Protein AF-0000000074319499 (afdb_homodimer)

Solvent-accessible surface area (backbone atoms only — not comparable to full-atom values): 31327 Å² total; per-residue (Å²): 133,82,82,70,86,67,84,62,56,34,32,35,36,35,37,52,47,51,54,73,42,40,41,50,39,44,56,53,55,47,62,73,34,81,65,42,48,42,34,38,34,30,48,34,60,95,63,66,65,34,60,59,28,52,57,49,45,66,58,47,47,54,52,45,45,69,77,36,69,88,43,48,76,46,76,42,70,61,56,88,43,41,60,59,40,20,50,51,52,50,51,49,50,59,71,71,41,91,54,89,51,57,41,34,40,36,42,73,69,42,52,74,45,52,66,49,89,61,54,74,50,67,73,60,65,79,30,67,82,57,84,48,52,53,50,63,82,83,60,30,42,23,54,47,18,26,43,50,48,39,53,69,48,76,68,37,33,42,42,29,24,33,37,45,40,20,35,80,88,64,43,29,36,45,31,32,25,37,74,97,47,82,32,36,35,62,45,52,46,71,47,50,48,85,40,56,20,59,66,50,32,38,51,51,35,43,37,52,38,34,32,77,57,45,58,53,70,77,39,83,74,50,48,36,51,36,72,43,67,91,39,69,80,42,70,40,34,37,35,29,44,34,30,33,29,40,58,71,48,67,63,81,38,57,24,81,75,35,64,42,68,47,78,36,39,57,67,54,47,56,52,29,59,78,66,65,38,42,32,76,55,45,44,68,58,51,50,50,51,45,65,73,67,97,132,79,84,71,87,68,83,64,56,35,33,37,35,35,39,52,49,49,54,72,42,41,41,51,42,44,56,54,54,46,63,73,34,79,65,43,50,42,34,40,35,31,48,34,60,93,65,66,64,34,60,59,28,52,57,48,45,65,58,48,47,54,52,44,45,70,75,36,71,88,43,49,75,45,76,41,69,62,56,88,43,40,60,58,39,20,49,51,52,49,51,50,50,59,72,70,43,92,57,88,52,59,43,35,41,37,42,73,69,42,52,74,44,52,67,50,89,62,54,74,50,66,74,56,69,80,29,68,83,57,85,47,52,53,47,63,80,84,59,30,42,23,54,48,18,25,42,49,49,38,54,69,48,75,66,35,34,42,42,28,24,34,38,47,40,19,37,81,90,63,43,30,35,45,30,32,23,37,73,97,45,83,31,35,34,62,45,51,45,71,45,49,48,85,41,57,20,59,67,50,31,37,52,51,35,43,36,53,37,34,32,76,57,45,60,52,70,77,38,82,73,49,47,35,50,36,71,45,65,91,38,69,81,41,71,38,35,38,36,30,44,34,30,32,29,41,58,73,49,68,64,80,39,58,25,81,76,35,65,42,68,48,78,35,38,57,66,54,50,56,52,29,60,76,66,66,36,42,32,75,56,42,44,69,58,52,51,50,52,44,64,73,66,96

Organism: NCBI:txid2715131

Nearest PDB structures (foldseek):
  6o3p-assembly1_B  TM=7.867E-01  e=1.541E-09  Mus musculus
  6o3p-assembly1_A  TM=7.866E-01  e=3.811E-09  Mus musculus
  5ggc-assembly1_A  TM=8.225E-01  e=3.149E-08  Mycolicibacterium smegmatis MC2 155
  4hfq-assembly1_B  TM=7.431E-01  e=5.102E-08  Streptococcus pneumoniae TIGR4
  6nci-assembly1_A  TM=7.167E-01  e=4.258E-08  Bacillus cereus ATCC 14579

Foldseek 3Di:
DPPPPPPFQAEEEEEACLDLFPQPVVVVVVVVNVRHAYEYEYEAAPDECALSRNDGSVVSQVQCCVVPVRHHYYYDYDDLALAVSLVVVVVVCVVPDPGDAYEYEYEPVNVVSHPHDHHYDHPVVVSPPPPDRPGPPPCPVVVVVSNCVRNVDDAEEWEKEFEWEDEPQLFKTKWFDFPPGQATETFMDTDDPPAPDNQSRHVVSCCQFFNDFDKADKAWLDKDWFCDSSCVPGSYTYMYTYTYIYGDDDHTDGHDRTDDMDMDGLVRLVVCLVVVRHDPRCNVVNVSSNVVPD/DPPPPPPFQAEEEEEACLDLFPQPVVVVVVVVNVRHAYEYEYEAAPDECALSRNDGSVVSQVQCCVVPVRHHYYYDYDDLALAVSLVVVVVVCVVPDPGDAYEYEYEPVNVVSHPHDHHYDHVCVVSPPPPDRPGPPPCPVVVVVSNCVRNVDDAEEWEKEFEWEDEPQLFKTKWFDFPPGQATETFMDTDDPVAPDNQSRHVVSCCQFFNDFDKADKAWQDKDWFCDSSCVPGSYTYMYTYTYIYGDDDHTDGHDRTDDMDMDGLVRLVVCLVVVRHDPRCNVVNVSSNVVPD

Structure (mmCIF, N/CA/C/O backbone):
data_AF-0000000074319499-model_v1
#
loop_
_entity.id
_entity.type
_entity.pdbx_description
1 polymer 'Nudix hydrolase domain-containing protein'
#
loop_
_atom_site.group_PDB
_atom_site.id
_atom_site.type_symbol
_atom_site.label_atom_id
_atom_site.label_alt_id
_atom_site.label_comp_id
_atom_site.label_asym_id
_atom_site.label_entity_id
_atom_site.label_seq_id
_atom_site.pdbx_PDB_ins_code
_atom_site.Cartn_x
_atom_site.Cartn_y
_atom_site.Cartn_z
_atom_site.occupancy
_atom_site.B_iso_or_equiv
_atom_site.auth_seq_id
_atom_site.auth_comp_id
_atom_site.auth_asym_id
_atom_site.auth_atom_id
_atom_site.pdbx_PDB_model_num
ATOM 1 N N . MET A 1 1 ? 32.692 11.534 29.668 1 22.13 1 MET A N 1
ATOM 2 C CA . MET A 1 1 ? 33.916 11.813 28.922 1 22.13 1 MET A CA 1
ATOM 3 C C . MET A 1 1 ? 33.97 13.275 28.493 1 22.13 1 MET A C 1
ATOM 5 O O . MET A 1 1 ? 33.035 13.778 27.867 1 22.13 1 MET A O 1
ATOM 9 N N . THR A 1 2 ? 34.694 14.1 29.129 1 25.58 2 THR A N 1
ATOM 10 C CA . THR A 1 2 ? 35.056 15.497 28.918 1 25.58 2 THR A CA 1
ATOM 11 C C . THR A 1 2 ? 35.577 15.713 27.499 1 25.58 2 THR A C 1
ATOM 13 O O . THR A 1 2 ? 36.531 15.056 27.076 1 25.58 2 THR A O 1
ATOM 16 N N . ILE A 1 3 ? 34.681 16.1 26.589 1 31.45 3 ILE A N 1
ATOM 17 C CA . ILE A 1 3 ? 35.167 16.561 25.293 1 31.45 3 ILE A CA 1
ATOM 18 C C . ILE A 1 3 ? 36.307 17.556 25.494 1 31.45 3 ILE A C 1
ATOM 20 O O . ILE A 1 3 ? 36.104 18.638 26.051 1 31.45 3 ILE A O 1
ATOM 24 N N . ASN A 1 4 ? 37.519 17.209 25.682 1 30.97 4 ASN A N 1
ATOM 25 C CA . ASN A 1 4 ? 38.736 18.011 25.757 1 30.97 4 ASN A CA 1
ATOM 26 C C . ASN A 1 4 ? 38.765 19.088 24.677 1 30.97 4 ASN A C 1
ATOM 28 O O . ASN A 1 4 ? 38.154 18.93 23.619 1 30.97 4 ASN A O 1
ATOM 32 N N . THR A 1 5 ? 39.192 20.326 24.948 1 34.89 5 THR A N 1
ATOM 33 C CA . THR A 1 5 ? 39.52 21.606 24.33 1 34.89 5 THR A CA 1
ATOM 34 C C . THR A 1 5 ? 40.355 21.4 23.069 1 34.89 5 THR A C 1
ATOM 36 O O . THR A 1 5 ? 41.571 21.216 23.147 1 34.89 5 THR A O 1
ATOM 39 N N . TYR A 1 6 ? 39.944 20.532 22.11 1 34.69 6 TYR A N 1
ATOM 40 C CA . TYR A 1 6 ? 40.805 20.378 20.943 1 34.69 6 TYR A CA 1
ATOM 41 C C . TYR A 1 6 ? 41.011 21.713 20.237 1 34.69 6 TYR A C 1
ATOM 43 O O . TYR A 1 6 ? 40.044 22.407 19.916 1 34.69 6 TYR A O 1
ATOM 51 N N . ASP A 1 7 ? 42.026 22.38 20.413 1 38.78 7 ASP A N 1
ATOM 52 C CA . ASP A 1 7 ? 42.571 23.53 19.698 1 38.78 7 ASP A CA 1
ATOM 53 C C . ASP A 1 7 ? 42.371 23.384 18.191 1 38.78 7 ASP A C 1
ATOM 55 O O . ASP A 1 7 ? 42.733 24.278 17.422 1 38.78 7 ASP A O 1
ATOM 59 N N . ASN A 1 8 ? 42.545 22.138 17.575 1 41.01 8 ASN A N 1
ATOM 60 C CA . ASN A 1 8 ? 42.575 22.034 16.12 1 41.01 8 ASN A CA 1
ATOM 61 C C . ASN A 1 8 ? 41.173 22.113 15.524 1 41.01 8 ASN A C 1
ATOM 63 O O . ASN A 1 8 ? 40.222 21.571 16.09 1 41.01 8 ASN A O 1
ATOM 67 N N . PRO A 1 9 ? 40.914 22.989 14.472 1 45.54 9 PRO A N 1
ATOM 68 C CA . PRO A 1 9 ? 39.636 23.143 13.773 1 45.54 9 PRO A CA 1
ATOM 69 C C . PRO A 1 9 ? 39.067 21.813 13.282 1 45.54 9 PRO A C 1
ATOM 71 O O . PRO A 1 9 ? 39.728 21.097 12.526 1 45.54 9 PRO A O 1
ATOM 74 N N . LYS A 1 10 ? 38.585 21.047 14.13 1 50.11 10 LYS A N 1
ATOM 75 C CA . LYS A 1 10 ? 37.941 19.794 13.746 1 50.11 10 LYS A CA 1
ATOM 76 C C . LYS A 1 10 ? 36.732 20.05 12.85 1 50.11 10 LYS A C 1
ATOM 78 O O . LYS A 1 10 ? 35.947 20.966 13.103 1 50.11 10 LYS A O 1
ATOM 83 N N . THR A 1 11 ? 36.9 19.654 11.466 1 56.97 11 THR A N 1
ATOM 84 C CA . THR A 1 11 ? 35.715 19.632 10.616 1 56.97 11 THR A CA 1
ATOM 85 C C . THR A 1 11 ? 34.796 18.476 10.998 1 56.97 11 THR A C 1
ATOM 87 O O . THR A 1 11 ? 35.261 17.358 11.232 1 56.97 11 THR A O 1
ATOM 90 N N . TYR A 1 12 ? 33.582 18.809 11.453 1 60.5 12 TYR A N 1
ATOM 91 C CA . TYR A 1 12 ? 32.599 17.76 11.699 1 60.5 12 TYR A CA 1
ATOM 92 C C . TYR A 1 12 ? 31.703 17.556 10.484 1 60.5 12 TYR A C 1
ATOM 94 O O . TYR A 1 12 ? 31.336 18.519 9.806 1 60.5 12 TYR A O 1
ATOM 102 N N . VAL A 1 13 ? 31.745 16.298 9.927 1 60.24 13 VAL A N 1
ATOM 103 C CA . VAL A 1 13 ? 30.809 15.94 8.866 1 60.24 13 VAL A CA 1
ATOM 104 C C . VAL A 1 13 ? 29.59 15.242 9.465 1 60.24 13 VAL A C 1
ATOM 106 O O . VAL A 1 13 ? 29.729 14.326 10.279 1 60.24 13 VAL A O 1
ATOM 109 N N . VAL A 1 14 ? 28.461 15.916 9.379 1 58.15 14 VAL A N 1
ATOM 110 C CA . VAL A 1 14 ? 27.224 15.28 9.821 1 58.15 14 VAL A CA 1
ATOM 111 C C . VAL A 1 14 ? 26.581 14.535 8.654 1 58.15 14 VAL A C 1
ATOM 113 O O . VAL A 1 14 ? 26.453 15.08 7.555 1 58.15 14 VAL A O 1
ATOM 116 N N . GLY A 1 15 ? 26.538 13.31 8.652 1 52.63 15 GLY A N 1
ATOM 117 C CA . GLY A 1 15 ? 26.076 12.435 7.587 1 52.63 15 GLY A CA 1
ATOM 118 C C . GLY A 1 15 ? 24.573 12.483 7.385 1 52.63 15 GLY A C 1
ATOM 119 O O . GLY A 1 15 ? 23.943 13.516 7.622 1 52.63 15 GLY A O 1
ATOM 120 N N . GLN A 1 16 ? 23.936 11.106 7.185 1 50.9 16 GLN A N 1
ATOM 121 C CA . GLN A 1 16 ? 22.617 10.79 6.649 1 50.9 16 GLN A CA 1
ATOM 122 C C . GLN A 1 16 ? 21.517 11.477 7.453 1 50.9 16 GLN A C 1
ATOM 124 O O . GLN A 1 16 ? 21.193 11.049 8.563 1 50.9 16 GLN A O 1
ATOM 129 N N . PHE A 1 17 ? 21.51 12.806 7.494 1 49.85 17 PHE A N 1
ATOM 130 C CA . PHE A 1 17 ? 20.415 13.43 8.227 1 49.85 17 PHE A CA 1
ATOM 131 C C . PHE A 1 17 ? 19.073 13.09 7.59 1 49.85 17 PHE A C 1
ATOM 133 O O . PHE A 1 17 ? 18.743 13.601 6.517 1 49.85 17 PHE A O 1
ATOM 140 N N . GLN A 1 18 ? 18.792 11.903 7.513 1 48.55 18 GLN A N 1
ATOM 141 C CA . GLN A 1 18 ? 17.406 11.663 7.123 1 48.55 18 GLN A CA 1
ATOM 142 C C . GLN A 1 18 ? 16.452 12.57 7.895 1 48.55 18 GLN A C 1
ATOM 144 O O . GLN A 1 18 ? 15.416 12.981 7.369 1 48.55 18 GLN A O 1
ATOM 149 N N . TRP A 1 19 ? 16.774 12.658 9.21 1 47.07 19 TRP A N 1
ATOM 150 C CA . TRP A 1 19 ? 15.832 13.408 10.033 1 47.07 19 TRP A CA 1
ATOM 151 C C . TRP A 1 19 ? 16.213 14.884 10.09 1 47.07 19 TRP A C 1
ATOM 153 O O . TRP A 1 19 ? 17.396 15.228 10.044 1 47.07 19 TRP A O 1
ATOM 163 N N . LEU A 1 20 ? 15.341 15.707 9.38 1 46.58 20 LEU A N 1
ATOM 164 C CA . LEU A 1 20 ? 15.47 17.137 9.642 1 46.58 20 LEU A CA 1
ATOM 165 C C . LEU A 1 20 ? 15.949 17.387 11.068 1 46.58 20 LEU A C 1
ATOM 167 O O . LEU A 1 20 ? 16.371 18.497 11.4 1 46.58 20 LEU A O 1
ATOM 171 N N . GLU A 1 21 ? 15.438 16.517 11.885 1 47.47 21 GLU A N 1
ATOM 172 C CA . GLU A 1 21 ? 15.591 16.865 13.294 1 47.47 21 GLU A CA 1
ATOM 173 C C . GLU A 1 21 ? 17.038 16.698 13.75 1 47.47 21 GLU A C 1
ATOM 175 O O . GLU A 1 21 ? 17.559 15.581 13.781 1 47.47 21 GLU A O 1
ATOM 180 N N . LEU A 1 22 ? 17.684 17.715 13.459 1 51.75 22 LEU A N 1
ATOM 181 C CA . LEU A 1 22 ? 18.896 17.661 14.269 1 51.75 22 LEU A CA 1
ATOM 182 C C . LEU A 1 22 ? 18.555 17.601 15.754 1 51.75 22 LEU A C 1
ATOM 184 O O . LEU A 1 22 ? 17.759 18.405 16.245 1 51.75 22 LEU A O 1
ATOM 188 N N . PRO A 1 23 ? 18.694 16.45 16.225 1 49.8 23 PRO A N 1
ATOM 189 C CA . PRO A 1 23 ? 18.42 16.439 17.663 1 49.8 23 PRO A CA 1
ATOM 190 C C . PRO A 1 23 ? 18.922 17.696 18.37 1 49.8 23 PRO A C 1
ATOM 192 O O . PRO A 1 23 ? 19.864 18.339 17.898 1 49.8 23 PRO A O 1
ATOM 195 N N . TYR A 1 24 ? 17.991 18.213 19.202 1 48.88 24 TYR A N 1
ATOM 196 C CA . TYR A 1 24 ? 18.414 19.316 20.059 1 48.88 24 TYR A CA 1
ATOM 197 C C . TYR A 1 24 ? 19.855 19.13 20.517 1 48.88 24 TYR A C 1
ATOM 199 O O . TYR A 1 24 ? 20.597 20.104 20.665 1 48.88 24 TYR A O 1
ATOM 207 N N . SER A 1 25 ? 20.147 17.922 20.609 1 49.55 25 SER A N 1
ATOM 208 C CA . SER A 1 25 ? 21.501 17.602 21.048 1 49.55 25 SER A CA 1
ATOM 209 C C . SER A 1 25 ? 22.54 18.115 20.055 1 49.55 25 SER A C 1
ATOM 211 O O . SER A 1 25 ? 23.678 18.402 20.432 1 49.55 25 SER A O 1
ATOM 213 N N . PHE A 1 26 ? 22.013 18.244 18.902 1 53.27 26 PHE A N 1
ATOM 214 C CA . PHE A 1 26 ? 22.941 18.724 17.885 1 53.27 26 PHE A CA 1
ATOM 215 C C . PHE A 1 26 ? 23.271 20.196 18.104 1 53.27 26 PHE A C 1
ATOM 217 O O . PHE A 1 26 ? 24.398 20.629 17.852 1 53.27 26 PHE A O 1
ATOM 224 N N . LYS A 1 27 ? 22.216 20.811 18.51 1 54.27 27 LYS A N 1
ATOM 225 C CA . LYS A 1 27 ? 22.519 22.207 18.811 1 54.27 27 LYS A CA 1
ATOM 226 C C . LYS A 1 27 ? 23.632 22.316 19.849 1 54.27 27 LYS A C 1
ATOM 228 O O . LYS A 1 27 ? 24.517 23.167 19.731 1 54.27 27 LYS A O 1
ATOM 233 N N . HIS A 1 28 ? 23.496 21.425 20.836 1 53.87 28 HIS A N 1
ATOM 234 C CA . HIS A 1 28 ? 24.508 21.457 21.886 1 53.87 28 HIS A CA 1
ATOM 235 C C . HIS A 1 28 ? 25.862 20.995 21.36 1 53.87 28 HIS A C 1
ATOM 237 O O . HIS A 1 28 ? 26.904 21.493 21.793 1 53.87 28 HIS A O 1
ATOM 243 N N . LEU A 1 29 ? 25.771 20.056 20.521 1 55.46 29 LEU A N 1
ATOM 244 C CA . LEU A 1 29 ? 27.019 19.57 19.942 1 55.46 29 LEU A CA 1
ATOM 245 C C . LEU A 1 29 ? 27.741 20.684 19.192 1 55.46 29 LEU A C 1
ATOM 247 O O . LEU A 1 29 ? 28.964 20.81 19.286 1 55.46 29 LEU A O 1
ATOM 251 N N . PHE A 1 30 ? 26.936 21.525 18.614 1 57.19 30 PHE A N 1
ATOM 252 C CA . PHE A 1 30 ? 27.542 22.545 17.767 1 57.19 30 PHE A CA 1
ATOM 253 C C . PHE A 1 30 ? 27.958 23.757 18.592 1 57.19 30 PHE A C 1
ATOM 255 O O . PHE A 1 30 ? 28.856 24.504 18.198 1 57.19 30 PHE A O 1
ATOM 262 N N . SER A 1 31 ? 27.147 23.928 19.606 1 54.87 31 SER A N 1
ATOM 263 C CA . SER A 1 31 ? 27.541 25.047 20.457 1 54.87 31 SER A CA 1
ATOM 264 C C . SER A 1 31 ? 28.931 24.831 21.045 1 54.87 31 SER A C 1
ATOM 266 O O . SER A 1 31 ? 29.667 25.791 21.282 1 54.87 31 SER A O 1
ATOM 268 N N . ASP A 1 32 ? 29.124 23.576 21.325 1 51.78 32 ASP A N 1
ATOM 269 C CA . ASP A 1 32 ? 30.428 23.275 21.91 1 51.78 32 ASP A CA 1
ATOM 270 C C . ASP A 1 32 ? 31.525 23.3 20.848 1 51.78 32 ASP A C 1
ATOM 272 O O . ASP A 1 32 ? 32.712 23.249 21.174 1 51.78 32 ASP A O 1
ATOM 276 N N . LEU A 1 33 ? 30.974 23.35 19.669 1 50.78 33 LEU A N 1
ATOM 277 C CA . LEU A 1 33 ? 31.952 23.284 18.588 1 50.78 33 LEU A CA 1
ATOM 278 C C . LEU A 1 33 ? 32.317 24.682 18.1 1 50.78 33 LEU A C 1
ATOM 280 O O . LEU A 1 33 ? 31.995 25.053 16.968 1 50.78 33 LEU A O 1
ATOM 284 N N . ASP A 1 34 ? 32.401 25.715 18.877 1 52.67 34 ASP A N 1
ATOM 285 C CA . ASP A 1 34 ? 32.651 27.125 18.594 1 52.67 34 ASP A CA 1
ATOM 286 C C . ASP A 1 34 ? 33.578 27.287 17.391 1 52.67 34 ASP A C 1
ATOM 288 O O . ASP A 1 34 ? 33.445 28.242 16.623 1 52.67 34 ASP A O 1
ATOM 292 N N . ASN A 1 35 ? 34.542 26.2 17.119 1 57.4 35 ASN A N 1
ATOM 293 C CA . ASN A 1 35 ? 35.519 26.444 16.063 1 57.4 35 ASN A CA 1
ATOM 294 C C . ASN A 1 35 ? 35.539 25.309 15.044 1 57.4 35 ASN A C 1
ATOM 296 O O . ASN A 1 35 ? 36.518 25.141 14.316 1 57.4 35 ASN A O 1
ATOM 300 N N . ALA A 1 36 ? 34.43 24.598 14.998 1 59.74 36 ALA A N 1
ATOM 301 C CA . ALA A 1 36 ? 34.467 23.473 14.068 1 59.74 36 ALA A CA 1
ATOM 302 C C . ALA A 1 36 ? 33.793 23.831 12.746 1 59.74 36 ALA A C 1
ATOM 304 O O . ALA A 1 36 ? 32.843 24.617 12.72 1 59.74 36 ALA A O 1
ATOM 305 N N . ASN A 1 37 ? 34.563 23.511 11.642 1 68.31 37 ASN A N 1
ATOM 306 C CA . ASN A 1 37 ? 33.915 23.54 10.335 1 68.31 37 ASN A CA 1
ATOM 307 C C . ASN A 1 37 ? 32.939 22.38 10.167 1 68.31 37 ASN A C 1
ATOM 309 O O . ASN A 1 37 ? 33.312 21.218 10.342 1 68.31 37 ASN A O 1
ATOM 313 N N . ILE A 1 38 ? 31.756 22.675 10.072 1 72.55 38 ILE A N 1
ATOM 314 C CA . ILE A 1 38 ? 30.729 21.644 9.965 1 72.55 38 ILE A CA 1
ATOM 315 C C . ILE A 1 38 ? 30.322 21.472 8.504 1 72.55 38 ILE A C 1
ATOM 317 O O . ILE A 1 38 ? 30.051 22.454 7.808 1 72.55 38 ILE A O 1
ATOM 321 N N . ILE A 1 39 ? 30.445 20.237 8.078 1 78.58 39 ILE A N 1
ATOM 322 C CA . ILE A 1 39 ? 29.916 19.862 6.772 1 78.58 39 ILE A CA 1
ATOM 323 C C . ILE A 1 39 ? 28.707 18.946 6.948 1 78.58 39 ILE A C 1
ATOM 325 O O . ILE A 1 39 ? 28.801 17.901 7.596 1 78.58 39 ILE A O 1
ATOM 329 N N . PHE A 1 40 ? 27.6 19.415 6.448 1 79.57 40 PHE A N 1
ATOM 330 C CA . PHE A 1 40 ? 26.41 18.573 6.435 1 79.57 40 PHE A CA 1
ATOM 331 C C . PHE A 1 40 ? 26.302 17.809 5.12 1 79.57 40 PHE A C 1
ATOM 333 O O . PHE A 1 40 ? 26.369 18.404 4.043 1 79.57 40 PHE A O 1
ATOM 340 N N . VAL A 1 41 ? 26.208 16.538 5.312 1 83.03 41 VAL A N 1
ATOM 341 C CA . VAL A 1 41 ? 26.006 15.717 4.122 1 83.03 41 VAL A CA 1
ATOM 342 C C . VAL A 1 41 ? 24.614 15.09 4.157 1 83.03 41 VAL A C 1
ATOM 344 O O . VAL A 1 41 ? 24.271 14.377 5.104 1 83.03 41 VAL A O 1
ATOM 347 N N . ILE A 1 42 ? 23.805 15.362 3.15 1 82.03 42 ILE A N 1
ATOM 348 C CA . ILE A 1 42 ? 22.443 14.854 3.026 1 82.03 42 ILE A CA 1
ATOM 349 C C . ILE A 1 42 ? 22.397 13.752 1.971 1 82.03 42 ILE A C 1
ATOM 351 O O . ILE A 1 42 ? 22.939 13.91 0.874 1 82.03 42 ILE A O 1
ATOM 355 N N . THR A 1 43 ? 21.799 12.717 2.364 1 83.32 43 THR A N 1
ATOM 356 C CA . THR A 1 43 ? 21.584 11.655 1.388 1 83.32 43 THR A CA 1
ATOM 357 C C . THR A 1 43 ? 20.303 11.9 0.595 1 83.32 43 THR A C 1
ATOM 359 O O . THR A 1 43 ? 19.248 12.162 1.175 1 83.32 43 THR A O 1
ATOM 362 N N . ASP A 1 44 ? 20.41 11.864 -0.67 1 86.85 44 ASP A N 1
ATOM 363 C CA . ASP A 1 44 ? 19.254 12.006 -1.551 1 86.85 44 ASP A CA 1
ATOM 364 C C . ASP A 1 44 ? 18.601 10.653 -1.823 1 86.85 44 ASP A C 1
ATOM 366 O O . ASP A 1 44 ? 19.034 9.915 -2.71 1 86.85 44 ASP A O 1
ATOM 370 N N . SER A 1 45 ? 17.559 10.39 -1.098 1 82.83 45 SER A N 1
ATOM 371 C CA . SER A 1 45 ? 16.823 9.139 -1.249 1 82.83 45 SER A CA 1
ATOM 372 C C . SER A 1 45 ? 15.956 9.156 -2.504 1 82.83 45 SER A C 1
ATOM 374 O O . SER A 1 45 ? 15.48 10.214 -2.921 1 82.83 45 SER A O 1
ATOM 376 N N . LYS A 1 46 ? 15.785 7.952 -3.04 1 82.32 46 LYS A N 1
ATOM 377 C CA . LYS A 1 46 ? 14.9 7.816 -4.193 1 82.32 46 LYS A CA 1
ATOM 378 C C . LYS A 1 46 ? 13.434 7.847 -3.768 1 82.32 46 LYS A C 1
ATOM 380 O O . LYS A 1 46 ? 12.545 8.04 -4.6 1 82.32 46 LYS A O 1
ATOM 385 N N . LEU A 1 47 ? 13.268 7.632 -2.467 1 82.71 47 LEU A N 1
ATOM 386 C CA . LEU A 1 47 ? 11.914 7.68 -1.925 1 82.71 47 LEU A CA 1
ATOM 387 C C . LEU A 1 47 ? 11.625 9.045 -1.309 1 82.71 47 LEU A C 1
ATOM 389 O O . LEU A 1 47 ? 12.502 9.65 -0.689 1 82.71 47 LEU A O 1
ATOM 393 N N . THR A 1 48 ? 10.421 9.531 -1.544 1 74.35 48 THR A N 1
ATOM 394 C CA . THR A 1 48 ? 10.025 10.798 -0.937 1 74.35 48 THR A CA 1
ATOM 395 C C . THR A 1 48 ? 8.718 10.642 -0.164 1 74.35 48 THR A C 1
ATOM 397 O O . THR A 1 48 ? 7.902 9.774 -0.483 1 74.35 48 THR A O 1
ATOM 400 N N . ALA A 1 49 ? 8.649 11.406 0.955 1 80.42 49 ALA A N 1
ATOM 401 C CA . ALA A 1 49 ? 7.414 11.505 1.729 1 80.42 49 ALA A CA 1
ATOM 402 C C . ALA A 1 49 ? 7.089 10.181 2.415 1 80.42 49 ALA A C 1
ATOM 404 O O . ALA A 1 49 ? 5.97 9.676 2.304 1 80.42 49 ALA A O 1
ATOM 405 N N . THR A 1 50 ? 8.156 9.631 2.989 1 84.01 50 THR A N 1
ATOM 406 C CA . THR A 1 50 ? 7.991 8.429 3.798 1 84.01 50 THR A CA 1
ATOM 407 C C . THR A 1 50 ? 8.247 8.73 5.272 1 84.01 50 THR A C 1
ATOM 409 O O . THR A 1 50 ? 8.663 9.836 5.622 1 84.01 50 THR A O 1
ATOM 412 N N . ALA A 1 51 ? 7.932 7.786 6.07 1 81.44 51 ALA A N 1
ATOM 413 C CA . ALA A 1 51 ? 8.159 7.968 7.501 1 81.44 51 ALA A CA 1
ATOM 414 C C . ALA A 1 51 ? 9.64 8.188 7.797 1 81.44 51 ALA A C 1
ATOM 416 O O . ALA A 1 51 ? 9.993 8.986 8.669 1 81.44 51 ALA A O 1
ATOM 417 N N . TYR A 1 52 ? 10.466 7.574 7.018 1 80.52 52 TYR A N 1
ATOM 418 C CA . TYR A 1 52 ? 11.906 7.689 7.221 1 80.52 52 TYR A CA 1
ATOM 419 C C . TYR A 1 52 ? 12.462 8.912 6.502 1 80.52 52 TYR A C 1
ATOM 421 O O . TYR A 1 52 ? 13.382 9.566 6.998 1 80.52 52 TYR A O 1
ATOM 429 N N . HIS A 1 53 ? 11.916 9.238 5.368 1 79.58 53 HIS A N 1
ATOM 430 C CA . HIS A 1 53 ? 12.306 10.402 4.58 1 79.58 53 HIS A CA 1
ATOM 431 C C . HIS A 1 53 ? 11.113 11.317 4.321 1 79.58 53 HIS A C 1
ATOM 433 O O . HIS A 1 53 ? 10.637 11.417 3.188 1 79.58 53 HIS A O 1
ATOM 439 N N . PRO A 1 54 ? 10.828 12.056 5.281 1 80.69 54 PRO A N 1
ATOM 440 C CA . PRO A 1 54 ? 9.637 12.889 5.1 1 80.69 54 PRO A CA 1
ATOM 441 C C . PRO A 1 54 ? 9.871 14.055 4.142 1 80.69 54 PRO A C 1
ATOM 443 O O . PRO A 1 54 ? 8.921 14.572 3.549 1 80.69 54 PRO A O 1
ATOM 446 N N . PHE A 1 55 ? 11.2 14.456 4.036 1 81.23 55 PHE A N 1
ATOM 447 C CA . PHE A 1 55 ? 11.509 15.609 3.198 1 81.23 55 PHE A CA 1
ATOM 448 C C . PHE A 1 55 ? 12.551 15.249 2.145 1 81.23 55 PHE A C 1
ATOM 450 O O . PHE A 1 55 ? 13.42 14.41 2.386 1 81.23 55 PHE A O 1
ATOM 457 N N . SER A 1 56 ? 12.418 15.938 1.027 1 82.72 56 SER A N 1
ATOM 458 C CA . SER A 1 56 ? 13.417 15.747 -0.019 1 82.72 56 SER A CA 1
ATOM 459 C C . SER A 1 56 ? 14.784 16.258 0.423 1 82.72 56 SER A C 1
ATOM 461 O O . SER A 1 56 ? 14.883 17.049 1.363 1 82.72 56 SER A O 1
ATOM 463 N N . ALA A 1 57 ? 15.772 15.813 -0.285 1 85.1 57 ALA A N 1
ATOM 464 C CA . ALA A 1 57 ? 17.127 16.278 0.001 1 85.1 57 ALA A CA 1
ATOM 465 C C . ALA A 1 57 ? 17.235 17.791 -0.169 1 85.1 57 ALA A C 1
ATOM 467 O O . ALA A 1 57 ? 17.879 18.468 0.636 1 85.1 57 ALA A O 1
ATOM 468 N N . HIS A 1 58 ? 16.56 18.324 -1.129 1 85.78 58 HIS A N 1
ATOM 469 C CA . HIS A 1 58 ? 16.621 19.757 -1.396 1 85.78 58 HIS A CA 1
ATOM 470 C C . HIS A 1 58 ? 15.935 20.553 -0.291 1 85.78 58 HIS A C 1
ATOM 472 O O . HIS A 1 58 ? 16.432 21.603 0.123 1 85.78 58 HIS A O 1
ATOM 478 N N . LYS A 1 59 ? 14.825 20.108 0.117 1 83.05 59 LYS A N 1
ATOM 479 C CA . LYS A 1 59 ? 14.142 20.778 1.22 1 83.05 59 LYS A CA 1
ATOM 480 C C . LYS A 1 59 ? 14.983 20.74 2.492 1 83.05 59 LYS A C 1
ATOM 482 O O . LYS A 1 59 ? 15.076 21.737 3.211 1 83.05 59 LYS A O 1
ATOM 487 N N . ARG A 1 60 ? 15.601 19.658 2.76 1 81.64 60 ARG A N 1
ATOM 488 C CA . ARG A 1 60 ? 16.469 19.534 3.927 1 81.64 60 ARG A CA 1
ATOM 489 C C . ARG A 1 60 ? 17.665 20.474 3.822 1 81.64 60 ARG A C 1
ATOM 491 O O . ARG A 1 60 ? 18.054 21.105 4.807 1 81.64 60 ARG A O 1
ATOM 498 N N . LYS A 1 61 ? 18.169 20.532 2.641 1 84.33 61 LYS A N 1
ATOM 499 C CA . LYS A 1 61 ? 19.281 21.451 2.419 1 84.33 61 LYS A CA 1
ATOM 500 C C . LYS A 1 61 ? 18.874 22.89 2.723 1 84.33 61 LYS A C 1
ATOM 502 O O . LYS A 1 61 ? 19.584 23.606 3.432 1 84.33 61 LYS A O 1
ATOM 507 N N . THR A 1 62 ? 17.768 23.242 2.214 1 83.17 62 THR A N 1
ATOM 508 C CA . THR A 1 62 ? 17.274 24.599 2.422 1 83.17 62 THR A CA 1
ATOM 509 C C . THR A 1 62 ? 17.093 24.886 3.91 1 83.17 62 THR A C 1
ATOM 511 O O . THR A 1 62 ? 17.445 25.967 4.386 1 83.17 62 THR A O 1
ATOM 514 N N . LEU A 1 63 ? 16.617 23.964 4.647 1 78.31 63 LEU A N 1
ATOM 515 C CA . LEU A 1 63 ? 16.391 24.126 6.079 1 78.31 63 LEU A CA 1
ATOM 516 C C . LEU A 1 63 ? 17.714 24.239 6.829 1 78.31 63 LEU A C 1
ATOM 518 O O . LEU A 1 63 ? 17.85 25.063 7.736 1 78.31 63 LEU A O 1
ATOM 522 N N . LEU A 1 64 ? 18.662 23.44 6.471 1 79.21 64 LEU A N 1
ATOM 523 C CA . LEU A 1 64 ? 19.971 23.458 7.116 1 79.21 64 LEU A CA 1
ATOM 524 C C . LEU A 1 64 ? 20.713 24.753 6.802 1 79.21 64 LEU A C 1
ATOM 526 O O . LEU A 1 64 ? 21.414 25.296 7.659 1 79.21 64 LEU A O 1
ATOM 530 N N . GLU A 1 65 ? 20.544 25.187 5.57 1 81.03 65 GLU A N 1
ATOM 531 C CA . GLU A 1 65 ? 21.173 26.446 5.182 1 81.03 65 GLU A CA 1
ATOM 532 C C . GLU A 1 65 ? 20.654 27.606 6.027 1 81.03 65 GLU A C 1
ATOM 534 O O . GLU A 1 65 ? 21.409 28.519 6.368 1 81.03 65 GLU A O 1
ATOM 539 N N . LYS A 1 66 ? 19.418 27.499 6.343 1 77.69 66 LYS A N 1
ATOM 540 C CA . LYS A 1 66 ? 18.816 28.536 7.176 1 77.69 66 LYS A CA 1
ATOM 541 C C . LYS A 1 66 ? 19.296 28.429 8.62 1 77.69 66 LYS A C 1
ATOM 543 O O . LYS A 1 66 ? 19.544 29.444 9.274 1 77.69 66 LYS A O 1
ATOM 548 N N . ALA A 1 67 ? 19.455 27.219 9.074 1 73.66 67 ALA A N 1
ATOM 549 C CA . ALA A 1 67 ? 19.826 26.982 10.467 1 73.66 67 ALA A CA 1
ATOM 550 C C . ALA A 1 67 ? 21.326 27.169 10.674 1 73.66 67 ALA A C 1
ATOM 552 O O . ALA A 1 67 ? 21.761 27.61 11.741 1 73.66 67 ALA A O 1
ATOM 553 N N . PHE A 1 68 ? 22.089 26.783 9.567 1 76.36 68 PHE A N 1
ATOM 554 C CA . PHE A 1 68 ? 23.544 26.845 9.641 1 76.36 68 PHE A CA 1
ATOM 555 C C . PHE A 1 68 ? 24.12 27.543 8.415 1 76.36 68 PHE A C 1
ATOM 557 O O . PHE A 1 68 ? 24.762 26.907 7.576 1 76.36 68 PHE A O 1
ATOM 564 N N . PRO A 1 69 ? 24.04 28.819 8.437 1 77.66 69 PRO A N 1
ATOM 565 C CA . PRO A 1 69 ? 24.411 29.568 7.234 1 77.66 69 PRO A CA 1
ATOM 566 C C . PRO A 1 69 ? 25.903 29.481 6.922 1 77.66 69 PRO A C 1
ATOM 568 O O . PRO A 1 69 ? 26.307 29.65 5.768 1 77.66 69 PRO A O 1
ATOM 571 N N . GLU A 1 70 ? 26.761 29.206 7.878 1 76.9 70 GLU A N 1
ATOM 572 C CA . GLU A 1 70 ? 28.205 29.181 7.661 1 76.9 70 GLU A CA 1
ATOM 573 C C . GLU A 1 70 ? 28.688 27.773 7.326 1 76.9 70 GLU A C 1
ATOM 575 O O . GLU A 1 70 ? 29.872 27.566 7.052 1 76.9 70 GLU A O 1
ATOM 580 N N . SER A 1 71 ? 27.737 26.885 7.399 1 77.42 71 SER A N 1
ATOM 581 C CA . SER A 1 71 ? 28.125 25.497 7.17 1 77.42 71 SER A CA 1
ATOM 582 C C . SER A 1 71 ? 28.019 25.13 5.693 1 77.42 71 SER A C 1
ATOM 584 O O . SER A 1 71 ? 27.28 25.768 4.941 1 77.42 71 SER A O 1
ATOM 586 N N . LEU A 1 72 ? 28.875 24.216 5.335 1 81.79 72 LEU A N 1
ATOM 587 C CA . LEU A 1 72 ? 28.769 23.629 4.004 1 81.79 72 LEU A CA 1
ATOM 588 C C . LEU A 1 72 ? 27.756 22.489 3.991 1 81.79 72 LEU A C 1
ATOM 590 O O . LEU A 1 72 ? 27.777 21.626 4.872 1 81.79 72 LEU A O 1
ATOM 594 N N . ILE A 1 73 ? 26.867 22.548 3.054 1 83.82 73 ILE A N 1
ATOM 595 C CA . ILE A 1 73 ? 25.839 21.52 2.932 1 83.82 73 ILE A CA 1
ATOM 596 C C . ILE A 1 73 ? 25.941 20.849 1.564 1 83.82 73 ILE A C 1
ATOM 598 O O . ILE A 1 73 ? 25.892 21.52 0.531 1 83.82 73 ILE A O 1
ATOM 602 N N . GLU A 1 74 ? 26.101 19.557 1.555 1 85.73 74 GLU A N 1
ATOM 603 C CA . GLU A 1 74 ? 26.239 18.795 0.317 1 85.73 74 GLU A CA 1
ATOM 604 C C . GLU A 1 74 ? 25.237 17.646 0.262 1 85.73 74 GLU A C 1
ATOM 606 O O . GLU A 1 74 ? 24.813 17.135 1.3 1 85.73 74 GLU A O 1
ATOM 611 N N . ILE A 1 75 ? 24.833 17.273 -0.938 1 88.65 75 ILE A N 1
ATOM 612 C CA . ILE A 1 75 ? 23.913 16.165 -1.167 1 88.65 75 ILE A CA 1
ATOM 613 C C . ILE A 1 75 ? 24.64 15.032 -1.889 1 88.65 75 ILE A C 1
ATOM 615 O O . ILE A 1 75 ? 25.331 15.264 -2.884 1 88.65 75 ILE A O 1
ATOM 619 N N . ILE A 1 76 ? 24.559 13.882 -1.315 1 87.44 76 ILE A N 1
ATOM 620 C CA . ILE A 1 76 ? 25.065 12.703 -2.01 1 87.44 76 ILE A CA 1
ATOM 621 C C . ILE A 1 76 ? 23.91 11.753 -2.322 1 87.44 76 ILE A C 1
ATOM 623 O O . ILE A 1 76 ? 23.006 11.575 -1.502 1 87.44 76 ILE A O 1
ATOM 627 N N . PRO A 1 77 ? 23.887 11.158 -3.492 1 87.57 77 PRO A N 1
ATOM 628 C CA . PRO A 1 77 ? 22.819 10.211 -3.821 1 87.57 77 PRO A CA 1
ATOM 629 C C . PRO A 1 77 ? 22.885 8.935 -2.986 1 87.57 77 PRO A C 1
ATOM 631 O O . PRO A 1 77 ? 23.976 8.473 -2.642 1 87.57 77 PRO A O 1
ATOM 634 N N . ASP A 1 78 ? 21.759 8.455 -2.657 1 84.68 78 ASP A N 1
ATOM 635 C CA . ASP A 1 78 ? 21.693 7.132 -2.043 1 84.68 78 ASP A CA 1
ATOM 636 C C . ASP A 1 78 ? 22.213 6.058 -2.996 1 84.68 78 ASP A C 1
ATOM 638 O O . ASP A 1 78 ? 22.222 6.253 -4.214 1 84.68 78 ASP A O 1
ATOM 642 N N . ASN A 1 79 ? 22.772 5.016 -2.406 1 83.89 79 ASN A N 1
ATOM 643 C CA . ASN A 1 79 ? 23.404 3.942 -3.164 1 83.89 79 ASN A CA 1
ATOM 644 C C . ASN A 1 79 ? 23.025 2.569 -2.616 1 83.89 79 ASN A C 1
ATOM 646 O O . ASN A 1 79 ? 22.932 2.386 -1.401 1 83.89 79 ASN A O 1
ATOM 650 N N . PRO A 1 80 ? 22.795 1.603 -3.574 1 84.31 80 PRO A N 1
ATOM 651 C CA . PRO A 1 80 ? 22.531 0.246 -3.091 1 84.31 80 PRO A CA 1
ATOM 652 C C . PRO A 1 80 ? 23.703 -0.339 -2.306 1 84.31 80 PRO A C 1
ATOM 654 O O . PRO A 1 80 ? 23.501 -1.16 -1.407 1 84.31 80 PRO A O 1
ATOM 657 N N . SER A 1 81 ? 24.869 0.064 -2.606 1 84.41 81 SER A N 1
ATOM 658 C CA . SER A 1 81 ? 26.077 -0.43 -1.952 1 84.41 81 SER A CA 1
ATOM 659 C C . SER A 1 81 ? 26.535 0.517 -0.848 1 84.41 81 SER A C 1
ATOM 661 O O . SER A 1 81 ? 26.923 1.655 -1.12 1 84.41 81 SER A O 1
ATOM 663 N N . ASP A 1 82 ? 26.549 0.024 0.381 1 84.62 82 ASP A N 1
ATOM 664 C CA . ASP A 1 82 ? 27.048 0.814 1.502 1 84.62 82 ASP A CA 1
ATOM 665 C C . ASP A 1 82 ? 28.516 1.184 1.303 1 84.62 82 ASP A C 1
ATOM 667 O O . ASP A 1 82 ? 28.946 2.272 1.69 1 84.62 82 ASP A O 1
ATOM 671 N N . GLU A 1 83 ? 29.181 0.269 0.711 1 88.28 83 GLU A N 1
ATOM 672 C CA . GLU A 1 83 ? 30.598 0.512 0.456 1 88.28 83 GLU A CA 1
ATOM 673 C C . GLU A 1 83 ? 30.795 1.678 -0.508 1 88.28 83 GLU A C 1
ATOM 675 O O . GLU A 1 83 ? 31.606 2.57 -0.254 1 88.28 83 GLU A O 1
ATOM 680 N N . GLU A 1 84 ? 30.035 1.591 -1.571 1 88.61 84 GLU A N 1
ATOM 681 C CA . GLU A 1 84 ? 30.146 2.662 -2.556 1 88.61 84 GLU A CA 1
ATOM 682 C C . GLU A 1 84 ? 29.687 3.996 -1.975 1 88.61 84 GLU A C 1
ATOM 684 O O . GLU A 1 84 ? 30.302 5.034 -2.229 1 88.61 84 GLU A O 1
ATOM 689 N N . TRP A 1 85 ? 28.655 3.94 -1.268 1 87.29 85 TRP A N 1
ATOM 690 C CA . TRP A 1 85 ? 28.161 5.152 -0.623 1 87.29 85 TRP A CA 1
ATOM 691 C C . TRP A 1 85 ? 29.205 5.726 0.33 1 87.29 85 TRP A C 1
ATOM 693 O O . TRP A 1 85 ? 29.446 6.935 0.341 1 87.29 85 TRP A O 1
ATOM 703 N N . SER A 1 86 ? 29.863 4.916 1.144 1 87.89 86 SER A N 1
ATOM 704 C CA . SER A 1 86 ? 30.895 5.329 2.088 1 87.89 86 SER A CA 1
ATOM 705 C C . SER A 1 86 ? 32.081 5.962 1.369 1 87.89 86 SER A C 1
ATOM 707 O O . SER A 1 86 ? 32.634 6.962 1.832 1 87.89 86 SER A O 1
ATOM 709 N N . GLU A 1 87 ? 32.385 5.336 0.284 1 90.13 87 GLU A N 1
ATOM 710 C CA . GLU A 1 87 ? 33.49 5.874 -0.503 1 90.13 87 GLU A CA 1
ATOM 711 C C . GLU A 1 87 ? 33.169 7.272 -1.023 1 90.13 87 GLU A C 1
ATOM 713 O O . GLU A 1 87 ? 34.029 8.154 -1.019 1 90.13 87 GLU A O 1
ATOM 718 N N . GLU A 1 88 ? 32.021 7.4 -1.479 1 88.51 88 GLU A N 1
ATOM 719 C CA . GLU A 1 88 ? 31.6 8.71 -1.967 1 88.51 88 GLU A CA 1
ATOM 720 C C . GLU A 1 88 ? 31.626 9.749 -0.85 1 88.51 88 GLU A C 1
ATOM 722 O O . GLU A 1 88 ? 32.042 10.889 -1.066 1 88.51 88 GLU A O 1
ATOM 727 N N . LEU A 1 89 ? 31.145 9.383 0.267 1 86.26 89 LEU A N 1
ATOM 728 C CA . LEU A 1 89 ? 31.165 10.268 1.427 1 86.26 89 LEU A CA 1
ATOM 729 C C . LEU A 1 89 ? 32.596 10.642 1.8 1 86.26 89 LEU A C 1
ATOM 731 O O . LEU A 1 89 ? 32.896 11.817 2.024 1 86.26 89 LEU A O 1
ATOM 735 N N . ASP A 1 90 ? 33.431 9.657 1.829 1 85.86 90 ASP A N 1
ATOM 736 C CA . ASP A 1 90 ? 34.834 9.908 2.147 1 85.86 90 ASP A CA 1
ATOM 737 C C . ASP A 1 90 ? 35.46 10.874 1.143 1 85.86 90 ASP A C 1
ATOM 739 O O . ASP A 1 90 ? 36.207 11.777 1.526 1 85.86 90 ASP A O 1
ATOM 743 N N . ASN A 1 91 ? 35.174 10.613 -0.092 1 88.05 91 ASN A N 1
ATOM 744 C CA . ASN A 1 91 ? 35.707 11.477 -1.14 1 88.05 91 ASN A CA 1
ATOM 745 C C . ASN A 1 91 ? 35.227 12.917 -0.976 1 88.05 91 ASN A C 1
ATOM 747 O O . ASN A 1 91 ? 36.001 13.858 -1.158 1 88.05 91 ASN A O 1
ATOM 751 N N . LEU A 1 92 ? 33.999 13.077 -0.66 1 85.03 92 LEU A N 1
ATOM 752 C CA . LEU A 1 92 ? 33.431 14.404 -0.449 1 85.03 92 LEU A CA 1
ATOM 753 C C . LEU A 1 92 ? 34.109 15.105 0.723 1 85.03 92 LEU A C 1
ATOM 755 O O . LEU A 1 92 ? 34.444 16.289 0.635 1 85.03 92 LEU A O 1
ATOM 759 N N . ILE A 1 93 ? 34.291 14.415 1.809 1 79.58 93 ILE A N 1
ATOM 760 C CA . ILE A 1 93 ? 34.932 14.968 2.996 1 79.58 93 ILE A CA 1
ATOM 761 C C . ILE A 1 93 ? 36.365 15.378 2.665 1 79.58 93 ILE A C 1
ATOM 763 O O . ILE A 1 93 ? 36.825 16.445 3.081 1 79.58 93 ILE A O 1
ATOM 767 N N . ASN A 1 94 ? 36.967 14.568 1.919 1 80.61 94 ASN A N 1
ATOM 768 C CA . ASN A 1 94 ? 38.359 14.826 1.568 1 80.61 94 ASN A CA 1
ATOM 769 C C . ASN A 1 94 ? 38.493 16.049 0.665 1 80.61 94 ASN A C 1
ATOM 771 O O . ASN A 1 94 ? 39.465 16.799 0.767 1 80.61 94 ASN A O 1
ATOM 775 N N . THR A 1 95 ? 37.549 16.169 -0.153 1 81.83 95 THR A N 1
ATOM 776 C CA . THR A 1 95 ? 37.657 17.236 -1.142 1 81.83 95 THR A CA 1
ATOM 777 C C . THR A 1 95 ? 37.186 18.565 -0.557 1 81.83 95 THR A C 1
ATOM 779 O O . THR A 1 95 ? 37.585 19.632 -1.027 1 81.83 95 THR A O 1
ATOM 782 N N . THR A 1 96 ? 36.252 18.494 0.335 1 72.1 96 THR A N 1
ATOM 783 C CA . THR A 1 96 ? 35.666 19.722 0.86 1 72.1 96 THR A CA 1
ATOM 784 C C . THR A 1 96 ? 36.446 20.218 2.074 1 72.1 96 THR A C 1
ATOM 786 O O . THR A 1 96 ? 36.408 21.406 2.4 1 72.1 96 THR A O 1
ATOM 789 N N . GLY A 1 97 ? 36.971 19.263 2.785 1 60.41 97 GLY A N 1
ATOM 790 C CA . GLY A 1 97 ? 37.556 19.712 4.039 1 60.41 97 GLY A CA 1
ATOM 791 C C . GLY A 1 97 ? 39.073 19.693 4.03 1 60.41 97 GLY A C 1
ATOM 792 O O . GLY A 1 97 ? 39.685 18.895 3.317 1 60.41 97 GLY A O 1
ATOM 793 N N . ALA A 1 98 ? 39.639 20.759 4.163 1 50.66 98 ALA A N 1
ATOM 794 C CA . ALA A 1 98 ? 41.082 20.915 4.326 1 50.66 98 ALA A CA 1
ATOM 795 C C . ALA A 1 98 ? 41.578 20.169 5.561 1 50.66 98 ALA A C 1
ATOM 797 O O . ALA A 1 98 ? 42.784 20.104 5.812 1 50.66 98 ALA A O 1
ATOM 798 N N . LEU A 1 99 ? 40.664 19.663 6.462 1 52.87 99 LEU A N 1
ATOM 799 C CA . LEU A 1 99 ? 41.181 19.617 7.826 1 52.87 99 LEU A CA 1
ATOM 800 C C . LEU A 1 99 ? 41.601 18.199 8.199 1 52.87 99 LEU A C 1
ATOM 802 O O . LEU A 1 99 ? 41.135 17.23 7.597 1 52.87 99 LEU A O 1
ATOM 806 N N . ILE A 1 100 ? 42.487 18.063 9.251 1 53.49 100 ILE A N 1
ATOM 807 C CA . ILE A 1 100 ? 43.343 16.988 9.74 1 53.49 100 ILE A CA 1
ATOM 808 C C . ILE A 1 100 ? 42.493 15.933 10.445 1 53.49 100 ILE A C 1
ATOM 810 O O . ILE A 1 100 ? 42.609 14.739 10.157 1 53.49 100 ILE A O 1
ATOM 814 N N . ASP A 1 101 ? 41.551 16.423 11.483 1 57.71 101 ASP A N 1
ATOM 815 C CA . ASP A 1 101 ? 40.796 15.422 12.231 1 57.71 101 ASP A CA 1
ATOM 816 C C . ASP A 1 101 ? 39.323 15.433 11.831 1 57.71 101 ASP A C 1
ATOM 818 O O . ASP A 1 101 ? 38.67 16.478 11.872 1 57.71 101 ASP A O 1
ATOM 822 N N . ARG A 1 102 ? 38.947 14.474 11.136 1 65.74 102 ARG A N 1
ATOM 823 C CA . ARG A 1 102 ? 37.591 14.353 10.612 1 65.74 102 ARG A CA 1
ATOM 824 C C . ARG A 1 102 ? 36.775 13.357 11.429 1 65.74 102 ARG A C 1
ATOM 826 O O . ARG A 1 102 ? 37.232 12.243 11.696 1 65.74 102 ARG A O 1
ATOM 833 N N . ILE A 1 103 ? 35.692 13.982 12.122 1 66.52 103 ILE A N 1
ATOM 834 C CA . ILE A 1 103 ? 34.745 13.127 12.829 1 66.52 103 ILE A CA 1
ATOM 835 C C . ILE A 1 103 ? 33.395 13.151 12.116 1 66.52 103 ILE A C 1
ATOM 837 O O . ILE A 1 103 ? 32.935 14.209 11.681 1 66.52 103 ILE A O 1
ATOM 841 N N . ILE A 1 104 ? 32.833 11.927 11.922 1 71.67 104 ILE A N 1
ATOM 842 C CA . ILE A 1 104 ? 31.536 11.833 11.262 1 71.67 104 ILE A CA 1
ATOM 843 C C . ILE A 1 104 ? 30.455 11.512 12.293 1 71.67 104 ILE A C 1
ATOM 845 O O . ILE A 1 104 ? 30.62 10.606 13.113 1 71.67 104 ILE A O 1
ATOM 849 N N . PHE A 1 105 ? 29.451 12.386 12.257 1 68.62 105 PHE A N 1
ATOM 850 C CA . PHE A 1 105 ? 28.248 12.098 13.03 1 68.62 105 PHE A CA 1
ATOM 851 C C . PHE A 1 105 ? 27.162 11.506 12.14 1 68.62 105 PHE A C 1
ATOM 853 O O . PHE A 1 105 ? 26.867 12.042 11.07 1 68.62 105 PHE A O 1
ATOM 860 N N . MET A 1 106 ? 26.71 10.302 12.459 1 69.55 106 MET A N 1
ATOM 861 C CA . MET A 1 106 ? 25.692 9.635 11.653 1 69.55 106 MET A CA 1
ATOM 862 C C . MET A 1 106 ? 24.6 9.043 12.537 1 69.55 106 MET A C 1
ATOM 864 O O . MET A 1 106 ? 24.822 8.794 13.723 1 69.55 106 MET A O 1
ATOM 868 N N . SER A 1 107 ? 23.38 8.933 11.98 1 65.05 107 SER A N 1
ATOM 869 C CA . SER A 1 107 ? 22.333 8.151 12.63 1 65.05 107 SER A CA 1
ATOM 870 C C . SER A 1 107 ? 22.779 6.71 12.857 1 65.05 107 SER A C 1
ATOM 872 O O . SER A 1 107 ? 23.791 6.274 12.303 1 65.05 107 SER A O 1
ATOM 874 N N . GLU A 1 108 ? 22.032 6.045 13.697 1 64.16 108 GLU A N 1
ATOM 875 C CA . GLU A 1 108 ? 22.339 4.638 13.939 1 64.16 108 GLU A CA 1
ATOM 876 C C . GLU A 1 108 ? 22.35 3.844 12.636 1 64.16 108 GLU A C 1
ATOM 878 O O . GLU A 1 108 ? 23.239 3.018 12.415 1 64.16 108 GLU A O 1
ATOM 883 N N . GLU A 1 109 ? 21.461 4.123 11.84 1 66.2 109 GLU A N 1
ATOM 884 C CA . GLU A 1 109 ? 21.364 3.418 10.565 1 66.2 109 GLU A CA 1
ATOM 885 C C . GLU A 1 109 ? 22.53 3.774 9.647 1 66.2 109 GLU A C 1
ATOM 887 O O . GLU A 1 109 ? 23.055 2.913 8.939 1 66.2 109 GLU A O 1
ATOM 892 N N . GLY A 1 110 ? 22.895 4.959 9.711 1 70.61 110 GLY A N 1
ATOM 893 C CA . GLY A 1 110 ? 24.05 5.383 8.936 1 70.61 110 GLY A CA 1
ATOM 894 C C . GLY A 1 110 ? 25.348 4.756 9.408 1 70.61 110 GLY A C 1
ATOM 895 O O . GLY A 1 110 ? 26.197 4.385 8.595 1 70.61 110 GLY A O 1
ATOM 896 N N . GLN A 1 111 ? 25.364 4.574 10.686 1 71.11 111 GLN A N 1
ATOM 897 C CA . GLN A 1 111 ? 26.575 3.994 11.257 1 71.11 111 GLN A CA 1
ATOM 898 C C . GL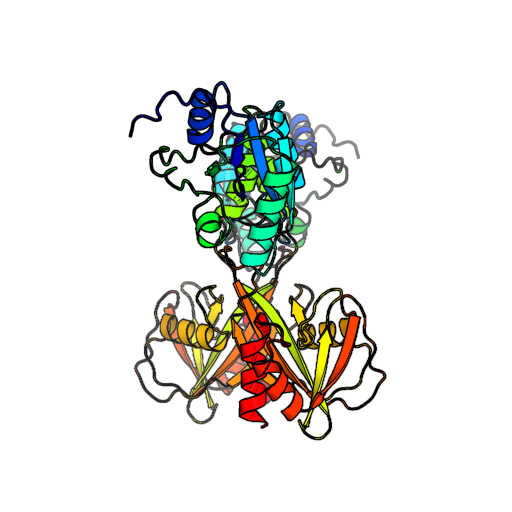N A 1 111 ? 26.733 2.534 10.845 1 71.11 111 GLN A C 1
ATOM 900 O O . GLN A 1 111 ? 27.842 2.082 10.553 1 71.11 111 GLN A O 1
ATOM 905 N N . GLU A 1 112 ? 25.606 1.951 10.844 1 74.41 112 GLU A N 1
ATOM 906 C CA . GLU A 1 112 ? 25.64 0.532 10.504 1 74.41 112 GLU A CA 1
ATOM 907 C C . GLU A 1 112 ? 26.088 0.321 9.06 1 74.41 112 GLU A C 1
ATOM 909 O O . GLU A 1 112 ? 26.764 -0.662 8.752 1 74.41 112 GLU A O 1
ATOM 914 N N . GLY A 1 113 ? 25.865 1.243 8.262 1 78.22 113 GLY A N 1
ATOM 915 C CA . GLY A 1 113 ? 26.159 1.07 6.848 1 78.22 113 GLY A CA 1
ATOM 916 C C . GLY A 1 113 ? 27.474 1.701 6.431 1 78.22 113 GLY A C 1
ATOM 917 O O . GLY A 1 113 ? 28.013 1.38 5.37 1 78.22 113 GLY A O 1
ATOM 918 N N . TYR A 1 114 ? 28.102 2.53 7.324 1 82.68 114 TYR A N 1
ATOM 919 C CA . TYR A 1 114 ? 29.308 3.257 6.946 1 82.68 114 TYR A CA 1
ATOM 920 C C . TYR A 1 114 ? 30.545 2.38 7.101 1 82.68 114 TYR A C 1
ATOM 922 O O . TYR A 1 114 ? 30.813 1.86 8.186 1 82.68 114 TYR A O 1
ATOM 930 N N . THR A 1 115 ? 31.259 2.234 6.034 1 86.1 115 THR A N 1
ATOM 931 C CA . THR A 1 115 ? 32.472 1.423 6.036 1 86.1 115 THR A CA 1
ATOM 932 C C . THR A 1 115 ? 33.688 2.27 5.673 1 86.1 115 THR A C 1
ATOM 934 O O . THR A 1 115 ? 34.725 1.737 5.271 1 86.1 115 THR A O 1
ATOM 937 N N . GLY A 1 116 ? 33.526 3.509 5.741 1 83.85 116 GLY A N 1
ATOM 938 C CA . GLY A 1 116 ? 34.582 4.426 5.344 1 83.85 116 GLY A CA 1
ATOM 939 C C . GLY A 1 116 ? 35.705 4.519 6.359 1 83.85 116 GLY A C 1
ATOM 940 O O . GLY A 1 116 ? 35.861 3.635 7.204 1 83.85 116 GLY A O 1
ATOM 941 N N . LYS A 1 117 ? 36.573 5.446 6.141 1 81.51 117 LYS A N 1
ATOM 942 C CA . LYS A 1 117 ? 37.853 5.476 6.843 1 81.51 117 LYS A CA 1
ATOM 943 C C . LYS A 1 117 ? 37.78 6.365 8.081 1 81.51 117 LYS A C 1
ATOM 945 O O . LYS A 1 117 ? 38.691 6.357 8.912 1 81.51 117 LYS A O 1
ATOM 950 N N . TYR A 1 118 ? 36.79 7.097 8.246 1 78.66 118 TYR A N 1
ATOM 951 C CA . TYR A 1 118 ? 36.763 8.082 9.321 1 78.66 118 TYR A CA 1
ATOM 952 C C . TYR A 1 118 ? 36.101 7.511 10.569 1 78.66 118 TYR A C 1
ATOM 954 O O . TYR A 1 118 ? 35.241 6.632 10.476 1 78.66 118 TYR A O 1
ATOM 962 N N . LYS A 1 119 ? 36.515 7.971 11.729 1 73.58 119 LYS A N 1
ATOM 963 C CA . LYS A 1 119 ? 35.919 7.57 13 1 73.58 119 LYS A CA 1
ATOM 964 C C . LYS A 1 119 ? 34.48 8.067 13.113 1 73.58 119 LYS A C 1
ATOM 966 O O . LYS A 1 119 ? 34.18 9.205 12.746 1 73.58 119 LYS A O 1
ATOM 971 N N . GLN A 1 120 ? 33.656 7.092 13.491 1 68.47 120 GLN A N 1
ATOM 972 C CA . GLN A 1 120 ? 32.245 7.412 13.675 1 68.47 120 GLN A CA 1
ATOM 973 C C . GLN A 1 120 ? 31.943 7.748 15.133 1 68.47 120 GLN A C 1
ATOM 975 O O . GLN A 1 120 ? 32.564 7.196 16.044 1 68.47 120 GLN A O 1
ATOM 980 N N . PHE A 1 121 ? 31.241 8.653 15.509 1 58.66 121 PHE A N 1
ATOM 981 C CA . PHE A 1 121 ? 30.729 8.933 16.846 1 58.66 121 PHE A CA 1
ATOM 982 C C . PHE A 1 121 ? 29.218 8.742 16.898 1 58.66 121 PHE A C 1
ATOM 984 O O . PHE A 1 121 ? 28.503 9.159 15.985 1 58.66 121 PHE A O 1
ATOM 991 N N . THR A 1 122 ? 28.743 7.62 17.529 1 51.87 122 THR A N 1
ATOM 992 C CA . THR A 1 122 ? 27.32 7.317 17.634 1 51.87 122 THR A CA 1
ATOM 993 C C . THR A 1 122 ? 26.642 8.244 18.639 1 51.87 122 THR A C 1
ATOM 995 O O . THR A 1 122 ? 25.413 8.309 18.701 1 51.87 122 THR A O 1
ATOM 998 N N . SER A 1 123 ? 27.317 8.426 19.945 1 45.66 123 SER A N 1
ATOM 999 C CA . SER A 1 123 ? 26.604 8.662 21.195 1 45.66 123 SER A CA 1
ATOM 1000 C C . SER A 1 123 ? 25.618 9.818 21.06 1 45.66 123 SER A C 1
ATOM 1002 O O . SER A 1 123 ? 25.869 10.916 21.561 1 45.66 123 SER A O 1
ATOM 1004 N N . VAL A 1 124 ? 25.117 10.029 20.051 1 42.9 124 VAL A N 1
ATOM 1005 C CA . VAL A 1 124 ? 24.007 10.886 20.452 1 42.9 124 VAL A CA 1
ATOM 1006 C C . VAL A 1 124 ? 23.138 10.162 21.478 1 42.9 124 VAL A C 1
ATOM 1008 O O . VAL A 1 124 ? 21.998 9.794 21.185 1 42.9 124 VAL A O 1
ATOM 1011 N N . GLN A 1 125 ? 23.336 9.038 21.847 1 39.82 125 GLN A N 1
ATOM 1012 C CA . GLN A 1 125 ? 22.616 8.448 22.971 1 39.82 125 GLN A CA 1
ATOM 1013 C C . GLN A 1 125 ? 22.34 9.487 24.053 1 39.82 125 GLN A C 1
ATOM 1015 O O . GLN A 1 125 ? 21.298 9.446 24.71 1 39.82 125 GLN A O 1
ATOM 1020 N N . ASP A 1 126 ? 23.448 10.084 24.642 1 35.56 126 ASP A N 1
ATOM 1021 C CA . ASP A 1 126 ? 23.349 11.097 25.688 1 35.56 126 ASP A CA 1
ATOM 1022 C C . ASP A 1 126 ? 22.568 12.315 25.2 1 35.56 126 ASP A C 1
ATOM 1024 O O . ASP A 1 126 ? 22.464 13.318 25.91 1 35.56 126 ASP A O 1
ATOM 1028 N N . LEU A 1 127 ? 22.562 12.573 24.029 1 36.51 127 LEU A N 1
ATOM 1029 C CA . LEU A 1 127 ? 21.617 13.615 23.642 1 36.51 127 LEU A CA 1
ATOM 1030 C C . LEU A 1 127 ? 20.188 13.206 23.983 1 36.51 127 LEU A C 1
ATOM 1032 O O . LEU A 1 127 ? 19.787 12.068 23.731 1 36.51 127 LEU A O 1
ATOM 1036 N N . ASP A 1 128 ? 19.711 13.647 25.001 1 34.41 128 ASP A N 1
ATOM 1037 C CA . ASP A 1 128 ? 18.381 13.435 25.562 1 34.41 128 ASP A CA 1
ATOM 1038 C C . ASP A 1 128 ? 17.357 13.164 24.461 1 34.41 128 ASP A C 1
ATOM 1040 O O . ASP A 1 128 ? 17.407 13.78 23.395 1 34.41 128 ASP A O 1
ATOM 1044 N N . ASN A 1 129 ? 16.837 11.972 24.311 1 36.16 129 ASN A N 1
ATOM 1045 C CA . ASN A 1 129 ? 15.649 11.505 23.604 1 36.16 129 ASN A CA 1
ATOM 1046 C C . ASN A 1 129 ? 14.69 12.652 23.3 1 36.16 129 ASN A C 1
ATOM 1048 O O . ASN A 1 129 ? 13.471 12.478 23.349 1 36.16 129 ASN A O 1
ATOM 1052 N N . SER A 1 130 ? 15.014 13.882 23.652 1 33.31 130 SER A N 1
ATOM 1053 C CA . SER A 1 130 ? 13.878 14.779 23.466 1 33.31 130 SER A CA 1
ATOM 1054 C C . SER A 1 130 ? 13.475 14.864 21.997 1 33.31 130 SER A C 1
ATOM 1056 O O . SER A 1 130 ? 14.329 15.022 21.122 1 33.31 130 SER A O 1
ATOM 1058 N N . ASP A 1 131 ? 12.614 14.19 21.528 1 38.43 131 ASP A N 1
ATOM 1059 C CA . ASP A 1 131 ? 11.797 14.282 20.321 1 38.43 131 ASP A CA 1
ATOM 1060 C C . ASP A 1 131 ? 11.848 15.689 19.729 1 38.43 131 ASP A C 1
ATOM 1062 O O . ASP A 1 131 ? 11.064 16.022 18.839 1 38.43 131 ASP A O 1
ATOM 1066 N N . ASP A 1 132 ? 12.663 16.609 20.349 1 38.71 132 ASP A N 1
ATOM 1067 C CA . ASP A 1 132 ? 12.523 17.994 19.909 1 38.71 132 ASP A CA 1
ATOM 1068 C C . ASP A 1 132 ? 13.313 18.245 18.626 1 38.71 132 ASP A C 1
ATOM 1070 O O . ASP A 1 132 ? 14.497 17.914 18.546 1 38.71 132 ASP A O 1
ATOM 1074 N N . ILE A 1 133 ? 12.797 18.264 17.503 1 43.52 133 ILE A N 1
ATOM 1075 C CA . ILE A 1 133 ? 13.221 18.631 16.156 1 43.52 133 ILE A CA 1
ATOM 1076 C C . ILE A 1 133 ? 13.767 20.057 16.157 1 43.52 133 ILE A C 1
ATOM 1078 O O . ILE A 1 133 ? 13.159 20.961 16.735 1 43.52 133 ILE A O 1
ATOM 1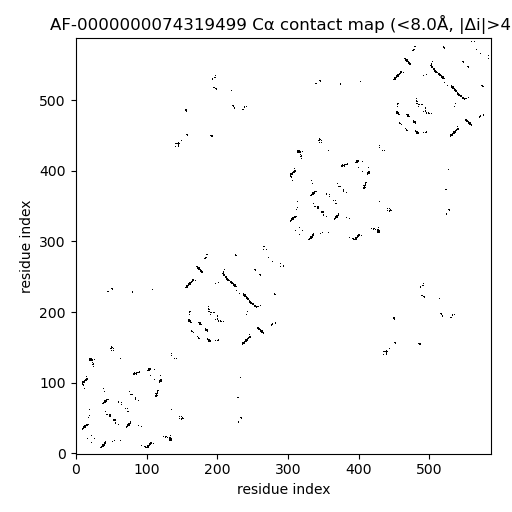082 N N . LEU A 1 134 ? 15.071 20.316 16.114 1 44.87 134 LEU A N 1
ATOM 1083 C CA . LEU A 1 134 ? 15.58 21.667 15.903 1 44.87 134 LEU A CA 1
ATOM 1084 C C . LEU A 1 134 ? 15.003 22.272 14.628 1 44.87 134 LEU A C 1
ATOM 1086 O O . LEU A 1 134 ? 15.485 21.992 13.528 1 44.87 134 LEU A O 1
ATOM 1090 N N . LEU A 1 135 ? 13.74 22.283 14.43 1 46.71 135 LEU A N 1
ATOM 1091 C CA . LEU A 1 135 ? 13.229 23.045 13.296 1 46.71 135 LEU A CA 1
ATOM 1092 C C . LEU A 1 135 ? 13.331 24.544 13.558 1 46.71 135 LEU A C 1
ATOM 1094 O O . LEU A 1 135 ? 13.244 24.985 14.706 1 46.71 135 LEU A O 1
ATOM 1098 N N . PRO A 1 136 ? 13.891 25.253 12.593 1 43.86 136 PRO A N 1
ATOM 1099 C CA . PRO A 1 136 ? 13.72 26.692 12.808 1 43.86 136 PRO A CA 1
ATOM 1100 C C . PRO A 1 136 ? 12.344 27.047 13.365 1 43.86 136 PRO A C 1
ATOM 1102 O O . PRO A 1 136 ? 11.365 26.344 13.097 1 43.86 136 PRO A O 1
ATOM 1105 N N . GLU A 1 137 ? 12.282 27.9 14.324 1 45.59 137 GLU A N 1
ATOM 1106 C CA . GLU A 1 137 ? 11.121 28.317 15.105 1 45.59 137 GLU A CA 1
ATOM 1107 C C . GLU A 1 137 ? 9.872 28.402 14.232 1 45.59 137 GLU A C 1
ATOM 1109 O O . GLU A 1 137 ? 8.789 27.985 14.647 1 45.59 137 GLU A O 1
ATOM 1114 N N . ASN A 1 138 ? 9.876 29.185 13.092 1 46.9 138 ASN A N 1
ATOM 1115 C CA . ASN A 1 138 ? 8.661 29.567 12.379 1 46.9 138 ASN A CA 1
ATOM 1116 C C . ASN A 1 138 ? 8.114 28.412 11.545 1 46.9 138 ASN A C 1
ATOM 1118 O O . ASN A 1 138 ? 6.92 28.369 11.244 1 46.9 138 ASN A O 1
ATOM 1122 N N . GLU A 1 139 ? 9.045 27.772 10.884 1 53.29 139 GLU A N 1
ATOM 1123 C CA . GLU A 1 139 ? 8.615 26.719 9.969 1 53.29 139 GLU A CA 1
ATOM 1124 C C . GLU A 1 139 ? 8.32 25.423 10.719 1 53.29 139 GLU A C 1
ATOM 1126 O O . GLU A 1 139 ? 7.865 24.444 10.123 1 53.29 139 GLU A O 1
ATOM 1131 N N . ASN A 1 140 ? 8.024 25.583 11.928 1 68.69 140 ASN A N 1
ATOM 1132 C CA . ASN A 1 140 ? 8.166 24.441 12.824 1 68.69 140 ASN A CA 1
ATOM 1133 C C . ASN A 1 140 ? 6.89 23.605 12.875 1 68.69 140 ASN A C 1
ATOM 1135 O O . ASN A 1 140 ? 6.939 22.381 12.741 1 68.69 140 ASN A O 1
ATOM 1139 N N . ASP A 1 141 ? 5.848 24.482 12.665 1 76.88 141 ASP A N 1
ATOM 1140 C CA . ASP A 1 141 ? 4.622 23.713 12.852 1 76.88 141 ASP A CA 1
ATOM 1141 C C . ASP A 1 141 ? 4.271 22.924 11.592 1 76.88 141 ASP A C 1
ATOM 1143 O O . ASP A 1 141 ? 3.799 21.788 11.675 1 76.88 141 ASP A O 1
ATOM 1147 N N . TYR A 1 142 ? 4.649 23.543 10.443 1 80.82 142 TYR A N 1
ATOM 1148 C CA . TYR A 1 142 ? 4.399 22.884 9.166 1 80.82 142 TYR A CA 1
ATOM 1149 C C . TYR A 1 142 ? 5.209 21.598 9.047 1 80.82 142 TYR A C 1
ATOM 1151 O O . TYR A 1 142 ? 4.668 20.546 8.698 1 80.82 142 TYR A O 1
ATOM 1159 N N . LEU A 1 143 ? 6.405 21.74 9.341 1 80.46 143 LEU A N 1
ATOM 1160 C CA . LEU A 1 143 ? 7.305 20.599 9.211 1 80.46 143 LEU A CA 1
ATOM 1161 C C . LEU A 1 143 ? 6.931 19.497 10.198 1 80.46 143 LEU A C 1
ATOM 1163 O O . LEU A 1 143 ? 7.027 18.311 9.876 1 80.46 143 LEU A O 1
ATOM 1167 N N . ILE A 1 144 ? 6.5 19.905 11.305 1 81.13 144 ILE A N 1
ATOM 1168 C CA . ILE A 1 144 ? 6.069 18.946 12.317 1 81.13 144 ILE A CA 1
ATOM 1169 C C . ILE A 1 144 ? 4.816 18.217 11.837 1 81.13 144 ILE A C 1
ATOM 1171 O O . ILE A 1 144 ? 4.685 17.005 12.026 1 81.13 144 ILE A O 1
ATOM 1175 N N . GLY A 1 145 ? 3.971 18.965 11.224 1 83.22 145 GLY A N 1
ATOM 1176 C CA . GLY A 1 145 ? 2.773 18.358 10.667 1 83.22 145 GLY A CA 1
ATOM 1177 C C . GLY A 1 145 ? 3.071 17.309 9.612 1 83.22 145 GLY A C 1
ATOM 1178 O O . GLY A 1 145 ? 2.486 16.224 9.626 1 83.22 145 GLY A O 1
ATOM 1179 N N . VAL A 1 146 ? 3.954 17.657 8.757 1 83.42 146 VAL A N 1
ATOM 1180 C CA . VAL A 1 146 ? 4.343 16.729 7.701 1 83.42 146 VAL A CA 1
ATOM 1181 C C . VAL A 1 146 ? 4.907 15.451 8.318 1 83.42 146 VAL A C 1
ATOM 1183 O O . VAL A 1 146 ? 4.475 14.347 7.978 1 83.42 146 VAL A O 1
ATOM 1186 N N . LYS A 1 147 ? 5.748 15.593 9.172 1 81.64 147 LYS A N 1
ATOM 1187 C CA . LYS A 1 147 ? 6.407 14.458 9.811 1 81.64 147 LYS A CA 1
ATOM 1188 C C . LYS A 1 147 ? 5.401 13.587 10.558 1 81.64 147 LYS A C 1
ATOM 1190 O O . LYS A 1 147 ? 5.414 12.361 10.425 1 81.64 147 LYS A O 1
ATOM 1195 N N . ASP A 1 148 ? 4.59 14.207 11.323 1 82.38 148 ASP A N 1
ATOM 1196 C CA . ASP A 1 148 ? 3.602 13.477 12.112 1 82.38 148 ASP A CA 1
ATOM 1197 C C . ASP A 1 148 ? 2.674 12.663 11.213 1 82.38 148 ASP A C 1
ATOM 1199 O O . ASP A 1 148 ? 2.34 11.52 11.53 1 82.38 148 ASP A O 1
ATOM 1203 N N . ALA A 1 149 ? 2.313 13.288 10.151 1 85.78 149 ALA A N 1
ATOM 1204 C CA . ALA A 1 149 ? 1.399 12.625 9.225 1 85.78 149 ALA A CA 1
ATOM 1205 C C . ALA A 1 149 ? 2.024 11.356 8.651 1 85.78 149 ALA A C 1
ATOM 1207 O O . ALA A 1 149 ? 1.343 10.34 8.489 1 85.78 149 ALA A O 1
ATOM 1208 N N . LEU A 1 150 ? 3.22 11.346 8.423 1 85.26 150 LEU A N 1
ATOM 1209 C CA . LEU A 1 150 ? 3.89 10.241 7.745 1 85.26 150 LEU A CA 1
ATOM 1210 C C . LEU A 1 150 ? 4.326 9.175 8.745 1 85.26 150 LEU A C 1
ATOM 1212 O O . LEU A 1 150 ? 4.241 7.979 8.459 1 85.26 150 LEU A O 1
ATOM 1216 N N . VAL A 1 151 ? 4.722 9.595 9.912 1 79.76 151 VAL A N 1
ATOM 1217 C CA . VAL A 1 151 ? 5.25 8.668 10.907 1 79.76 151 VAL A CA 1
ATOM 1218 C C . VAL A 1 151 ? 4.1 7.931 11.59 1 79.76 151 VAL A C 1
ATOM 1220 O O . VAL A 1 151 ? 4.244 6.771 11.985 1 79.76 151 VAL A O 1
ATOM 1223 N N . LYS A 1 152 ? 2.991 8.529 11.658 1 78.32 152 LYS A N 1
ATOM 1224 C CA . LYS A 1 152 ? 1.876 7.958 12.408 1 78.32 152 LYS A CA 1
ATOM 1225 C C . LYS A 1 152 ? 1.099 6.955 11.56 1 78.32 152 LYS A C 1
ATOM 1227 O O . LYS A 1 152 ? 0.277 6.199 12.082 1 78.32 152 LYS A O 1
ATOM 1232 N N . GLN A 1 153 ? 1.45 6.912 10.368 1 83.09 153 GLN A N 1
ATOM 1233 C CA . GLN A 1 153 ? 0.781 5.928 9.524 1 83.09 153 GLN A CA 1
ATOM 1234 C C . GLN A 1 153 ? 1.218 4.51 9.88 1 83.09 153 GLN A C 1
ATOM 1236 O O . GLN A 1 153 ? 2.376 4.282 10.234 1 83.09 153 GLN A O 1
ATOM 1241 N N . TYR A 1 154 ? 0.325 3.61 9.738 1 84.94 154 TYR A N 1
ATOM 1242 C CA . TYR A 1 154 ? 0.676 2.204 9.902 1 84.94 154 TYR A CA 1
ATOM 1243 C C . TYR A 1 154 ? 1.569 1.728 8.762 1 84.94 154 TYR A C 1
ATOM 1245 O O . TYR A 1 154 ? 1.368 2.11 7.607 1 84.94 154 TYR A O 1
ATOM 1253 N N . PRO A 1 155 ? 2.533 0.896 9.163 1 91.28 155 PRO A N 1
ATOM 1254 C CA . PRO A 1 155 ? 3.338 0.324 8.08 1 91.28 155 PRO A CA 1
ATOM 1255 C C . PRO A 1 155 ? 2.496 -0.439 7.06 1 91.28 155 PRO A C 1
ATOM 1257 O O . PRO A 1 155 ? 1.52 -1.097 7.428 1 91.28 155 PRO A O 1
ATOM 1260 N N . LYS A 1 156 ? 2.974 -0.35 5.881 1 92.71 156 LYS A N 1
ATOM 1261 C CA . LYS A 1 156 ? 2.177 -0.93 4.803 1 92.71 156 LYS A CA 1
ATOM 1262 C C . LYS A 1 156 ? 3.041 -1.783 3.878 1 92.71 156 LYS A C 1
ATOM 1264 O O . LYS A 1 156 ? 4.271 -1.714 3.93 1 92.71 156 LYS A O 1
ATOM 1269 N N . VAL A 1 157 ? 2.348 -2.583 3.063 1 96.89 157 VAL A N 1
ATOM 1270 C CA . VAL A 1 157 ? 2.966 -3.356 1.99 1 96.89 157 VAL A CA 1
ATOM 1271 C C . VAL A 1 157 ? 2.622 -2.733 0.64 1 96.89 157 VAL A C 1
ATOM 1273 O O . VAL A 1 157 ? 1.463 -2.401 0.379 1 96.89 157 VAL A O 1
ATOM 1276 N N . PHE A 1 158 ? 3.628 -2.526 -0.09 1 96.18 158 PHE A N 1
ATOM 1277 C CA . PHE A 1 158 ? 3.419 -2.158 -1.486 1 96.18 158 PHE A CA 1
ATOM 1278 C C . PHE A 1 158 ? 3.44 -3.391 -2.38 1 96.18 158 PHE A C 1
ATOM 1280 O O . PHE A 1 158 ? 4.433 -4.121 -2.417 1 96.18 158 PHE A O 1
ATOM 1287 N N . PRO A 1 159 ? 2.353 -3.613 -3.096 1 98.54 159 PRO A N 1
ATOM 1288 C CA . PRO A 1 159 ? 2.33 -4.773 -3.991 1 98.54 159 PRO A CA 1
ATOM 1289 C C . PRO A 1 159 ? 2.969 -4.485 -5.347 1 98.54 159 PRO A C 1
ATOM 1291 O O . PRO A 1 159 ? 2.659 -3.47 -5.977 1 98.54 159 PRO A O 1
ATOM 1294 N N . THR A 1 160 ? 3.845 -5.297 -5.773 1 98.35 160 THR A N 1
ATOM 1295 C CA . THR A 1 160 ? 4.406 -5.281 -7.12 1 98.35 160 THR A CA 1
ATOM 1296 C C . THR A 1 160 ? 4.117 -6.594 -7.842 1 98.35 160 THR A C 1
ATOM 1298 O O . THR A 1 160 ? 3.609 -7.541 -7.239 1 98.35 160 THR A O 1
ATOM 1301 N N . VAL A 1 161 ? 4.321 -6.555 -9.127 1 98.76 161 VAL A N 1
ATOM 1302 C CA . VAL A 1 161 ? 4.202 -7.745 -9.963 1 98.76 161 VAL A CA 1
ATOM 1303 C C . VAL A 1 161 ? 5.456 -7.901 -10.82 1 98.76 161 VAL A C 1
ATOM 1305 O O . VAL A 1 161 ? 6.05 -6.909 -11.249 1 98.76 161 VAL A O 1
ATOM 1308 N N . ASP A 1 162 ? 5.859 -9.089 -10.985 1 98.66 162 ASP A N 1
ATOM 1309 C CA . ASP A 1 162 ? 6.954 -9.441 -11.885 1 98.66 162 ASP A CA 1
ATOM 1310 C C . ASP A 1 162 ? 6.552 -10.581 -12.819 1 98.66 162 ASP A C 1
ATOM 1312 O O . ASP A 1 162 ? 5.75 -11.441 -12.448 1 98.66 162 ASP A O 1
ATOM 1316 N N . VAL A 1 163 ? 7.111 -10.589 -14.016 1 98.63 163 VAL A N 1
ATOM 1317 C CA . VAL A 1 163 ? 6.694 -11.569 -15.014 1 98.63 163 VAL A CA 1
ATOM 1318 C C . VAL A 1 163 ? 7.922 -12.242 -15.621 1 98.63 163 VAL A C 1
ATOM 1320 O O . VAL A 1 163 ? 8.837 -11.566 -16.098 1 98.63 163 VAL A O 1
ATOM 1323 N N . ALA A 1 164 ? 7.943 -13.502 -15.615 1 98.54 164 ALA A N 1
ATOM 1324 C CA . ALA A 1 164 ? 8.914 -14.301 -16.358 1 98.54 164 ALA A CA 1
ATOM 1325 C C . ALA A 1 164 ? 8.368 -14.695 -17.727 1 98.54 164 ALA A C 1
ATOM 1327 O O . ALA A 1 164 ? 7.621 -15.668 -17.848 1 98.54 164 ALA A O 1
ATOM 1328 N N . LEU A 1 165 ? 8.718 -13.965 -18.713 1 98.47 165 LEU A N 1
ATOM 1329 C CA . LEU A 1 165 ? 8.371 -14.311 -20.087 1 98.47 165 LEU A CA 1
ATOM 1330 C C . LEU A 1 165 ? 9.32 -15.37 -20.637 1 98.47 165 LEU A C 1
ATOM 1332 O O . LEU A 1 165 ? 10.537 -15.169 -20.656 1 98.47 165 LEU A O 1
ATOM 1336 N N . TRP A 1 166 ? 8.748 -16.481 -21.064 1 98.31 166 TRP A N 1
ATOM 1337 C CA . TRP A 1 166 ? 9.63 -17.569 -21.475 1 98.31 166 TRP A CA 1
ATOM 1338 C C . TRP A 1 166 ? 9.286 -18.047 -22.882 1 98.31 166 TRP A C 1
ATOM 1340 O O . TRP A 1 166 ? 8.209 -17.745 -23.4 1 98.31 166 TRP A O 1
ATOM 1350 N N . LYS A 1 167 ? 10.184 -18.656 -23.512 1 97.47 167 LYS A N 1
ATOM 1351 C CA . LYS A 1 167 ? 9.975 -19.343 -24.783 1 97.47 167 LYS A CA 1
ATOM 1352 C C . LYS A 1 167 ? 10.7 -20.685 -24.809 1 97.47 167 LYS A C 1
ATOM 1354 O O . LYS A 1 167 ? 11.419 -21.027 -23.867 1 97.47 167 LYS A O 1
ATOM 1359 N N . ASN A 1 168 ? 10.394 -21.566 -25.794 1 96 168 ASN A N 1
ATOM 1360 C CA . ASN A 1 168 ? 10.978 -22.892 -25.961 1 96 168 ASN A CA 1
ATOM 1361 C C . ASN A 1 168 ? 10.761 -23.761 -24.726 1 96 168 ASN A C 1
ATOM 1363 O O . ASN A 1 168 ? 11.709 -24.345 -24.198 1 96 168 ASN A O 1
ATOM 1367 N N . GLN A 1 169 ? 9.493 -23.762 -24.184 1 94.88 169 GLN A N 1
ATOM 1368 C CA . GLN A 1 169 ? 9.091 -24.593 -23.055 1 94.88 169 GLN A CA 1
ATOM 1369 C C . GLN A 1 169 ? 9.974 -24.333 -21.838 1 94.88 169 GLN A C 1
ATOM 1371 O O . GLN A 1 169 ? 10.557 -25.264 -21.278 1 94.88 169 GLN A O 1
ATOM 1376 N N . TYR A 1 170 ? 10.194 -23.152 -21.423 1 95.45 170 TYR A N 1
ATOM 1377 C CA . TYR A 1 170 ? 10.872 -22.689 -20.217 1 95.45 170 TYR A CA 1
ATOM 1378 C C . TYR A 1 170 ? 12.385 -22.794 -20.369 1 95.45 170 TYR A C 1
ATOM 1380 O O . TYR A 1 170 ? 13.118 -22.768 -19.377 1 95.45 170 TYR A O 1
ATOM 1388 N N . GLU A 1 171 ? 12.921 -22.853 -21.57 1 95.87 171 GLU A N 1
ATOM 1389 C CA . GLU A 1 171 ? 14.363 -22.957 -21.766 1 95.87 171 GLU A CA 1
ATOM 1390 C C . GLU A 1 171 ? 15.02 -21.579 -21.769 1 95.87 171 GLU A C 1
ATOM 1392 O O . GLU A 1 171 ? 16.2 -21.447 -21.436 1 95.87 171 GLU A O 1
ATOM 1397 N N . GLU A 1 172 ? 14.257 -20.615 -22.238 1 98.01 172 GLU A N 1
ATOM 1398 C CA . GLU A 1 172 ? 14.781 -19.254 -22.31 1 98.01 172 GLU A CA 1
ATOM 1399 C C . GLU A 1 172 ? 13.825 -18.259 -21.658 1 98.01 172 GLU A C 1
ATOM 1401 O O . GLU A 1 172 ? 12.606 -18.379 -21.797 1 98.01 172 GLU A O 1
ATOM 1406 N N . PHE A 1 173 ? 14.419 -17.292 -20.978 1 98.47 173 PHE A N 1
ATOM 1407 C CA . PHE A 1 173 ? 13.655 -16.247 -20.308 1 98.47 173 PHE A CA 1
ATOM 1408 C C . PHE A 1 173 ? 14.128 -14.865 -20.746 1 98.47 173 PHE A C 1
ATOM 1410 O O . PHE A 1 173 ? 15.324 -14.651 -20.956 1 98.47 173 PHE A O 1
ATOM 1417 N N . LEU A 1 174 ? 13.179 -13.965 -20.878 1 98.53 174 LEU A N 1
ATOM 1418 C CA . LEU A 1 174 ? 13.503 -12.582 -21.211 1 98.53 174 LEU A CA 1
ATOM 1419 C C . LEU A 1 174 ? 13.828 -11.782 -19.954 1 98.53 174 LEU A C 1
ATOM 1421 O O . LEU A 1 174 ? 13.038 -11.756 -19.008 1 98.53 174 LEU A O 1
ATOM 1425 N N . LEU A 1 175 ? 14.974 -11.201 -19.912 1 98.34 175 LEU A N 1
ATOM 1426 C CA . LEU A 1 175 ? 15.359 -10.343 -18.797 1 98.34 175 LEU A CA 1
ATOM 1427 C C . LEU A 1 175 ? 15.623 -8.918 -19.273 1 98.34 175 LEU A C 1
ATOM 1429 O O . LEU A 1 175 ? 15.886 -8.693 -20.456 1 98.34 175 LEU A O 1
ATOM 1433 N N . ALA A 1 176 ? 15.433 -8.059 -18.361 1 98.01 176 ALA A N 1
ATOM 1434 C CA . ALA A 1 176 ? 15.579 -6.636 -18.654 1 98.01 176 ALA A CA 1
ATOM 1435 C C . ALA A 1 176 ? 16.708 -6.02 -17.832 1 98.01 176 ALA A C 1
ATOM 1437 O O . ALA A 1 176 ? 17.028 -6.505 -16.744 1 98.01 176 ALA A O 1
ATOM 1438 N N . ARG A 1 177 ? 17.27 -5 -18.334 1 95.92 177 ARG A N 1
ATOM 1439 C CA . ARG A 1 177 ? 18.283 -4.205 -17.648 1 95.92 177 ARG A CA 1
ATOM 1440 C C . ARG A 1 177 ? 17.976 -2.715 -17.755 1 95.92 177 ARG A C 1
ATOM 1442 O O . ARG A 1 177 ? 17.616 -2.226 -18.828 1 95.92 177 ARG A O 1
ATOM 1449 N N . LYS A 1 178 ? 18.055 -2.003 -16.629 1 91.12 178 LYS A N 1
ATOM 1450 C CA . LYS A 1 178 ? 17.813 -0.563 -16.605 1 91.12 178 LYS A CA 1
ATOM 1451 C C . LYS A 1 178 ? 19.078 0.213 -16.962 1 91.12 178 LYS A C 1
ATOM 1453 O O . LYS A 1 178 ? 20.185 -0.323 -16.881 1 91.12 178 LYS A O 1
ATOM 1458 N N . PRO A 1 179 ? 18.825 1.488 -17.265 1 87.65 179 PRO A N 1
ATOM 1459 C CA . PRO A 1 179 ? 20.006 2.294 -17.586 1 87.65 179 PRO A CA 1
ATOM 1460 C C . PRO A 1 179 ? 20.981 2.404 -16.417 1 87.65 179 PRO A C 1
ATOM 1462 O O . PRO A 1 179 ? 20.56 2.582 -15.271 1 87.65 179 PRO A O 1
ATOM 1465 N N . GLN A 1 180 ? 22.22 2.193 -16.671 1 79.07 180 GLN A N 1
ATOM 1466 C CA . GLN A 1 180 ? 23.314 2.358 -15.72 1 79.07 180 GLN A CA 1
ATOM 1467 C C . GLN A 1 180 ? 23.269 1.283 -14.638 1 79.07 180 GLN A C 1
ATOM 1469 O O . GLN A 1 180 ? 23.793 1.478 -13.539 1 79.07 180 GLN A O 1
ATOM 1474 N N . GLU A 1 181 ? 22.483 0.341 -14.949 1 83.13 181 GLU A N 1
ATOM 1475 C CA . GLU A 1 181 ? 22.494 -0.795 -14.033 1 83.13 181 GLU A CA 1
ATOM 1476 C C . GLU A 1 181 ? 23.164 -2.01 -14.669 1 83.13 181 GLU A C 1
ATOM 1478 O O . GLU A 1 181 ? 23.047 -2.229 -15.876 1 83.13 181 GLU A O 1
ATOM 1483 N N . MET A 1 182 ? 23.82 -2.741 -13.836 1 85.4 182 MET A N 1
ATOM 1484 C CA . MET A 1 182 ? 24.551 -3.891 -14.361 1 85.4 182 MET A CA 1
ATOM 1485 C C . MET A 1 182 ? 23.753 -5.177 -14.167 1 85.4 182 MET A C 1
ATOM 1487 O O . MET A 1 182 ? 24.043 -6.194 -14.8 1 85.4 182 MET A O 1
ATOM 1491 N N . TRP A 1 183 ? 22.726 -5.123 -13.444 1 93.34 183 TRP A N 1
ATOM 1492 C CA . TRP A 1 183 ? 22.005 -6.339 -13.083 1 93.34 183 TRP A CA 1
ATOM 1493 C C . TRP A 1 183 ? 20.825 -6.571 -14.022 1 93.34 183 TRP A C 1
ATOM 1495 O O . TRP A 1 183 ? 20.175 -5.619 -14.459 1 93.34 183 TRP A O 1
ATOM 1505 N N . TRP A 1 184 ? 20.603 -7.771 -14.295 1 96.86 184 TRP A N 1
ATOM 1506 C CA . TRP A 1 184 ? 19.431 -8.202 -15.049 1 96.86 184 TRP A CA 1
ATOM 1507 C C . TRP A 1 184 ? 18.279 -8.552 -14.112 1 96.86 184 TRP A C 1
ATOM 1509 O O . TRP A 1 184 ? 18.499 -9.062 -13.011 1 96.86 184 TRP A O 1
ATOM 1519 N N . ARG A 1 185 ? 17.087 -8.275 -14.555 1 97.12 185 ARG A N 1
ATOM 1520 C CA . ARG A 1 185 ? 15.904 -8.513 -13.733 1 97.12 185 ARG A CA 1
ATOM 1521 C C . ARG A 1 185 ? 14.723 -8.956 -14.59 1 97.12 185 ARG A C 1
ATOM 1523 O O . ARG A 1 185 ? 14.765 -8.85 -15.817 1 97.12 185 ARG A O 1
ATOM 1530 N N . PHE A 1 186 ? 13.764 -9.516 -13.961 1 98.03 186 PHE A N 1
ATOM 1531 C CA . PHE A 1 186 ? 12.494 -9.754 -14.637 1 98.03 186 PHE A CA 1
ATOM 1532 C C . PHE A 1 186 ? 11.745 -8.445 -14.857 1 98.03 186 PHE A C 1
ATOM 1534 O O . PHE A 1 186 ? 11.937 -7.481 -14.113 1 98.03 186 PHE A O 1
ATOM 1541 N N . VAL A 1 187 ? 10.93 -8.396 -15.898 1 97.38 187 VAL A N 1
ATOM 1542 C CA . VAL A 1 187 ? 10.081 -7.231 -16.124 1 97.38 187 VAL A CA 1
ATOM 1543 C C . VAL A 1 187 ? 8.994 -7.167 -15.053 1 97.38 187 VAL A C 1
ATOM 1545 O O . VAL A 1 187 ? 8.505 -8.203 -14.594 1 97.38 187 VAL A O 1
ATOM 1548 N N . GLY A 1 188 ? 8.644 -6.005 -14.582 1 97.1 188 GLY A N 1
ATOM 1549 C CA . GLY A 1 188 ? 7.645 -5.833 -13.539 1 97.1 188 GLY A CA 1
ATOM 1550 C C . GLY A 1 188 ? 7.621 -4.43 -12.962 1 97.1 188 GLY A C 1
ATOM 1551 O O . GLY A 1 188 ? 8.37 -3.557 -13.405 1 97.1 188 GLY A O 1
ATOM 1552 N N . GLY A 1 189 ? 6.772 -4.217 -11.995 1 96.54 189 GLY A N 1
ATOM 1553 C CA . GLY A 1 189 ? 6.618 -2.911 -11.374 1 96.54 189 GLY A CA 1
ATOM 1554 C C . GLY A 1 189 ? 5.509 -2.869 -10.341 1 96.54 189 GLY A C 1
ATOM 1555 O O . GLY A 1 189 ? 4.977 -3.91 -9.95 1 96.54 189 GLY A O 1
ATOM 1556 N N . PHE A 1 190 ? 5.183 -1.718 -9.901 1 96.3 190 PHE A N 1
ATOM 1557 C CA . PHE A 1 190 ? 4.175 -1.508 -8.869 1 96.3 190 PHE A CA 1
ATOM 1558 C C . PHE A 1 190 ? 2.772 -1.686 -9.438 1 96.3 190 PHE A C 1
ATOM 1560 O O . PHE A 1 190 ? 2.528 -1.383 -10.608 1 96.3 190 PHE A O 1
ATOM 1567 N N . SER A 1 191 ? 1.912 -2.173 -8.607 1 98.01 191 SER A N 1
ATOM 1568 C CA . SER A 1 191 ? 0.495 -2.139 -8.953 1 98.01 191 SER A CA 1
ATOM 1569 C C . SER A 1 191 ? -0.076 -0.733 -8.806 1 98.01 191 SER A C 1
ATOM 1571 O O . SER A 1 191 ? 0.344 0.025 -7.93 1 98.01 191 SER A O 1
ATOM 1573 N N . ASP A 1 192 ? -1.035 -0.433 -9.638 1 96.46 192 ASP A N 1
ATOM 1574 C CA . ASP A 1 192 ? -1.688 0.872 -9.671 1 96.46 192 ASP A CA 1
ATOM 1575 C C . ASP A 1 192 ? -3.139 0.771 -9.205 1 96.46 192 ASP A C 1
ATOM 1577 O O . ASP A 1 192 ? -3.822 -0.214 -9.492 1 96.46 192 ASP A O 1
ATOM 1581 N N . PRO A 1 193 ? -3.643 1.792 -8.517 1 96.17 193 PRO A N 1
ATOM 1582 C CA . PRO A 1 193 ? -5.044 1.777 -8.088 1 96.17 193 PRO A CA 1
ATOM 1583 C C . PRO A 1 193 ? -6.014 1.581 -9.25 1 96.17 193 PRO A C 1
ATOM 1585 O O . PRO A 1 193 ? -7.164 1.187 -9.039 1 96.17 193 PRO A O 1
ATOM 1588 N N . SER A 1 194 ? -5.587 1.884 -10.469 1 95.75 194 SER A N 1
ATOM 1589 C CA . SER A 1 194 ? -6.442 1.691 -11.636 1 95.75 194 SER A CA 1
ATOM 1590 C C . SER A 1 194 ? -6.451 0.232 -12.08 1 95.75 194 SER A C 1
ATOM 1592 O O . SER A 1 194 ? -7.29 -0.171 -12.888 1 95.75 194 SER A O 1
ATOM 1594 N N . ASP A 1 195 ? -5.558 -0.578 -11.587 1 97.72 195 ASP A N 1
ATOM 1595 C CA . ASP A 1 195 ? -5.513 -1.99 -11.954 1 97.72 195 ASP A CA 1
ATOM 1596 C C . ASP A 1 195 ? -6.698 -2.749 -11.362 1 97.72 195 ASP A C 1
ATOM 1598 O O . ASP A 1 195 ? -7.086 -2.51 -10.217 1 97.72 195 ASP A O 1
ATOM 1602 N N . GLU A 1 196 ? -7.178 -3.713 -12.091 1 97.46 196 GLU A N 1
ATOM 1603 C CA . GLU A 1 196 ? -8.334 -4.487 -11.648 1 97.46 196 GLU A CA 1
ATOM 1604 C C . GLU A 1 196 ? -7.902 -5.741 -10.893 1 97.46 196 GLU A C 1
ATOM 1606 O O . GLU A 1 196 ? -8.712 -6.37 -10.209 1 97.46 196 GLU A O 1
ATOM 1611 N N . SER A 1 197 ? -6.692 -6.115 -11.126 1 98.47 197 SER A N 1
ATOM 1612 C CA . SER A 1 197 ? -6.1 -7.298 -10.51 1 98.47 197 SER A CA 1
ATOM 1613 C C . SER A 1 197 ? -4.58 -7.282 -10.629 1 98.47 197 SER A C 1
ATOM 1615 O O . SER A 1 197 ? -4.014 -6.421 -11.307 1 98.47 197 SER A O 1
ATOM 1617 N N . PHE A 1 198 ? -3.954 -8.161 -9.922 1 98.72 198 PHE A N 1
ATOM 1618 C CA . PHE A 1 198 ? -2.507 -8.265 -10.062 1 98.72 198 PHE A CA 1
ATOM 1619 C C . PHE A 1 198 ? -2.134 -8.82 -11.432 1 98.72 198 PHE A C 1
ATOM 1621 O O . PHE A 1 198 ? -1.102 -8.451 -11.997 1 98.72 198 PHE A O 1
ATOM 1628 N N . GLU A 1 199 ? -3.006 -9.679 -12.019 1 98.61 199 GLU A N 1
ATOM 1629 C CA . GLU A 1 199 ? -2.802 -10.162 -13.381 1 98.61 199 GLU A CA 1
ATOM 1630 C C . GLU A 1 199 ? -2.843 -9.014 -14.386 1 98.61 199 GLU A C 1
ATOM 1632 O O . GLU A 1 199 ? -2.016 -8.951 -15.298 1 98.61 199 GLU A O 1
ATOM 1637 N N . PHE A 1 200 ? -3.779 -8.154 -14.164 1 98.1 200 PHE A N 1
ATOM 1638 C CA . PHE A 1 200 ? -3.883 -6.976 -15.016 1 98.1 200 PHE A CA 1
ATOM 1639 C C . PHE A 1 200 ? -2.639 -6.105 -14.891 1 98.1 200 PHE A C 1
ATOM 1641 O O . PHE A 1 200 ? -2.119 -5.607 -15.892 1 98.1 200 PHE A O 1
ATOM 1648 N N . ALA A 1 201 ? -2.207 -5.884 -13.661 1 98.6 201 ALA A N 1
ATOM 1649 C CA . ALA A 1 201 ? -0.993 -5.107 -13.425 1 98.6 201 ALA A CA 1
ATOM 1650 C C . ALA A 1 201 ? 0.203 -5.728 -14.143 1 98.6 201 ALA A C 1
ATOM 1652 O O . ALA A 1 201 ? 1.007 -5.017 -14.75 1 98.6 201 ALA A O 1
ATOM 1653 N N . ALA A 1 202 ? 0.301 -7.042 -14.076 1 98.52 202 ALA A N 1
ATOM 1654 C CA . ALA A 1 202 ? 1.393 -7.757 -14.732 1 98.52 202 ALA A CA 1
ATOM 1655 C C . ALA A 1 202 ? 1.361 -7.542 -16.242 1 98.52 202 ALA A C 1
ATOM 1657 O O . ALA A 1 202 ? 2.395 -7.281 -16.86 1 98.52 202 ALA A O 1
ATOM 1658 N N . GLN A 1 203 ? 0.206 -7.653 -16.789 1 97.71 203 GLN A N 1
ATOM 1659 C CA . GLN A 1 203 ? 0.054 -7.444 -18.225 1 97.71 203 GLN A CA 1
ATOM 1660 C C . GLN A 1 203 ? 0.404 -6.01 -18.612 1 97.71 203 GLN A C 1
ATOM 1662 O O . GLN A 1 203 ? 1.061 -5.779 -19.629 1 97.71 203 GLN A O 1
ATOM 1667 N N . ARG A 1 204 ? -0.086 -5.082 -17.859 1 97.25 204 ARG A N 1
ATOM 1668 C CA . ARG A 1 204 ? 0.202 -3.677 -18.124 1 97.25 204 ARG A CA 1
ATOM 1669 C C . ARG A 1 204 ? 1.704 -3.413 -18.111 1 97.25 204 ARG A C 1
ATOM 1671 O O . ARG A 1 204 ? 2.239 -2.795 -19.034 1 97.25 204 ARG A O 1
ATOM 1678 N N . GLU A 1 205 ? 2.395 -3.907 -17.061 1 97.16 205 GLU A N 1
ATOM 1679 C CA . GLU A 1 205 ? 3.837 -3.708 -16.942 1 97.16 205 GLU A CA 1
ATOM 1680 C C . GLU A 1 205 ? 4.583 -4.376 -18.093 1 97.16 205 GLU A C 1
ATOM 1682 O O . GLU A 1 205 ? 5.593 -3.854 -18.571 1 97.16 205 GLU A O 1
ATOM 1687 N N . LEU A 1 206 ? 4.128 -5.571 -18.487 1 96.86 206 LEU A N 1
ATOM 1688 C CA . LEU A 1 206 ? 4.727 -6.265 -19.622 1 96.86 206 LEU A CA 1
ATOM 1689 C C . LEU A 1 206 ? 4.648 -5.412 -20.884 1 96.86 206 LEU A C 1
ATOM 1691 O O . LEU A 1 206 ? 5.648 -5.238 -21.585 1 96.86 206 LEU A O 1
ATOM 1695 N N . ILE A 1 207 ? 3.506 -4.862 -21.133 1 95.85 207 ILE A N 1
ATOM 1696 C CA . ILE A 1 207 ? 3.285 -4.044 -22.321 1 95.85 207 ILE A CA 1
ATOM 1697 C C . ILE A 1 207 ? 4.116 -2.766 -22.23 1 95.85 207 ILE A C 1
ATOM 1699 O O . ILE A 1 207 ? 4.714 -2.335 -23.219 1 95.85 207 ILE A O 1
ATOM 1703 N N . GLU A 1 208 ? 4.184 -2.137 -21.069 1 96.74 208 GLU A N 1
ATOM 1704 C CA . GLU A 1 208 ? 4.907 -0.885 -20.867 1 96.74 208 GLU A CA 1
ATOM 1705 C C . GLU A 1 208 ? 6.405 -1.07 -21.094 1 96.74 208 GLU A C 1
ATOM 1707 O O . GLU A 1 208 ? 7.074 -0.177 -21.618 1 96.74 208 GLU A O 1
ATOM 1712 N N . GLU A 1 209 ? 6.918 -2.255 -20.678 1 97.01 209 GLU A N 1
ATOM 1713 C CA . GLU A 1 209 ? 8.369 -2.411 -20.647 1 97.01 209 GLU A CA 1
ATOM 1714 C C . GLU A 1 209 ? 8.863 -3.219 -21.844 1 97.01 209 GLU A C 1
ATOM 1716 O O . GLU A 1 209 ? 10.03 -3.12 -22.227 1 97.01 209 GLU A O 1
ATOM 1721 N N . VAL A 1 210 ? 8.01 -4.108 -22.446 1 96.3 210 VAL A N 1
ATOM 1722 C CA . VAL A 1 210 ? 8.432 -5.027 -23.498 1 96.3 210 VAL A CA 1
ATOM 1723 C C . VAL A 1 210 ? 7.736 -4.668 -24.808 1 96.3 210 VAL A C 1
ATOM 1725 O O . VAL A 1 210 ? 8.232 -4.991 -25.89 1 96.3 210 VAL A O 1
ATOM 1728 N N . GLY A 1 211 ? 6.57 -4.049 -24.773 1 95.19 211 GLY A N 1
ATOM 1729 C CA . GLY A 1 211 ? 5.78 -3.725 -25.95 1 95.19 211 GLY A CA 1
ATOM 1730 C C . GLY A 1 211 ? 4.595 -4.651 -26.148 1 95.19 211 GLY A C 1
ATOM 1731 O O . GLY A 1 211 ? 4.363 -5.551 -25.338 1 95.19 211 GLY A O 1
ATOM 1732 N N . GLU A 1 212 ? 3.855 -4.35 -27.216 1 93.79 212 GLU A N 1
ATOM 1733 C CA . GLU A 1 212 ? 2.68 -5.161 -27.523 1 93.79 212 GLU A CA 1
ATOM 1734 C C . GLU A 1 212 ? 3.081 -6.532 -28.061 1 93.79 212 GLU A C 1
ATOM 1736 O O . GLU A 1 212 ? 3.563 -6.645 -29.19 1 93.79 212 GLU A O 1
ATOM 1741 N N . ILE A 1 213 ? 2.939 -7.512 -27.264 1 95.41 213 ILE A N 1
ATOM 1742 C CA . ILE A 1 213 ? 3.265 -8.882 -27.645 1 95.41 213 ILE A CA 1
ATOM 1743 C C . ILE A 1 213 ? 2.081 -9.797 -27.341 1 95.41 213 ILE A C 1
ATOM 1745 O O . ILE A 1 213 ? 1.213 -9.453 -26.537 1 95.41 213 ILE A O 1
ATOM 1749 N N . LYS A 1 214 ? 2.072 -10.857 -28.059 1 96.92 214 LYS A N 1
ATOM 1750 C CA . LYS A 1 214 ? 1.145 -11.933 -27.718 1 96.92 214 LYS A CA 1
ATOM 1751 C C . LYS A 1 214 ? 1.792 -12.935 -26.766 1 96.92 214 LYS A C 1
ATOM 1753 O O . LYS A 1 214 ? 2.911 -13.393 -27.005 1 96.92 214 LYS A O 1
ATOM 1758 N N . HIS A 1 215 ? 1.15 -13.162 -25.696 1 96.95 215 HIS A N 1
ATOM 1759 C CA . HIS A 1 215 ? 1.665 -14.097 -24.703 1 96.95 215 HIS A CA 1
ATOM 1760 C C . HIS A 1 215 ? 0.572 -15.046 -24.221 1 96.95 215 HIS A C 1
ATOM 1762 O O . HIS A 1 215 ? -0.616 -14.78 -24.414 1 96.95 215 HIS A O 1
ATOM 1768 N N . GLY A 1 216 ? 0.962 -16.186 -23.668 1 97.2 216 GLY A N 1
ATOM 1769 C CA . GLY A 1 216 ? 0.005 -17.117 -23.092 1 97.2 216 GLY A CA 1
ATOM 1770 C C . GLY A 1 216 ? -0.591 -16.627 -21.786 1 97.2 216 GLY A C 1
ATOM 1771 O O . GLY A 1 216 ? -0.401 -15.47 -21.406 1 97.2 216 GLY A O 1
ATOM 1772 N N . GLU A 1 217 ? -1.327 -17.458 -21.175 1 96.75 217 GLU A N 1
ATOM 1773 C CA . GLU A 1 217 ? -1.96 -17.13 -19.902 1 96.75 217 GLU A CA 1
ATOM 1774 C C . GLU A 1 217 ? -0.919 -16.911 -18.808 1 96.75 217 GLU A C 1
ATOM 1776 O O . GLU A 1 217 ? 0.085 -17.623 -18.748 1 96.75 217 GLU A O 1
ATOM 1781 N N . LEU A 1 218 ? -1.184 -15.928 -18.014 1 97.98 218 LEU A N 1
ATOM 1782 C CA . LEU A 1 218 ? -0.322 -15.701 -16.86 1 97.98 218 LEU A CA 1
ATOM 1783 C C . LEU A 1 218 ? -0.505 -16.802 -15.82 1 97.98 218 LEU A C 1
ATOM 1785 O O . LEU A 1 218 ? -1.624 -17.055 -15.368 1 97.98 218 LEU A O 1
ATOM 1789 N N . LYS A 1 219 ? 0.551 -17.408 -15.528 1 97.99 219 LYS A N 1
ATOM 1790 C CA . LYS A 1 219 ? 0.553 -18.424 -14.48 1 97.99 219 LYS A CA 1
ATOM 1791 C C . LYS A 1 219 ? 1.168 -17.884 -13.192 1 97.99 219 LYS A C 1
ATOM 1793 O O . LYS A 1 219 ? 2.302 -17.401 -13.194 1 97.99 219 LYS A O 1
ATOM 1798 N N . TYR A 1 220 ? 0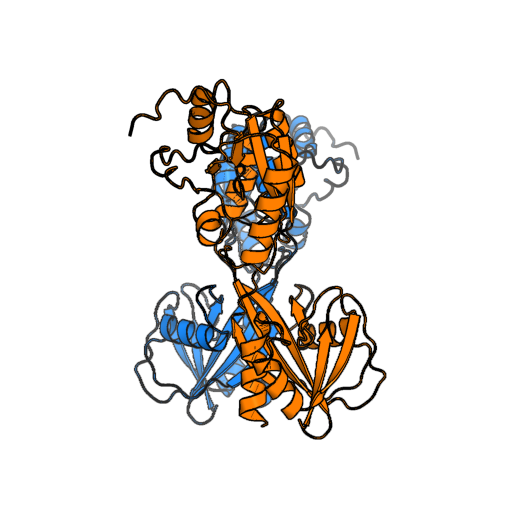.413 -17.939 -12.135 1 98.52 220 TYR A N 1
ATOM 1799 C CA . TYR A 1 220 ? 0.925 -17.522 -10.834 1 98.52 220 TYR A CA 1
ATOM 1800 C C . TYR A 1 220 ? 1.984 -18.494 -10.328 1 98.52 220 TYR A C 1
ATOM 1802 O O . TYR A 1 220 ? 1.724 -19.693 -10.198 1 98.52 220 TYR A O 1
ATOM 1810 N N . GLU A 1 221 ? 3.191 -17.962 -9.991 1 98.24 221 GLU A N 1
ATOM 1811 C CA . GLU A 1 221 ? 4.297 -18.807 -9.552 1 98.24 221 GLU A CA 1
ATOM 1812 C C . GLU A 1 221 ? 4.501 -18.708 -8.043 1 98.24 221 GLU A C 1
ATOM 1814 O O . GLU A 1 221 ? 5.095 -19.599 -7.432 1 98.24 221 GLU A O 1
ATOM 1819 N N . GLY A 1 222 ? 4.065 -17.672 -7.482 1 97.88 222 GLY A N 1
ATOM 1820 C CA . GLY A 1 222 ? 4.231 -17.403 -6.063 1 97.88 222 GLY A CA 1
ATOM 1821 C C . GLY A 1 222 ? 4.427 -15.931 -5.753 1 97.88 222 GLY A C 1
ATOM 1822 O O . GLY A 1 222 ? 4.374 -15.09 -6.653 1 97.88 222 GLY A O 1
ATOM 1823 N N . SER A 1 223 ? 4.506 -15.594 -4.497 1 98.53 223 SER A N 1
ATOM 1824 C CA . SER A 1 223 ? 4.809 -14.235 -4.062 1 98.53 223 SER A CA 1
ATOM 1825 C C . SER A 1 223 ? 5.973 -14.217 -3.076 1 98.53 223 SER A C 1
ATOM 1827 O O . SER A 1 223 ? 6.252 -15.222 -2.419 1 98.53 223 SER A O 1
ATOM 1829 N N . PHE A 1 224 ? 6.648 -13.052 -3.082 1 97.81 224 PHE A N 1
ATOM 1830 C CA . PHE A 1 224 ? 7.869 -12.952 -2.29 1 97.81 224 PHE A CA 1
ATOM 1831 C C . PHE A 1 224 ? 8.049 -11.539 -1.749 1 97.81 224 PHE A C 1
ATOM 1833 O O . PHE A 1 224 ? 7.768 -10.561 -2.445 1 97.81 224 PHE A O 1
ATOM 1840 N N . LYS A 1 225 ? 8.526 -11.545 -0.547 1 96.75 225 LYS A N 1
ATOM 1841 C CA . LYS A 1 225 ? 9.017 -10.262 -0.051 1 96.75 225 LYS A CA 1
ATOM 1842 C C . LYS A 1 225 ? 10.283 -9.835 -0.789 1 96.75 225 LYS A C 1
ATOM 1844 O O . LYS A 1 225 ? 11.206 -10.633 -0.961 1 96.75 225 LYS A O 1
ATOM 1849 N N . VAL A 1 226 ? 10.243 -8.622 -1.274 1 93.98 226 VAL A N 1
ATOM 1850 C CA . VAL A 1 226 ? 11.368 -8.076 -2.026 1 93.98 226 VAL A CA 1
ATOM 1851 C C . VAL A 1 226 ? 12.21 -7.181 -1.12 1 93.98 226 VAL A C 1
ATOM 1853 O O . VAL A 1 226 ? 11.694 -6.239 -0.514 1 93.98 226 VAL A O 1
ATOM 1856 N N . ASP A 1 227 ? 13.444 -7.458 -0.99 1 88.97 227 ASP A N 1
ATOM 1857 C CA . ASP A 1 227 ? 14.348 -6.645 -0.183 1 88.97 227 ASP A CA 1
ATOM 1858 C C . ASP A 1 227 ? 14.972 -5.527 -1.014 1 88.97 227 ASP A C 1
ATOM 1860 O O . ASP A 1 227 ? 16.192 -5.478 -1.182 1 88.97 227 ASP A O 1
ATOM 1864 N N . ASP A 1 228 ? 14.186 -4.682 -1.429 1 89.29 228 ASP A N 1
ATOM 1865 C CA . ASP A 1 228 ? 14.642 -3.515 -2.177 1 89.29 228 ASP A CA 1
ATOM 1866 C C . ASP A 1 228 ? 15.454 -2.576 -1.288 1 89.29 228 ASP A C 1
ATOM 1868 O O . ASP A 1 228 ? 14.963 -2.107 -0.259 1 89.29 228 ASP A O 1
ATOM 1872 N N . TRP A 1 229 ? 16.641 -2.273 -1.727 1 86.37 229 TRP A N 1
ATOM 1873 C CA . TRP A 1 229 ? 17.565 -1.486 -0.917 1 86.37 229 TRP A CA 1
ATOM 1874 C C . TRP A 1 229 ? 16.991 -0.104 -0.624 1 86.37 229 TRP A C 1
ATOM 1876 O O . TRP A 1 229 ? 17.311 0.504 0.401 1 86.37 229 TRP A O 1
ATOM 1886 N N . ARG A 1 230 ? 16.152 0.341 -1.491 1 87.04 230 ARG A N 1
ATOM 1887 C CA . ARG A 1 230 ? 15.549 1.656 -1.298 1 87.04 230 ARG A CA 1
ATOM 1888 C C . ARG A 1 230 ? 14.654 1.672 -0.064 1 87.04 230 ARG A C 1
ATOM 1890 O O . ARG A 1 230 ? 14.408 2.73 0.518 1 87.04 230 ARG A O 1
ATOM 1897 N N . TYR A 1 231 ? 14.15 0.438 0.342 1 88.9 231 TYR A N 1
ATOM 1898 C CA . TYR A 1 231 ? 13.208 0.343 1.451 1 88.9 231 TYR A CA 1
ATOM 1899 C C . TYR A 1 231 ? 13.873 -0.265 2.68 1 88.9 231 TYR A C 1
ATOM 1901 O O . TYR A 1 231 ? 13.196 -0.628 3.645 1 88.9 231 TYR A O 1
ATOM 1909 N N . ARG A 1 232 ? 15.127 -0.416 2.685 1 83.39 232 ARG A N 1
ATOM 1910 C CA . ARG A 1 232 ? 15.858 -1.131 3.726 1 83.39 232 ARG A CA 1
ATOM 1911 C C . ARG A 1 232 ? 15.594 -0.52 5.098 1 83.39 232 ARG A C 1
ATOM 1913 O O . ARG A 1 232 ? 15.485 -1.239 6.094 1 83.39 232 ARG A O 1
ATOM 1920 N N . TYR A 1 233 ? 15.339 0.742 5.168 1 79.42 233 TYR A N 1
ATOM 1921 C CA . TYR A 1 233 ? 15.146 1.379 6.466 1 79.42 233 TYR A CA 1
ATOM 1922 C C . TYR A 1 233 ? 13.696 1.809 6.652 1 79.42 233 TYR A C 1
ATOM 1924 O O . TYR A 1 233 ? 13.343 2.394 7.679 1 79.42 233 TYR A O 1
ATOM 1932 N N . GLU A 1 234 ? 12.959 1.548 5.662 1 86.4 234 GLU A N 1
ATOM 1933 C CA . GLU A 1 234 ? 11.548 1.915 5.74 1 86.4 234 GLU A CA 1
ATOM 1934 C C . GLU A 1 234 ? 10.744 0.859 6.493 1 86.4 234 GLU A C 1
ATOM 1936 O O . GLU A 1 234 ? 11.078 -0.327 6.456 1 86.4 234 GLU A O 1
ATOM 1941 N N . ARG A 1 235 ? 9.716 1.365 7.121 1 89.86 235 ARG A N 1
ATOM 1942 C CA . ARG A 1 235 ? 8.779 0.439 7.749 1 89.86 235 ARG A CA 1
ATOM 1943 C C . ARG A 1 235 ? 7.941 -0.286 6.702 1 89.86 235 ARG A C 1
ATOM 1945 O O . ARG A 1 235 ? 7.565 -1.444 6.893 1 89.86 235 ARG A O 1
ATOM 1952 N N . ASP A 1 236 ? 7.654 0.405 5.666 1 92.8 236 ASP A N 1
ATOM 1953 C CA . ASP A 1 236 ? 6.926 -0.183 4.545 1 92.8 236 ASP A CA 1
ATOM 1954 C C . ASP A 1 236 ? 7.81 -1.155 3.766 1 92.8 236 ASP A C 1
ATOM 1956 O O . ASP A 1 236 ? 9.019 -0.946 3.649 1 92.8 236 ASP A O 1
ATOM 1960 N N . LYS A 1 237 ? 7.204 -2.212 3.277 1 95.87 237 LYS A N 1
ATOM 1961 C CA . LYS A 1 237 ? 7.936 -3.219 2.515 1 95.87 237 LYS A CA 1
ATOM 1962 C C . LYS A 1 237 ? 7.216 -3.554 1.212 1 95.87 237 LYS A C 1
ATOM 1964 O O . LYS A 1 237 ? 6.091 -3.104 0.985 1 95.87 237 LYS A O 1
ATOM 1969 N N . ILE A 1 238 ? 7.951 -4.298 0.365 1 97.18 238 ILE A N 1
ATOM 1970 C CA . ILE A 1 238 ? 7.406 -4.713 -0.923 1 97.18 238 ILE A CA 1
ATOM 1971 C C . ILE A 1 238 ? 7.2 -6.226 -0.933 1 97.18 238 ILE A C 1
ATOM 1973 O O . ILE A 1 238 ? 8.076 -6.981 -0.505 1 97.18 238 ILE A O 1
ATOM 1977 N N . ILE A 1 239 ? 6.04 -6.653 -1.321 1 98.47 239 ILE A N 1
ATOM 1978 C CA . ILE A 1 239 ? 5.804 -8.043 -1.694 1 98.47 239 ILE A CA 1
ATOM 1979 C C . ILE A 1 239 ? 5.367 -8.118 -3.155 1 98.47 239 ILE A C 1
ATOM 1981 O O . ILE A 1 239 ? 4.524 -7.334 -3.598 1 98.47 239 ILE A O 1
ATOM 1985 N N . THR A 1 240 ? 6.01 -9.008 -3.892 1 98.68 240 THR A N 1
ATOM 1986 C CA . THR A 1 240 ? 5.714 -9.092 -5.318 1 98.68 240 THR A CA 1
ATOM 1987 C C . THR A 1 240 ? 4.97 -10.385 -5.64 1 98.68 240 THR A C 1
ATOM 1989 O O . THR A 1 240 ? 5.253 -11.433 -5.056 1 98.68 240 THR A O 1
ATOM 1992 N N . SER A 1 241 ? 3.945 -10.301 -6.476 1 98.85 241 SER A N 1
ATOM 1993 C CA . SER A 1 241 ? 3.364 -11.466 -7.136 1 98.85 241 SER A CA 1
ATOM 1994 C C . SER A 1 241 ? 4.12 -11.81 -8.415 1 98.85 241 SER A C 1
ATOM 1996 O O . SER A 1 241 ? 4.284 -10.961 -9.294 1 98.85 241 SER A O 1
ATOM 1998 N N . PHE A 1 242 ? 4.585 -13.044 -8.472 1 98.85 242 PHE A N 1
ATOM 1999 C CA . PHE A 1 242 ? 5.417 -13.485 -9.585 1 98.85 242 PHE A CA 1
ATOM 2000 C C . PHE A 1 242 ? 4.622 -14.371 -10.537 1 98.85 242 PHE A C 1
ATOM 2002 O O . PHE A 1 242 ? 4.03 -15.368 -10.118 1 98.85 242 PHE A O 1
ATOM 2009 N N . TYR A 1 243 ? 4.588 -13.951 -11.796 1 98.8 243 TYR A N 1
ATOM 2010 C CA . TYR A 1 243 ? 3.859 -14.679 -12.828 1 98.8 243 TYR A CA 1
ATOM 2011 C C . TYR A 1 243 ? 4.802 -15.167 -13.921 1 98.8 243 TYR A C 1
ATOM 2013 O O . TYR A 1 243 ? 5.908 -14.644 -14.074 1 98.8 243 TYR A O 1
ATOM 2021 N N . SER A 1 244 ? 4.421 -16.151 -14.636 1 98.55 244 SER A N 1
ATOM 2022 C CA . SER A 1 244 ? 5.119 -16.575 -15.846 1 98.55 244 SER A CA 1
ATOM 2023 C C . SER A 1 244 ? 4.149 -16.75 -17.01 1 98.55 244 SER A C 1
ATOM 2025 O O . SER A 1 244 ? 2.977 -17.075 -16.805 1 98.55 244 SER A O 1
ATOM 2027 N N . CYS A 1 245 ? 4.615 -16.51 -18.177 1 98.35 245 CYS A N 1
ATOM 2028 C CA . CYS A 1 245 ? 3.807 -16.766 -19.364 1 98.35 245 CYS A CA 1
ATOM 2029 C C . CYS A 1 245 ? 4.69 -17.021 -20.579 1 98.35 245 CYS A C 1
ATOM 2031 O O . CYS A 1 245 ? 5.861 -16.638 -20.593 1 98.35 245 CYS A O 1
ATOM 2033 N N . GLU A 1 246 ? 4.129 -17.675 -21.541 1 98.46 246 GLU A N 1
ATOM 2034 C CA . GLU A 1 246 ? 4.838 -18.023 -22.769 1 98.46 246 GLU A CA 1
ATOM 2035 C C . GLU A 1 246 ? 4.818 -16.867 -23.765 1 98.46 246 GLU A C 1
ATOM 2037 O O . GLU A 1 246 ? 3.777 -16.242 -23.978 1 98.46 246 GLU A O 1
ATOM 2042 N N . TYR A 1 247 ? 5.961 -16.598 -24.331 1 98.2 247 TYR A N 1
ATOM 2043 C CA . TYR A 1 247 ? 6.012 -15.702 -25.48 1 98.2 247 TYR A CA 1
ATOM 2044 C C . TYR A 1 247 ? 5.503 -16.398 -26.737 1 98.2 247 TYR A C 1
ATOM 2046 O O . TYR A 1 247 ? 6.025 -17.445 -27.129 1 98.2 247 TYR A O 1
ATOM 2054 N N . ILE A 1 248 ? 4.557 -15.851 -27.357 1 97.34 248 ILE A N 1
ATOM 2055 C CA . ILE A 1 248 ? 3.977 -16.485 -28.536 1 97.34 248 ILE A CA 1
ATOM 2056 C C . ILE A 1 248 ? 4.464 -15.774 -29.797 1 97.34 248 ILE A C 1
ATOM 2058 O O . ILE A 1 248 ? 5.094 -16.389 -30.66 1 97.34 248 ILE A O 1
ATOM 2062 N N . GLU A 1 249 ? 4.209 -14.389 -29.879 1 95.9 249 GLU A N 1
ATOM 2063 C CA . GLU A 1 249 ? 4.665 -13.616 -31.031 1 95.9 249 GLU A CA 1
ATOM 2064 C C . GLU A 1 249 ? 4.681 -12.121 -30.721 1 95.9 249 GLU A C 1
ATOM 2066 O O . GLU A 1 249 ? 4.166 -11.691 -29.687 1 95.9 249 GLU A O 1
ATOM 2071 N N . GLY A 1 250 ? 5.327 -11.411 -31.592 1 93.55 250 GLY A N 1
ATOM 2072 C CA . GLY A 1 250 ? 5.412 -9.967 -31.449 1 93.55 250 GLY A CA 1
ATOM 2073 C C . GLY A 1 250 ? 6.838 -9.461 -31.335 1 93.55 250 GLY A C 1
ATOM 2074 O O . GLY A 1 250 ? 7.77 -10.25 -31.165 1 93.55 250 GLY A O 1
ATOM 2075 N N . ASN A 1 251 ? 6.994 -8.176 -31.509 1 93.34 251 ASN A N 1
ATOM 2076 C CA . ASN A 1 251 ? 8.311 -7.553 -31.421 1 93.34 251 ASN A CA 1
ATOM 2077 C C . ASN A 1 251 ? 8.623 -7.099 -29.998 1 93.34 251 ASN A C 1
ATOM 2079 O O . ASN A 1 251 ? 7.908 -6.267 -29.437 1 93.34 251 ASN A O 1
ATOM 2083 N N . ILE A 1 252 ? 9.642 -7.645 -29.507 1 94.02 252 ILE A N 1
ATOM 2084 C CA . ILE A 1 252 ? 10.102 -7.253 -28.18 1 94.02 252 ILE A CA 1
ATOM 2085 C C . ILE A 1 252 ? 10.96 -5.994 -28.282 1 94.02 252 ILE A C 1
ATOM 2087 O O . ILE A 1 252 ? 11.982 -5.986 -28.972 1 94.02 252 ILE A O 1
ATOM 2091 N N . ASN A 1 253 ? 10.525 -4.964 -27.648 1 94.35 253 ASN A N 1
ATOM 2092 C CA . ASN A 1 253 ? 11.243 -3.694 -27.64 1 94.35 253 ASN A CA 1
ATOM 2093 C C . ASN A 1 253 ? 11.35 -3.119 -26.23 1 94.35 253 ASN A C 1
ATOM 2095 O O . ASN A 1 253 ? 10.348 -3.017 -25.519 1 94.35 253 ASN A O 1
ATOM 2099 N N . ALA A 1 254 ? 12.572 -2.783 -25.935 1 93 254 ALA A N 1
ATOM 2100 C CA . ALA A 1 254 ? 12.773 -2.128 -24.645 1 93 254 ALA A CA 1
ATOM 2101 C C . ALA A 1 254 ? 12.106 -0.756 -24.617 1 93 254 ALA A C 1
ATOM 2103 O O . ALA A 1 254 ? 12.314 0.061 -25.517 1 93 254 ALA A O 1
ATOM 2104 N N . ARG A 1 255 ? 11.335 -0.536 -23.666 1 90.58 255 ARG A N 1
ATOM 2105 C CA . ARG A 1 255 ? 10.591 0.711 -23.524 1 90.58 255 ARG A CA 1
ATOM 2106 C C . ARG A 1 255 ? 10.599 1.192 -22.077 1 90.58 255 ARG A C 1
ATOM 2108 O O . ARG A 1 255 ? 11.062 0.48 -21.184 1 90.58 255 ARG A O 1
ATOM 2115 N N . ASP A 1 256 ? 10.115 2.372 -21.904 1 89.13 256 ASP A N 1
ATOM 2116 C CA . ASP A 1 256 ? 9.975 2.947 -20.569 1 89.13 256 ASP A CA 1
ATOM 2117 C C . ASP A 1 256 ? 11.332 3.081 -19.884 1 89.13 256 ASP A C 1
ATOM 2119 O O . ASP A 1 256 ? 12.25 3.7 -20.428 1 89.13 256 ASP A O 1
ATOM 2123 N N . ASP A 1 257 ? 11.501 2.418 -18.777 1 87.9 257 ASP A N 1
ATOM 2124 C CA . ASP A 1 257 ? 12.726 2.595 -18.002 1 87.9 257 ASP A CA 1
ATOM 2125 C C . ASP A 1 257 ? 13.705 1.451 -18.255 1 87.9 257 ASP A C 1
ATOM 2127 O O . ASP A 1 257 ? 14.654 1.259 -17.491 1 87.9 257 ASP A O 1
ATOM 2131 N N . ILE A 1 258 ? 13.463 0.745 -19.339 1 93.12 258 ILE A N 1
ATOM 2132 C CA . ILE A 1 258 ? 14.31 -0.393 -19.677 1 93.12 258 ILE A CA 1
ATOM 2133 C C . ILE A 1 258 ? 15.266 -0.008 -20.804 1 93.12 258 ILE A C 1
ATOM 2135 O O . ILE A 1 258 ? 14.848 0.57 -21.81 1 93.12 258 ILE A O 1
ATOM 2139 N N . GLU A 1 259 ? 16.505 -0.373 -20.641 1 94.57 259 GLU A N 1
ATOM 2140 C CA . GLU A 1 259 ? 17.537 -0.077 -21.629 1 94.57 259 GLU A CA 1
ATOM 2141 C C . GLU A 1 259 ? 17.751 -1.256 -22.574 1 94.57 259 GLU A C 1
ATOM 2143 O O . GLU A 1 259 ? 17.989 -1.066 -23.769 1 94.57 259 GLU A O 1
ATOM 2148 N N . GLU A 1 260 ? 17.701 -2.419 -22.026 1 96.11 260 GLU A N 1
ATOM 2149 C CA . GLU A 1 260 ? 18.028 -3.604 -22.813 1 96.11 260 GLU A CA 1
ATOM 2150 C C . GLU A 1 260 ? 17.148 -4.787 -22.421 1 96.11 260 GLU A C 1
ATOM 2152 O O . GLU A 1 260 ? 16.854 -4.984 -21.24 1 96.11 260 GLU A O 1
ATOM 2157 N N . LEU A 1 261 ? 16.767 -5.506 -23.414 1 97.68 261 LEU A N 1
ATOM 2158 C CA . LEU A 1 261 ? 16.077 -6.782 -23.261 1 97.68 261 LEU A CA 1
ATOM 2159 C C . LEU A 1 261 ? 16.856 -7.906 -23.934 1 97.68 261 LEU A C 1
ATOM 2161 O O . LEU A 1 261 ? 17.322 -7.754 -25.065 1 97.68 261 LEU A O 1
ATOM 2165 N N . LYS A 1 262 ? 16.981 -9.018 -23.247 1 97.41 262 LYS A N 1
ATOM 2166 C CA . LYS A 1 262 ? 17.744 -10.126 -23.815 1 97.41 262 LYS A CA 1
ATOM 2167 C C . LYS A 1 262 ? 17.224 -11.468 -23.31 1 97.41 262 LYS A C 1
ATOM 2169 O O . LYS A 1 262 ? 16.819 -11.587 -22.152 1 97.41 262 LYS A O 1
ATOM 2174 N N . TRP A 1 263 ? 17.269 -12.386 -24.195 1 98.18 263 TRP A N 1
ATOM 2175 C CA . TRP A 1 263 ? 16.904 -13.752 -23.834 1 98.18 263 TRP A CA 1
ATOM 2176 C C . TRP A 1 263 ? 18.092 -14.491 -23.226 1 98.18 263 TRP A C 1
ATOM 2178 O O . TRP A 1 263 ? 19.201 -14.445 -23.764 1 98.18 263 TRP A O 1
ATOM 2188 N N . PHE A 1 264 ? 17.812 -15.107 -22.13 1 98.26 264 PHE A N 1
ATOM 2189 C CA . PHE A 1 264 ? 18.824 -15.929 -21.476 1 98.26 264 PHE A CA 1
ATOM 2190 C C . PHE A 1 264 ? 18.32 -17.353 -21.277 1 98.26 264 PHE A C 1
ATOM 2192 O O . PHE A 1 264 ? 17.158 -17.561 -20.92 1 98.26 264 PHE A O 1
ATOM 2199 N N . SER A 1 265 ? 19.181 -18.276 -21.491 1 97.91 265 SER A N 1
ATOM 2200 C CA . SER A 1 265 ? 18.844 -19.656 -21.155 1 97.91 265 SER A CA 1
ATOM 2201 C C . SER A 1 265 ? 18.886 -19.885 -19.648 1 97.91 265 SER A C 1
ATOM 2203 O O . SER A 1 265 ? 19.489 -19.1 -18.913 1 97.91 265 SER A O 1
ATOM 2205 N N . LEU A 1 266 ? 18.238 -20.953 -19.235 1 96.18 266 LEU A N 1
ATOM 2206 C CA . LEU A 1 266 ? 18.246 -21.3 -17.818 1 96.18 266 LEU A CA 1
ATOM 2207 C C . LEU A 1 266 ? 19.671 -21.517 -17.319 1 96.18 266 LEU A C 1
ATOM 2209 O O . LEU A 1 266 ? 20.004 -21.135 -16.195 1 96.18 266 LEU A O 1
ATOM 2213 N N . THR A 1 267 ? 20.467 -22.076 -18.14 1 95.7 267 THR A N 1
ATOM 2214 C CA . THR A 1 267 ? 21.853 -22.339 -17.771 1 95.7 267 THR A CA 1
ATOM 2215 C C . THR A 1 267 ? 22.629 -21.034 -17.617 1 95.7 267 THR A C 1
ATOM 2217 O O . THR A 1 267 ? 23.457 -20.9 -16.714 1 95.7 267 THR A O 1
ATOM 2220 N N . GLU A 1 268 ? 22.42 -20.128 -18.498 1 97 268 GLU A N 1
ATOM 2221 C CA . GLU A 1 268 ? 23.061 -18.82 -18.397 1 97 268 GLU A CA 1
ATOM 2222 C C . GLU A 1 268 ? 22.634 -18.095 -17.124 1 97 268 GLU A C 1
ATOM 2224 O O . GLU A 1 268 ? 23.462 -17.482 -16.445 1 97 268 GLU A O 1
ATOM 2229 N N . ILE A 1 269 ? 21.363 -18.205 -16.836 1 96.8 269 ILE A N 1
ATOM 2230 C CA . ILE A 1 269 ? 20.837 -17.546 -15.645 1 96.8 269 ILE A CA 1
ATOM 2231 C C . ILE A 1 269 ? 21.487 -18.141 -14.398 1 96.8 269 ILE A C 1
ATOM 2233 O O . ILE A 1 269 ? 21.848 -17.412 -13.471 1 96.8 269 ILE A O 1
ATOM 2237 N N . LYS A 1 270 ? 21.63 -19.419 -14.401 1 94.8 270 LYS A N 1
ATOM 2238 C CA . LYS A 1 270 ? 22.284 -20.078 -13.274 1 94.8 270 LYS A CA 1
ATOM 2239 C C . LYS A 1 270 ? 23.716 -19.58 -13.101 1 94.8 270 LYS A C 1
ATOM 2241 O O . LYS A 1 270 ? 24.16 -19.327 -11.979 1 94.8 270 LYS A O 1
ATOM 2246 N N . LYS A 1 271 ? 24.393 -19.39 -14.179 1 94.83 271 LYS A N 1
ATOM 2247 C CA . LYS A 1 271 ? 25.762 -18.885 -14.147 1 94.83 271 LYS A CA 1
ATOM 2248 C C . LYS A 1 271 ? 25.804 -17.44 -13.657 1 94.83 271 LYS A C 1
ATOM 2250 O O . LYS A 1 271 ? 26.73 -17.048 -12.944 1 94.83 271 LYS A O 1
ATOM 2255 N N . MET A 1 272 ? 24.835 -16.715 -14.09 1 94.65 272 MET A N 1
ATOM 2256 C CA . MET A 1 272 ? 24.76 -15.305 -13.719 1 94.65 272 MET A CA 1
ATOM 2257 C C . MET A 1 272 ? 24.516 -15.148 -12.222 1 94.65 272 MET A C 1
ATOM 2259 O O . MET A 1 272 ? 24.939 -14.16 -11.62 1 94.65 272 MET A O 1
ATOM 2263 N N . GLU A 1 273 ? 23.709 -16.009 -11.672 1 88.07 273 GLU A N 1
ATOM 2264 C CA . GLU A 1 273 ? 23.475 -15.997 -10.231 1 88.07 273 GLU A CA 1
ATOM 2265 C C . GLU A 1 273 ? 24.789 -16.06 -9.458 1 88.07 273 GLU A C 1
ATOM 2267 O O . GLU A 1 273 ? 24.976 -15.333 -8.48 1 88.07 273 GLU A O 1
ATOM 2272 N N . ALA A 1 274 ? 25.694 -16.876 -9.948 1 84.77 274 ALA A N 1
ATOM 2273 C CA . ALA A 1 274 ? 27.001 -17.056 -9.321 1 84.77 274 ALA A CA 1
ATOM 2274 C C . ALA A 1 274 ? 27.871 -15.815 -9.501 1 84.77 274 ALA A C 1
ATOM 2276 O O . ALA A 1 274 ? 28.715 -15.513 -8.655 1 84.77 274 ALA A O 1
ATOM 2277 N N . GLY A 1 275 ? 27.646 -15.064 -10.582 1 84.93 275 GLY A N 1
ATOM 2278 C CA . GLY A 1 275 ? 28.47 -13.916 -10.924 1 84.93 275 GLY A CA 1
ATOM 2279 C C . GLY A 1 275 ? 27.913 -12.605 -10.402 1 84.93 275 GLY A C 1
ATOM 2280 O O . GLY A 1 275 ? 28.457 -11.536 -10.687 1 84.93 275 GLY A O 1
ATOM 2281 N N . ASN A 1 276 ? 26.811 -12.601 -9.758 1 85.1 276 ASN A N 1
ATOM 2282 C CA . ASN A 1 276 ? 26.161 -11.415 -9.211 1 85.1 276 ASN A CA 1
ATOM 2283 C C . ASN A 1 276 ? 25.67 -10.484 -10.316 1 85.1 276 ASN A C 1
ATOM 2285 O O . ASN A 1 276 ? 25.794 -9.263 -10.206 1 85.1 276 ASN A O 1
ATOM 2289 N N . ASP A 1 277 ? 25.237 -11.044 -11.443 1 93.41 277 ASP A N 1
ATOM 2290 C CA . ASP A 1 277 ? 24.754 -10.285 -12.592 1 93.41 277 ASP A CA 1
ATOM 2291 C C . ASP A 1 277 ? 23.24 -10.092 -12.526 1 93.41 277 ASP A C 1
ATOM 2293 O O . ASP A 1 277 ? 22.661 -9.393 -13.361 1 93.41 277 ASP A O 1
ATOM 2297 N N . LEU A 1 278 ? 22.695 -10.733 -11.539 1 95.99 278 LEU A N 1
ATOM 2298 C CA . LEU A 1 278 ? 21.246 -10.66 -11.385 1 95.99 278 LEU A CA 1
ATOM 2299 C C . LEU A 1 278 ? 20.863 -9.657 -10.302 1 95.99 278 LEU A C 1
ATOM 2301 O O . LEU A 1 278 ? 21.577 -9.509 -9.307 1 95.99 278 LEU A O 1
ATOM 2305 N N . ALA A 1 279 ? 19.778 -8.953 -10.522 1 93.48 279 ALA A N 1
ATOM 2306 C CA . ALA A 1 279 ? 19.303 -8.02 -9.504 1 93.48 279 ALA A CA 1
ATOM 2307 C C . ALA A 1 279 ? 19.083 -8.729 -8.171 1 93.48 279 ALA A C 1
ATOM 2309 O O . ALA A 1 279 ? 18.335 -9.707 -8.096 1 93.48 279 ALA A O 1
ATOM 2310 N N . PRO A 1 280 ? 19.661 -8.186 -7.146 1 91.24 280 PRO A N 1
ATOM 2311 C CA . PRO A 1 280 ? 19.557 -8.855 -5.847 1 91.24 280 PRO A CA 1
ATOM 2312 C C . PRO A 1 280 ? 18.113 -9.009 -5.376 1 91.24 280 PRO A C 1
ATOM 2314 O O . PRO A 1 280 ? 17.767 -10.017 -4.755 1 91.24 280 PRO A O 1
ATOM 2317 N N . GLU A 1 281 ? 17.247 -8.101 -5.677 1 92.22 281 GLU A N 1
ATOM 2318 C CA . GLU A 1 281 ? 15.854 -8.112 -5.24 1 92.22 281 GLU A CA 1
ATOM 2319 C C . GLU A 1 281 ? 15.071 -9.229 -5.922 1 92.22 281 GLU A C 1
ATOM 2321 O O . GLU A 1 281 ? 13.99 -9.606 -5.463 1 92.22 281 GLU A O 1
ATOM 2326 N N . HIS A 1 282 ? 15.636 -9.756 -7.031 1 95.79 282 HIS A N 1
ATOM 2327 C CA . HIS A 1 282 ? 14.909 -10.768 -7.789 1 95.79 282 HIS A CA 1
ATOM 2328 C C . HIS A 1 282 ? 15.521 -12.15 -7.59 1 95.79 282 HIS A C 1
ATOM 2330 O O . HIS A 1 282 ? 15.096 -13.119 -8.223 1 95.79 282 HIS A O 1
ATOM 2336 N N . ILE A 1 283 ? 16.487 -12.275 -6.704 1 95.03 283 ILE A N 1
ATOM 2337 C CA . ILE A 1 283 ? 17.172 -13.547 -6.496 1 95.03 283 ILE A CA 1
ATOM 2338 C C . ILE A 1 283 ? 16.161 -14.616 -6.088 1 95.03 283 ILE A C 1
ATOM 2340 O O . ILE A 1 283 ? 16.183 -15.733 -6.611 1 95.03 283 ILE A O 1
ATOM 2344 N N . PRO A 1 284 ? 15.248 -14.289 -5.216 1 95.62 284 PRO A N 1
ATOM 2345 C CA . PRO A 1 284 ? 14.254 -15.311 -4.877 1 95.62 284 PRO A CA 1
ATOM 2346 C C . PRO A 1 284 ? 13.431 -15.756 -6.084 1 95.62 284 PRO A C 1
ATOM 2348 O O . PRO A 1 284 ? 13.045 -16.924 -6.176 1 95.62 284 PRO A O 1
ATOM 2351 N N . LEU A 1 285 ? 13.134 -14.896 -6.95 1 97.42 285 LEU A N 1
ATOM 2352 C CA . LEU A 1 285 ? 12.371 -15.224 -8.15 1 97.42 285 LEU A CA 1
ATOM 2353 C C . LEU A 1 285 ? 13.175 -16.131 -9.074 1 97.42 285 LEU A C 1
ATOM 2355 O O . LEU A 1 285 ? 12.652 -17.125 -9.584 1 97.42 285 LEU A O 1
ATOM 2359 N N . PHE A 1 286 ? 14.465 -15.784 -9.256 1 97.2 286 PHE A N 1
ATOM 2360 C CA . PHE A 1 286 ? 15.342 -16.602 -10.087 1 97.2 286 PHE A CA 1
ATOM 2361 C C . PHE A 1 286 ? 15.495 -18 -9.499 1 97.2 286 PHE A C 1
ATOM 2363 O O . PHE A 1 286 ? 15.446 -18.994 -10.227 1 97.2 286 PHE A O 1
ATOM 2370 N N . ASN A 1 287 ? 15.651 -18.036 -8.206 1 96.16 287 ASN A N 1
ATOM 2371 C CA . ASN A 1 287 ? 15.794 -19.327 -7.54 1 96.16 287 ASN A CA 1
ATOM 2372 C C . ASN A 1 287 ? 14.574 -20.214 -7.768 1 96.16 287 ASN A C 1
ATOM 2374 O O . ASN A 1 287 ? 14.708 -21.421 -7.976 1 96.16 287 ASN A O 1
ATOM 2378 N N . LEU A 1 288 ? 13.448 -19.614 -7.726 1 96.81 288 LEU A N 1
ATOM 2379 C CA . LEU A 1 288 ? 12.22 -20.37 -7.944 1 96.81 288 LEU A CA 1
ATOM 2380 C C . LEU A 1 288 ? 12.189 -20.965 -9.348 1 96.81 288 LEU A C 1
ATOM 2382 O O . LEU A 1 288 ? 11.883 -22.147 -9.52 1 96.81 288 LEU A O 1
ATOM 2386 N N . ILE A 1 289 ? 12.473 -20.174 -10.347 1 96.25 289 ILE A N 1
ATOM 2387 C CA . ILE A 1 289 ? 12.398 -20.628 -11.731 1 96.25 289 ILE A CA 1
ATOM 2388 C C . ILE A 1 289 ? 13.455 -21.702 -11.98 1 96.25 289 ILE A C 1
ATOM 2390 O O . ILE A 1 289 ? 13.201 -22.68 -12.687 1 96.25 289 ILE A O 1
ATOM 2394 N N . LEU A 1 290 ? 14.659 -21.527 -11.407 1 95.8 290 LEU A N 1
ATOM 2395 C CA . LEU A 1 290 ? 15.738 -22.493 -11.58 1 95.8 290 LEU A CA 1
ATOM 2396 C C . LEU A 1 290 ? 15.385 -23.825 -10.925 1 95.8 290 LEU A C 1
ATOM 2398 O O . LEU A 1 290 ? 15.629 -24.888 -11.5 1 95.8 290 LEU A O 1
ATOM 2402 N N . LYS A 1 291 ? 14.817 -23.749 -9.796 1 95.64 291 LYS A N 1
ATOM 2403 C CA . LYS A 1 291 ? 14.423 -24.962 -9.084 1 95.64 291 LYS A CA 1
ATOM 2404 C C . LYS A 1 291 ? 13.309 -25.696 -9.824 1 95.64 291 LYS A C 1
ATOM 2406 O O . LYS A 1 291 ? 13.294 -26.928 -9.87 1 95.64 291 LYS A O 1
ATOM 2411 N N . LYS A 1 292 ? 12.427 -24.962 -10.391 1 95.84 292 LYS A N 1
ATOM 2412 C CA . LYS A 1 292 ? 11.233 -25.541 -10.999 1 95.84 292 LYS A CA 1
ATOM 2413 C C . LYS A 1 292 ? 11.533 -26.078 -12.396 1 95.84 292 LYS A C 1
ATOM 2415 O O . LYS A 1 292 ? 10.957 -27.083 -12.817 1 95.84 292 LYS A O 1
ATOM 2420 N N . TYR A 1 293 ? 12.376 -25.391 -13.078 1 94 293 TYR A N 1
ATOM 2421 C CA . TYR A 1 293 ? 12.428 -25.686 -14.506 1 94 293 TYR A CA 1
ATOM 2422 C C . TYR A 1 293 ? 13.81 -26.186 -14.909 1 94 293 TYR A C 1
ATOM 2424 O O . TYR A 1 293 ? 14.021 -26.591 -16.055 1 94 293 TYR A O 1
ATOM 2432 N N . LEU A 1 294 ? 14.781 -25.993 -14.028 1 88.33 294 LEU A N 1
ATOM 2433 C CA . LEU A 1 294 ? 16.087 -26.579 -14.31 1 88.33 294 LEU A CA 1
ATOM 2434 C C . LEU A 1 294 ? 16.219 -27.951 -13.656 1 88.33 294 LEU A C 1
ATOM 2436 O O . LEU A 1 294 ? 16.002 -28.092 -12.451 1 88.33 294 LEU A O 1
ATOM 2440 N N . MET B 1 1 ? -27.373 34.752 -8.713 1 21.97 1 MET B N 1
ATOM 2441 C CA . MET B 1 1 ? -28.568 34.588 -7.889 1 21.97 1 MET B CA 1
ATOM 2442 C C . MET B 1 1 ? -28.362 35.198 -6.506 1 21.97 1 MET B C 1
ATOM 2444 O O . MET B 1 1 ? -27.404 34.86 -5.81 1 21.97 1 MET B O 1
ATOM 2448 N N . THR B 1 2 ? -28.832 36.333 -6.223 1 25.48 2 THR B N 1
ATOM 2449 C CA . THR B 1 2 ? -28.895 37.135 -5.006 1 25.48 2 THR B CA 1
ATOM 2450 C C . THR B 1 2 ? -29.497 36.33 -3.858 1 25.48 2 THR B C 1
ATOM 2452 O O . THR B 1 2 ? -30.603 35.798 -3.978 1 25.48 2 THR B O 1
ATOM 2455 N N . ILE B 1 3 ? -28.633 35.707 -3.036 1 31.6 3 ILE B N 1
ATOM 2456 C CA . ILE B 1 3 ? -29.155 35.132 -1.801 1 31.6 3 ILE B CA 1
ATOM 2457 C C . ILE B 1 3 ? -30.054 36.147 -1.099 1 31.6 3 ILE B C 1
ATOM 2459 O O . ILE B 1 3 ? -29.588 37.203 -0.665 1 31.6 3 ILE B O 1
ATOM 2463 N N . ASN B 1 4 ? -31.271 36.335 -1.4 1 30.74 4 ASN B N 1
ATOM 2464 C CA . ASN B 1 4 ? -32.302 37.137 -0.749 1 30.74 4 ASN B CA 1
ATOM 2465 C C . ASN B 1 4 ? -32.25 36.992 0.769 1 30.74 4 ASN B C 1
ATOM 2467 O O . ASN B 1 4 ? -31.795 35.969 1.284 1 30.74 4 ASN B O 1
ATOM 2471 N N . THR B 1 5 ? -32.42 38.069 1.571 1 34.35 5 THR B N 1
ATOM 2472 C CA . THR B 1 5 ? -32.574 38.474 2.964 1 34.35 5 THR B CA 1
ATOM 2473 C C . THR B 1 5 ? -33.552 37.554 3.69 1 34.35 5 THR B C 1
ATOM 2475 O O . THR B 1 5 ? -34.768 37.705 3.559 1 34.35 5 THR B O 1
ATOM 2478 N N . TYR B 1 6 ? -33.351 36.223 3.69 1 34.51 6 TYR B N 1
ATOM 2479 C CA . TYR B 1 6 ? -34.296 35.376 4.408 1 34.51 6 TYR B CA 1
ATOM 2480 C C . TYR B 1 6 ? -34.376 35.772 5.878 1 34.51 6 TYR B C 1
ATOM 2482 O O . TYR B 1 6 ? -33.352 35.864 6.559 1 34.51 6 TYR B O 1
ATOM 2490 N N . ASP B 1 7 ? -35.265 36.483 6.292 1 38.19 7 ASP B N 1
ATOM 2491 C CA . ASP B 1 7 ? -35.696 36.782 7.654 1 38.19 7 ASP B CA 1
ATOM 2492 C C . ASP B 1 7 ? -35.633 35.537 8.536 1 38.19 7 ASP B C 1
ATOM 2494 O O . ASP B 1 7 ? -35.899 35.607 9.737 1 38.19 7 ASP B O 1
ATOM 2498 N N . ASN B 1 8 ? -36.045 34.292 8.041 1 40.33 8 ASN B N 1
ATOM 2499 C CA . ASN B 1 8 ? -36.206 33.149 8.934 1 40.33 8 ASN B CA 1
ATOM 2500 C C . ASN B 1 8 ? -34.862 32.516 9.282 1 40.33 8 ASN B C 1
ATOM 2502 O O . ASN B 1 8 ? -33.972 32.434 8.434 1 40.33 8 ASN B O 1
ATOM 2506 N N . PRO B 1 9 ? -34.535 32.252 10.609 1 44.83 9 PRO B N 1
ATOM 2507 C CA . PRO B 1 9 ? -33.31 31.611 11.093 1 44.83 9 PRO B CA 1
ATOM 2508 C C . PRO B 1 9 ? -33.014 30.292 10.383 1 44.83 9 PRO B C 1
ATOM 2510 O O . PRO B 1 9 ? -33.838 29.374 10.409 1 44.83 9 PRO B O 1
ATOM 2513 N N . LYS B 1 10 ? -32.591 30.347 9.219 1 49.68 10 LYS B N 1
ATOM 2514 C CA . LYS B 1 10 ? -32.199 29.146 8.487 1 49.68 10 LYS B CA 1
ATOM 2515 C C . LYS B 1 10 ? -31.042 28.433 9.18 1 49.68 10 LYS B C 1
ATOM 2517 O O . LYS B 1 10 ? -30.093 29.075 9.635 1 49.68 10 LYS B O 1
ATOM 2522 N N . THR B 1 11 ? -31.379 27.186 9.818 1 57.17 11 THR B N 1
ATOM 2523 C CA . THR B 1 11 ? -30.303 26.322 10.288 1 57.17 11 THR B CA 1
ATOM 2524 C C . THR B 1 11 ? -29.545 25.713 9.111 1 57.17 11 THR B C 1
ATOM 2526 O O . THR B 1 11 ? -30.157 25.245 8.148 1 57.17 11 THR B O 1
ATOM 2529 N N . TYR B 1 12 ? -28.246 26.067 9.007 1 61.03 12 TYR B N 1
ATOM 2530 C CA . TYR B 1 12 ? -27.427 25.423 7.986 1 61.03 12 TYR B CA 1
ATOM 2531 C C . TYR B 1 12 ? -26.691 24.217 8.558 1 61.03 12 TYR B C 1
ATOM 2533 O O . TYR B 1 12 ? -26.232 24.248 9.702 1 61.03 12 TYR B O 1
ATOM 2541 N N . VAL B 1 13 ? -26.988 23.028 7.966 1 60.88 13 VAL B N 1
ATOM 2542 C CA . VAL B 1 13 ? -26.232 21.83 8.315 1 60.88 13 VAL B CA 1
ATOM 2543 C C . VAL B 1 13 ? -25.092 21.63 7.32 1 60.88 13 VAL B C 1
ATOM 2545 O O . VAL B 1 13 ? -25.298 21.709 6.106 1 60.88 13 VAL B O 1
ATOM 2548 N N . VAL B 1 14 ? -23.886 21.769 7.829 1 58.15 14 VAL B N 1
ATOM 2549 C CA . VAL B 1 14 ? -22.739 21.471 6.977 1 58.15 14 VAL B CA 1
ATOM 2550 C C . VAL B 1 14 ? -22.348 20.003 7.132 1 58.15 14 VAL B C 1
ATOM 2552 O O . VAL B 1 14 ? -22.259 19.493 8.251 1 58.15 14 VAL B O 1
ATOM 2555 N N . GLY B 1 15 ? -22.488 19.222 6.222 1 52.61 15 GLY B N 1
ATOM 2556 C CA . GLY B 1 15 ? -22.263 17.786 6.218 1 52.61 15 GLY B CA 1
ATOM 2557 C C . GLY B 1 15 ? -20.793 17.412 6.255 1 52.61 15 GLY B C 1
ATOM 2558 O O . GLY B 1 15 ? -19.97 18.159 6.788 1 52.61 15 GLY B O 1
ATOM 2559 N N . GLN B 1 16 ? -20.441 16.238 5.35 1 50.47 16 GLN B N 1
ATOM 2560 C CA . GLN B 1 16 ? -19.229 15.425 5.355 1 50.47 16 GLN B CA 1
ATOM 2561 C C . GLN B 1 16 ? -17.984 16.294 5.204 1 50.47 16 GLN B C 1
ATOM 2563 O O . GLN B 1 16 ? -17.685 16.775 4.108 1 50.47 16 GLN B O 1
ATOM 2568 N N . PHE B 1 17 ? -17.74 17.205 6.142 1 49.62 17 PHE B N 1
ATOM 2569 C CA . PHE B 1 17 ? -16.526 17.999 5.995 1 49.62 17 PHE B CA 1
ATOM 2570 C C . PHE B 1 17 ? -15.287 17.117 6.096 1 49.62 17 PHE B C 1
ATOM 2572 O O . PHE B 1 17 ? -14.948 16.636 7.179 1 49.62 17 PHE B O 1
ATOM 2579 N N . GLN B 1 18 ? -15.204 16.235 5.253 1 48.14 18 GLN B N 1
ATOM 2580 C CA . GLN B 1 18 ? -13.901 15.578 5.242 1 48.14 18 GLN B CA 1
ATOM 2581 C C . GLN B 1 18 ? -12.77 16.597 5.357 1 48.14 18 GLN B C 1
ATOM 2583 O O . GLN B 1 18 ? -11.726 16.31 5.946 1 48.14 18 GLN B O 1
ATOM 2588 N N . TRP B 1 19 ? -12.982 17.689 4.588 1 46.63 19 TRP B N 1
ATOM 2589 C CA . TRP B 1 19 ? -11.879 18.643 4.542 1 46.63 19 TRP B CA 1
ATOM 2590 C C . TRP B 1 19 ? -12.021 19.695 5.637 1 46.63 19 TRP B C 1
ATOM 2592 O O . TRP B 1 19 ? -13.137 20.058 6.016 1 46.63 19 TRP B O 1
ATOM 2602 N N . LEU B 1 20 ? -11.087 19.569 6.653 1 47.1 20 LEU B N 1
ATOM 2603 C CA . LEU B 1 20 ? -10.975 20.705 7.561 1 47.1 20 LEU B CA 1
ATOM 2604 C C . LEU B 1 20 ? -11.312 22.008 6.845 1 47.1 20 LEU B C 1
ATOM 2606 O O . LEU B 1 20 ? -11.546 23.033 7.489 1 47.1 20 LEU B O 1
ATOM 2610 N N . GLU B 1 21 ? -10.885 21.989 5.62 1 47.37 21 GLU B N 1
ATOM 2611 C CA . GLU B 1 21 ? -10.885 23.295 4.967 1 47.37 21 GLU B CA 1
ATOM 2612 C C . GLU B 1 21 ? -12.306 23.763 4.669 1 47.37 21 GLU B C 1
ATOM 2614 O O . GLU B 1 21 ? -13.006 23.16 3.852 1 47.37 21 GLU B O 1
ATOM 2619 N N . LEU B 1 22 ? -12.79 24.26 5.695 1 51.24 22 LEU B N 1
ATOM 2620 C CA . LEU B 1 22 ? -13.931 25.038 5.224 1 51.24 22 LEU B CA 1
ATOM 2621 C C . LEU B 1 22 ? -13.498 26.055 4.173 1 51.24 22 LEU B C 1
ATOM 2623 O O . LEU B 1 22 ? -12.552 26.815 4.392 1 51.24 22 LEU B O 1
ATOM 2627 N N . PRO B 1 23 ? -13.777 25.691 3.007 1 49.21 23 PRO B N 1
ATOM 2628 C CA . PRO B 1 23 ? -13.4 26.715 2.029 1 49.21 23 PRO B CA 1
ATOM 2629 C C . PRO B 1 23 ? -13.635 28.134 2.541 1 49.21 23 PRO B C 1
ATOM 2631 O O . PRO B 1 23 ? -14.498 28.352 3.395 1 49.21 23 PRO B O 1
ATOM 2634 N N . TYR B 1 24 ? -12.565 28.94 2.337 1 48.46 24 TYR B N 1
ATOM 2635 C CA . TYR B 1 24 ? -12.745 30.361 2.617 1 48.46 24 TYR B CA 1
ATOM 2636 C C . TYR B 1 24 ? -14.16 30.809 2.272 1 48.46 24 TYR B C 1
ATOM 2638 O O . TYR B 1 24 ? -14.727 31.671 2.948 1 48.46 24 TYR B O 1
ATOM 2646 N N . SER B 1 25 ? -14.628 30.132 1.341 1 49.25 25 SER B N 1
ATOM 2647 C CA . SER B 1 25 ? -15.979 30.468 0.902 1 49.25 25 SER B CA 1
ATOM 2648 C C . SER B 1 25 ? -16.997 30.226 2.011 1 49.25 25 SER B C 1
ATOM 2650 O O . SER B 1 25 ? -18.041 30.881 2.056 1 49.25 25 SER B O 1
ATOM 2652 N N . PHE B 1 26 ? -16.541 29.356 2.835 1 53.06 26 PHE B N 1
ATOM 2653 C CA . PHE B 1 26 ? -17.459 29.063 3.93 1 53.06 26 PHE B CA 1
ATOM 2654 C C . PHE B 1 26 ? -17.526 30.229 4.908 1 53.06 26 PHE B C 1
ATOM 2656 O O . PHE B 1 26 ? -18.585 30.513 5.472 1 53.06 26 PHE B O 1
ATOM 2663 N N . LYS B 1 27 ? -16.361 30.748 5.031 1 54.25 27 LYS B N 1
ATOM 2664 C CA . LYS B 1 27 ? -16.405 31.923 5.896 1 54.25 27 LYS B CA 1
ATOM 2665 C C . LYS B 1 27 ? -17.393 32.959 5.367 1 54.25 27 LYS B C 1
ATOM 2667 O O . LYS B 1 27 ? -18.13 33.573 6.141 1 54.25 27 LYS B O 1
ATOM 2672 N N . HIS B 1 28 ? -17.32 33.098 4.047 1 53.86 28 HIS B N 1
ATOM 2673 C CA . HIS B 1 28 ? -18.218 34.079 3.448 1 53.86 28 HIS B CA 1
ATOM 2674 C C . HIS B 1 28 ? -19.671 33.626 3.542 1 53.86 28 HIS B C 1
ATOM 2676 O O . HIS B 1 28 ? -20.574 34.45 3.698 1 53.86 28 HIS B O 1
ATOM 2682 N N . LEU B 1 29 ? -19.801 32.384 3.38 1 55.45 29 LEU B N 1
ATOM 2683 C CA . LEU B 1 29 ? -21.157 31.857 3.482 1 55.45 29 LEU B CA 1
ATOM 2684 C C . LEU B 1 29 ? -21.745 32.13 4.862 1 55.45 29 LEU B C 1
ATOM 2686 O O . LEU B 1 29 ? -22.916 32.496 4.982 1 55.45 29 LEU B O 1
ATOM 2690 N N . PHE B 1 30 ? -20.869 32.082 5.82 1 57.35 30 PHE B N 1
ATOM 2691 C CA . PHE B 1 30 ? -21.367 32.2 7.185 1 57.35 30 PHE B CA 1
ATOM 2692 C C . PHE B 1 30 ? -21.498 33.664 7.589 1 57.35 30 PHE B C 1
ATOM 2694 O O . PHE B 1 30 ? -22.286 34.001 8.475 1 57.35 30 PHE B O 1
ATOM 2701 N N . SER B 1 31 ? -20.58 34.388 7 1 55.01 31 SER B N 1
ATOM 2702 C CA . SER B 1 31 ? -20.709 35.808 7.313 1 55.01 31 SER B CA 1
ATOM 2703 C C . SER B 1 31 ? -22.063 36.351 6.872 1 55.01 31 SER B C 1
ATOM 2705 O O . SER B 1 31 ? -22.605 37.265 7.497 1 55.01 31 SER B O 1
ATOM 2707 N N . ASP B 1 32 ? -22.455 35.786 5.766 1 51.93 32 ASP B N 1
ATOM 2708 C CA . ASP B 1 32 ? -23.739 36.257 5.257 1 51.93 32 ASP B CA 1
ATOM 2709 C C . ASP B 1 32 ? -24.897 35.67 6.061 1 51.93 32 ASP B C 1
ATOM 2711 O O . ASP B 1 32 ? -26.045 36.092 5.904 1 51.93 32 ASP B O 1
ATOM 2715 N N . LEU B 1 33 ? -24.432 34.714 6.82 1 51.09 33 LEU B N 1
ATOM 2716 C CA . LEU B 1 33 ? -25.49 34.038 7.564 1 51.09 33 LEU B CA 1
ATOM 2717 C C . LEU B 1 33 ? -25.642 34.636 8.958 1 51.09 33 LEU B C 1
ATOM 2719 O O . LEU B 1 33 ? -25.38 33.964 9.958 1 51.09 33 LEU B O 1
ATOM 2723 N N . ASP B 1 34 ? -25.471 35.894 9.227 1 52.8 34 ASP B N 1
ATOM 2724 C CA . ASP B 1 34 ? -25.5 36.631 10.487 1 52.8 34 ASP B CA 1
ATOM 2725 C C . ASP B 1 34 ? -26.473 35.99 11.475 1 52.8 34 ASP B C 1
ATOM 2727 O O . ASP B 1 34 ? -26.23 35.993 12.684 1 52.8 34 ASP B O 1
ATOM 2731 N N . ASN B 1 35 ? -27.657 35.307 10.945 1 57.58 35 ASN B N 1
ATOM 2732 C CA . ASN B 1 35 ? -28.654 34.836 11.901 1 57.58 35 ASN B CA 1
ATOM 2733 C C . ASN B 1 35 ? -28.942 33.348 11.724 1 57.58 35 ASN B C 1
ATOM 2735 O O . ASN B 1 35 ? -29.986 32.858 12.157 1 57.58 35 ASN B O 1
ATOM 2739 N N . ALA B 1 36 ? -27.974 32.668 11.128 1 59.64 36 ALA B N 1
ATOM 2740 C CA . ALA B 1 36 ? -28.266 31.256 10.896 1 59.64 36 ALA B CA 1
ATOM 2741 C C . ALA B 1 36 ? -27.655 30.383 11.988 1 59.64 36 ALA B C 1
ATOM 2743 O O . ALA B 1 36 ? -26.595 30.706 12.53 1 59.64 36 ALA B O 1
ATOM 2744 N N . ASN B 1 37 ? -28.568 29.476 12.531 1 68.32 37 ASN B N 1
ATOM 2745 C CA . ASN B 1 37 ? -28.037 28.407 13.37 1 68.32 37 ASN B CA 1
ATOM 2746 C C . ASN B 1 37 ? -27.282 27.369 12.544 1 68.32 37 ASN B C 1
ATOM 2748 O O . ASN B 1 37 ? -27.832 26.803 11.598 1 68.32 37 ASN B O 1
ATOM 2752 N N . ILE B 1 38 ? -26.06 27.289 12.728 1 72.54 38 ILE B N 1
ATOM 2753 C CA . ILE B 1 38 ? -25.229 26.376 11.951 1 72.54 38 ILE B CA 1
ATOM 2754 C C . ILE B 1 38 ? -24.957 25.11 12.761 1 72.54 38 ILE B C 1
ATOM 2756 O O . ILE B 1 38 ? -24.569 25.185 13.929 1 72.54 38 ILE B O 1
ATOM 2760 N N . ILE B 1 39 ? -25.324 24.017 12.135 1 78.75 39 ILE B N 1
ATOM 2761 C CA . ILE B 1 39 ? -24.955 22.715 12.679 1 78.75 39 ILE B CA 1
ATOM 2762 C C . ILE B 1 39 ? -23.908 22.059 11.782 1 78.75 39 ILE B C 1
ATOM 2764 O O . ILE B 1 39 ? -24.131 21.884 10.582 1 78.75 39 ILE B O 1
ATOM 2768 N N . PHE B 1 40 ? -22.773 21.792 12.368 1 79.74 40 PHE B N 1
ATOM 2769 C CA . PHE B 1 40 ? -21.745 21.045 11.653 1 79.74 40 PHE B CA 1
ATOM 2770 C C . PHE B 1 40 ? -21.858 19.554 11.945 1 79.74 40 PHE B C 1
ATOM 2772 O O . PHE B 1 40 ? -21.891 19.143 13.107 1 79.74 40 PHE B O 1
ATOM 2779 N N . VAL B 1 41 ? -21.978 18.863 10.875 1 83.24 41 VAL B N 1
ATOM 2780 C CA . VAL B 1 41 ? -21.998 17.412 11.034 1 83.24 41 VAL B CA 1
ATOM 2781 C C . VAL B 1 41 ? -20.735 16.808 10.425 1 83.24 41 VAL B C 1
ATOM 2783 O O . VAL B 1 41 ? -20.459 16.997 9.238 1 83.24 41 VAL B O 1
ATOM 2786 N N . ILE B 1 42 ? -19.952 16.098 11.219 1 82.1 42 ILE B N 1
ATOM 2787 C CA . ILE B 1 42 ? -18.708 15.459 10.805 1 82.1 42 ILE B CA 1
ATOM 2788 C C . ILE B 1 42 ? -18.92 13.953 10.673 1 82.1 42 ILE B C 1
ATOM 2790 O O . ILE B 1 42 ? -19.5 13.321 11.559 1 82.1 42 ILE B O 1
ATOM 2794 N N . THR B 1 43 ? -18.473 13.488 9.589 1 83.38 43 THR B N 1
ATOM 2795 C CA . THR B 1 43 ? -18.506 12.039 9.422 1 83.38 43 THR B CA 1
ATOM 2796 C C . THR B 1 43 ? -17.259 11.397 10.024 1 83.38 43 THR B C 1
ATOM 2798 O O . THR B 1 43 ? -16.138 11.827 9.746 1 83.38 43 THR B O 1
ATOM 2801 N N . ASP B 1 44 ? -17.461 10.451 10.838 1 86.86 44 ASP B N 1
ATOM 2802 C CA . ASP B 1 44 ? -16.36 9.698 11.432 1 86.86 44 ASP B CA 1
ATOM 2803 C C . ASP B 1 44 ? -15.965 8.515 10.55 1 86.86 44 ASP B C 1
ATOM 2805 O O . ASP B 1 44 ? -16.576 7.447 10.626 1 86.86 44 ASP B O 1
ATOM 2809 N N . SER B 1 45 ? -14.942 8.711 9.781 1 82.82 45 SER B N 1
ATOM 2810 C CA . SER B 1 45 ? -14.441 7.669 8.891 1 82.82 45 SER B CA 1
ATOM 2811 C C . SER B 1 45 ? -13.674 6.602 9.664 1 82.82 45 SER B C 1
ATOM 2813 O O . SER B 1 45 ? -13.055 6.896 10.689 1 82.82 45 SER B O 1
ATOM 2815 N N . LYS B 1 46 ? -13.742 5.411 9.111 1 82.57 46 LYS B N 1
ATOM 2816 C CA . LYS B 1 46 ? -12.977 4.317 9.702 1 82.57 46 LYS B CA 1
ATOM 2817 C C . LYS B 1 46 ? -11.501 4.413 9.325 1 82.57 46 LYS B C 1
ATOM 2819 O O . LYS B 1 46 ? -10.653 3.77 9.948 1 82.57 46 LYS B O 1
ATOM 2824 N N . LEU B 1 47 ? -11.284 5.209 8.294 1 82.67 47 LEU B N 1
ATOM 2825 C CA . LEU B 1 47 ? -9.907 5.423 7.861 1 82.67 47 LEU B CA 1
ATOM 2826 C C . LEU B 1 47 ? -9.345 6.713 8.45 1 82.67 47 LEU B C 1
ATOM 2828 O O . LEU B 1 47 ? -10.058 7.713 8.556 1 82.67 47 LEU B O 1
ATOM 2832 N N . THR B 1 48 ? -8.105 6.648 8.881 1 74.42 48 THR B N 1
ATOM 2833 C CA . THR B 1 48 ? -7.458 7.849 9.397 1 74.42 48 THR B CA 1
ATOM 2834 C C . THR B 1 48 ? -6.144 8.112 8.668 1 74.42 48 THR B C 1
ATOM 2836 O O . THR B 1 48 ? -5.51 7.181 8.166 1 74.42 48 THR B O 1
ATOM 2839 N N . ALA B 1 49 ? -5.859 9.426 8.493 1 80.49 49 ALA B N 1
ATOM 2840 C CA . ALA B 1 49 ? -4.573 9.866 7.958 1 80.49 49 ALA B CA 1
ATOM 2841 C C . ALA B 1 49 ? -4.426 9.473 6.49 1 80.49 49 ALA B C 1
ATOM 2843 O O . ALA B 1 49 ? -3.417 8.884 6.097 1 80.49 49 ALA B O 1
ATOM 2844 N N . THR B 1 50 ? -5.528 9.726 5.784 1 84.15 50 THR B N 1
ATOM 2845 C CA . THR B 1 50 ? -5.509 9.529 4.339 1 84.15 50 THR B CA 1
ATOM 2846 C C . THR B 1 50 ? -5.604 10.866 3.61 1 84.15 50 THR B C 1
ATOM 2848 O O . THR B 1 50 ? -5.793 11.91 4.238 1 84.15 50 THR B O 1
ATOM 2851 N N . ALA B 1 51 ? -5.394 10.795 2.349 1 81.42 51 ALA B N 1
ATOM 2852 C CA . ALA B 1 51 ? -5.486 12.018 1.556 1 81.42 51 ALA B CA 1
ATOM 2853 C C . ALA B 1 51 ? -6.884 12.625 1.643 1 81.42 51 ALA B C 1
ATOM 2855 O O . ALA B 1 51 ? -7.035 13.848 1.69 1 81.42 51 ALA B O 1
ATOM 2856 N N . TYR B 1 52 ? -7.86 11.779 1.77 1 80.62 52 TYR B N 1
ATOM 2857 C CA . TYR B 1 52 ? -9.242 12.239 1.834 1 80.62 52 TYR B CA 1
ATOM 2858 C C . TYR B 1 52 ? -9.639 12.577 3.266 1 80.62 52 TYR B C 1
ATOM 2860 O O . TYR B 1 52 ? -10.406 13.514 3.5 1 80.62 52 TYR B O 1
ATOM 2868 N N . HIS B 1 53 ? -9.122 11.857 4.208 1 79.61 53 HIS B N 1
ATOM 2869 C CA . HIS B 1 53 ? -9.366 12.078 5.629 1 79.61 53 HIS B CA 1
ATOM 2870 C C . HIS B 1 53 ? -8.059 12.281 6.388 1 79.61 53 HIS B C 1
ATOM 2872 O O . HIS B 1 53 ? -7.652 11.422 7.173 1 79.61 53 HIS B O 1
ATOM 2878 N N . PRO B 1 54 ? -7.593 13.436 6.278 1 80.62 54 PRO B N 1
ATOM 2879 C CA . PRO B 1 54 ? -6.295 13.647 6.923 1 80.62 54 PRO B CA 1
ATOM 2880 C C . PRO B 1 54 ? -6.397 13.722 8.444 1 80.62 54 PRO B C 1
ATOM 2882 O O . PRO B 1 54 ? -5.417 13.459 9.146 1 80.62 54 PRO B O 1
ATOM 2885 N N . PHE B 1 55 ? -7.641 14.124 8.924 1 81.09 55 PHE B N 1
ATOM 2886 C CA . PHE B 1 55 ? -7.812 14.295 10.362 1 81.09 55 PHE B CA 1
ATOM 2887 C C . PHE B 1 55 ? -8.968 13.443 10.875 1 81.09 55 PHE B C 1
ATOM 2889 O O . PHE B 1 55 ? -9.946 13.22 10.16 1 81.09 55 PHE B O 1
ATOM 2896 N N . SER B 1 56 ? -8.798 13.037 12.12 1 82.64 56 SER B N 1
ATOM 2897 C CA . SER B 1 56 ? -9.886 12.297 12.751 1 82.64 56 SER B CA 1
ATOM 2898 C C . SER B 1 56 ? -11.112 13.18 12.951 1 82.64 56 SER B C 1
ATOM 2900 O O . SER B 1 56 ? -11.009 14.408 12.929 1 82.64 56 SER B O 1
ATOM 2902 N N . ALA B 1 57 ? -12.209 12.521 13.159 1 84.97 57 ALA B N 1
ATOM 2903 C CA . ALA B 1 57 ? -13.442 13.257 13.427 1 84.97 57 ALA B CA 1
ATOM 2904 C C . ALA B 1 57 ? -13.305 14.12 14.678 1 84.97 57 ALA B C 1
ATOM 2906 O O . ALA B 1 57 ? -13.77 15.262 14.705 1 84.97 57 ALA B O 1
ATOM 2907 N N . HIS B 1 58 ? -12.617 13.633 15.655 1 85.69 58 HIS B N 1
ATOM 2908 C CA . HIS B 1 58 ? -12.452 14.364 16.906 1 85.69 58 HIS B CA 1
ATOM 2909 C C . HIS B 1 58 ? -11.568 15.592 16.713 1 85.69 58 HIS B C 1
ATOM 2911 O O . HIS B 1 58 ? -11.852 16.659 17.262 1 85.69 58 HIS B O 1
ATOM 2917 N N . LYS B 1 59 ? -10.524 15.431 16.023 1 83.04 59 LYS B N 1
ATOM 2918 C CA . LYS B 1 59 ? -9.665 16.576 15.736 1 83.04 59 LYS B CA 1
ATOM 2919 C C . LYS B 1 59 ? -10.413 17.638 14.935 1 83.04 59 LYS B C 1
ATOM 2921 O O . LYS B 1 59 ? -10.285 18.833 15.209 1 83.04 59 LYS B O 1
ATOM 2926 N N . ARG B 1 60 ? -11.194 17.243 14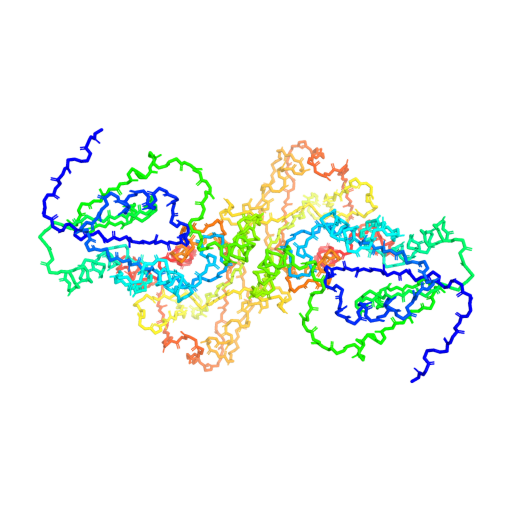.002 1 81.57 60 ARG B N 1
ATOM 2927 C CA . ARG B 1 60 ? -11.991 18.175 13.21 1 81.57 60 ARG B CA 1
ATOM 2928 C C . ARG B 1 60 ? -13.013 18.898 14.08 1 81.57 60 ARG B C 1
ATOM 2930 O O . ARG B 1 60 ? -13.22 20.104 13.931 1 81.57 60 ARG B O 1
ATOM 2937 N N . LYS B 1 61 ? -13.572 18.136 14.939 1 84.18 61 LYS B N 1
ATOM 2938 C CA . LYS B 1 61 ? -14.524 18.744 15.864 1 84.18 61 LYS B CA 1
ATOM 2939 C C . LYS B 1 61 ? -13.859 19.833 16.701 1 84.18 61 LYS B C 1
ATOM 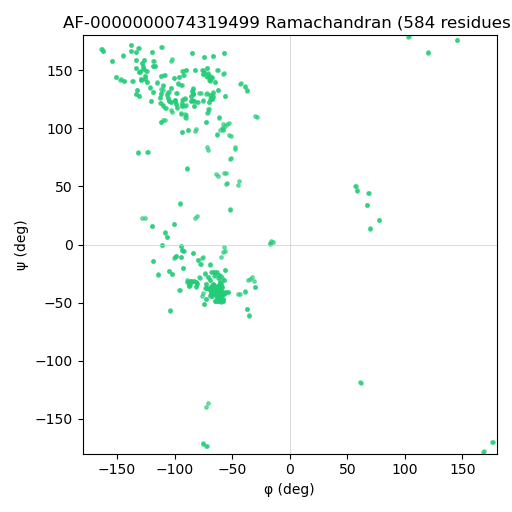2941 O O . LYS B 1 61 ? -14.387 20.94 16.822 1 84.18 61 LYS B O 1
ATOM 2946 N N . TH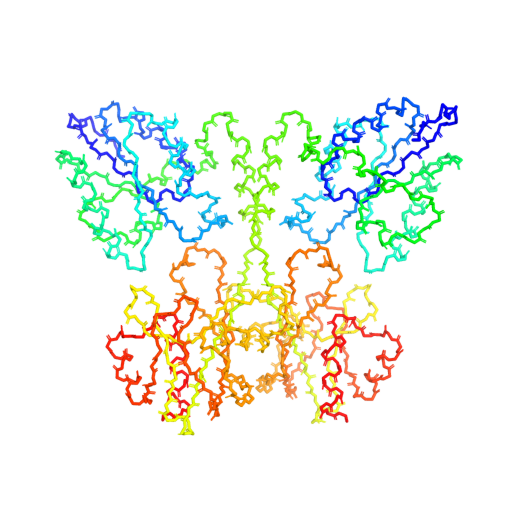R B 1 62 ? -12.751 19.496 17.207 1 83.05 62 THR B N 1
ATOM 2947 C CA . THR B 1 62 ? -12.021 20.446 18.038 1 83.05 62 THR B CA 1
ATOM 2948 C C . THR B 1 62 ? -11.691 21.712 17.251 1 83.05 62 THR B C 1
ATOM 2950 O O . THR B 1 62 ? -11.819 22.823 17.77 1 83.05 62 THR B O 1
ATOM 2953 N N . LEU B 1 63 ? -11.327 21.593 16.043 1 78.25 63 LEU B N 1
ATOM 2954 C CA . LEU B 1 63 ? -10.98 22.729 15.196 1 78.25 63 LEU B CA 1
ATOM 2955 C C . LEU B 1 63 ? -12.21 23.579 14.895 1 78.25 63 LEU B C 1
ATOM 2957 O O . LEU B 1 63 ? -12.14 24.81 14.92 1 78.25 63 LEU B O 1
ATOM 2961 N N . LEU B 1 64 ? -13.307 22.952 14.62 1 79.07 64 LEU B N 1
ATOM 2962 C CA . LEU B 1 64 ? -14.546 23.66 14.317 1 79.07 64 LEU B CA 1
ATOM 2963 C C . LEU B 1 64 ? -15.075 24.382 15.551 1 79.07 64 LEU B C 1
ATOM 2965 O O . LEU B 1 64 ? -15.612 25.487 15.447 1 79.07 64 LEU B O 1
ATOM 2969 N N . GLU B 1 65 ? -14.914 23.712 16.673 1 81.03 65 GLU B N 1
ATOM 2970 C CA . GLU B 1 65 ? -15.344 24.336 17.92 1 81.03 65 GLU B CA 1
ATOM 2971 C C . GLU B 1 65 ? -14.577 25.629 18.183 1 81.03 65 GLU B C 1
ATOM 2973 O O . GLU B 1 65 ? -15.139 26.596 18.703 1 81.03 65 GLU B O 1
ATOM 2978 N N . LYS B 1 66 ? -13.36 25.595 17.792 1 77.59 66 LYS B N 1
ATOM 2979 C CA . LYS B 1 66 ? -12.535 26.787 17.962 1 77.59 66 LYS B CA 1
ATOM 2980 C C . LYS B 1 66 ? -12.926 27.874 16.965 1 77.59 66 LYS B C 1
ATOM 2982 O O . LYS B 1 66 ? -12.95 29.058 17.307 1 77.59 66 LYS B O 1
ATOM 2987 N N . ALA B 1 67 ? -13.259 27.462 15.775 1 73.71 67 ALA B N 1
ATOM 2988 C CA . ALA B 1 67 ? -13.568 28.41 14.707 1 73.71 67 ALA B CA 1
ATOM 2989 C C . ALA B 1 67 ? -14.996 28.932 14.833 1 73.71 67 ALA B C 1
ATOM 2991 O O . ALA B 1 67 ? -15.275 30.084 14.491 1 73.71 67 ALA B O 1
ATOM 2992 N N . PHE B 1 68 ? -15.882 27.986 15.345 1 76.31 68 PHE B N 1
ATOM 2993 C CA . PHE B 1 68 ? -17.296 28.321 15.466 1 76.31 68 PHE B CA 1
ATOM 2994 C C . PHE B 1 68 ? -17.825 27.949 16.846 1 76.31 68 PHE B C 1
ATOM 2996 O O . PHE B 1 68 ? -18.619 27.016 16.982 1 76.31 68 PHE B O 1
ATOM 3003 N N . PRO B 1 69 ? -17.539 28.775 17.774 1 77.65 69 PRO B N 1
ATOM 3004 C CA . PRO B 1 69 ? -17.858 28.419 19.159 1 77.65 69 PRO B CA 1
ATOM 3005 C C . PRO B 1 69 ? -19.361 28.372 19.424 1 77.65 69 PRO B C 1
ATOM 3007 O O . PRO B 1 69 ? -19.807 27.687 20.348 1 77.65 69 PRO B O 1
ATOM 3010 N N . GLU B 1 70 ? -20.18 29.048 18.655 1 77.07 70 GLU B N 1
ATOM 3011 C CA . GLU B 1 70 ? -21.618 29.105 18.901 1 77.07 70 GLU B CA 1
ATOM 3012 C C . GLU B 1 70 ? -22.356 28.025 18.115 1 77.07 70 GLU B C 1
ATOM 3014 O O . GLU B 1 70 ? -23.574 27.881 18.24 1 77.07 70 GLU B O 1
ATOM 3019 N N . SER B 1 71 ? -21.581 27.357 17.33 1 77.42 71 SER B N 1
ATOM 3020 C CA . SER B 1 71 ? -22.214 26.354 16.479 1 77.42 71 SER B CA 1
ATOM 3021 C C . SER B 1 71 ? -22.275 24.998 17.174 1 77.42 71 SER B C 1
ATOM 3023 O O . SER B 1 71 ? -21.495 24.728 18.09 1 77.42 71 SER B O 1
ATOM 3025 N N . LEU B 1 72 ? -23.293 24.28 16.799 1 81.96 72 LEU B N 1
ATOM 3026 C CA . LEU B 1 72 ? -23.381 22.89 17.232 1 81.96 72 LEU B CA 1
ATOM 3027 C C . LEU B 1 72 ? -22.578 21.981 16.308 1 81.96 72 LEU B C 1
ATOM 3029 O O . LEU B 1 72 ? -22.679 22.087 15.084 1 81.96 72 LEU B O 1
ATOM 3033 N N . ILE B 1 73 ? -21.754 21.171 16.905 1 83.96 73 ILE B N 1
ATOM 3034 C CA . ILE B 1 73 ? -20.924 20.249 16.136 1 83.96 73 ILE B CA 1
ATOM 3035 C C . ILE B 1 73 ? -21.231 18.811 16.549 1 83.96 73 ILE B C 1
ATOM 3037 O O . ILE B 1 73 ? -21.139 18.465 17.729 1 83.96 73 ILE B O 1
ATOM 3041 N N . GLU B 1 74 ? -21.605 17.991 15.6 1 85.93 74 GLU B N 1
ATOM 3042 C CA . GLU B 1 74 ? -21.951 16.598 15.862 1 85.93 74 GLU B CA 1
ATOM 3043 C C . GLU B 1 74 ? -21.168 15.654 14.954 1 85.93 74 GLU B C 1
ATOM 3045 O O . GLU B 1 74 ? -20.771 16.034 13.85 1 85.93 74 GLU B O 1
ATOM 3050 N N . ILE B 1 75 ? -20.914 14.447 15.435 1 88.7 75 ILE B N 1
ATOM 3051 C CA . ILE B 1 75 ? -20.215 13.413 14.679 1 88.7 75 ILE B CA 1
ATOM 3052 C C . ILE B 1 75 ? -21.171 12.262 14.373 1 88.7 75 ILE B C 1
ATOM 3054 O O . ILE B 1 75 ? -21.876 11.779 15.263 1 88.7 75 ILE B O 1
ATOM 3058 N N . ILE B 1 76 ? -21.246 11.937 13.129 1 87.59 76 ILE B N 1
ATOM 3059 C CA . ILE B 1 76 ? -21.99 10.739 12.751 1 87.59 76 ILE B CA 1
ATOM 3060 C C . ILE B 1 76 ? -21.037 9.706 12.157 1 87.59 76 ILE B C 1
ATOM 3062 O O . ILE B 1 76 ? -20.116 10.055 11.414 1 87.59 76 ILE B O 1
ATOM 3066 N N . PRO B 1 77 ? -21.202 8.441 12.476 1 87.58 77 PRO B N 1
ATOM 3067 C CA . PRO B 1 77 ? -20.334 7.411 11.899 1 87.58 77 PRO B CA 1
ATOM 3068 C C . PRO B 1 77 ? -20.553 7.229 10.399 1 87.58 77 PRO B C 1
ATOM 3070 O O . PRO B 1 77 ? -21.677 7.375 9.913 1 87.58 77 PRO B O 1
ATOM 3073 N N . ASP B 1 78 ? -19.51 6.977 9.735 1 84.62 78 ASP B N 1
ATOM 3074 C CA . ASP B 1 78 ? -19.626 6.574 8.337 1 84.62 78 ASP B CA 1
ATOM 3075 C C . ASP B 1 78 ? -20.381 5.253 8.207 1 84.62 78 ASP B C 1
ATOM 3077 O O . ASP B 1 78 ? -20.446 4.473 9.159 1 84.62 78 ASP B O 1
ATOM 3081 N N . ASN B 1 79 ? -21.058 5.105 7.087 1 83.89 79 ASN B N 1
ATOM 3082 C CA . ASN B 1 79 ? -21.908 3.946 6.836 1 83.89 79 ASN B CA 1
ATOM 3083 C C . ASN B 1 79 ? -21.725 3.413 5.418 1 83.89 79 ASN B C 1
ATOM 3085 O O . ASN B 1 79 ? -21.58 4.19 4.472 1 83.89 79 ASN B O 1
ATOM 3089 N N . PRO B 1 80 ? -21.737 2.038 5.308 1 84.22 80 PRO B N 1
ATOM 3090 C CA . PRO B 1 80 ? -21.669 1.483 3.954 1 84.22 80 PRO B CA 1
ATOM 3091 C C . PRO B 1 80 ? -22.866 1.881 3.093 1 84.22 80 PRO B C 1
ATOM 3093 O O . PRO B 1 80 ? -22.742 1.991 1.871 1 84.22 80 PRO B O 1
ATOM 3096 N N . SER B 1 81 ? -23.963 2.108 3.68 1 84.52 81 SER B N 1
ATOM 3097 C CA . SER B 1 81 ? -25.188 2.472 2.976 1 84.52 81 SER B CA 1
ATOM 3098 C C . SER B 1 81 ? -25.405 3.982 2.989 1 84.52 81 SER B C 1
ATOM 3100 O O . SER B 1 81 ? -25.606 4.576 4.051 1 84.52 81 SER B O 1
ATOM 3102 N N . ASP B 1 82 ? -25.42 4.58 1.814 1 84.64 82 ASP B N 1
ATOM 3103 C CA . ASP B 1 82 ? -25.702 6.008 1.702 1 84.64 82 ASP B CA 1
ATOM 3104 C C . ASP B 1 82 ? -27.096 6.336 2.232 1 84.64 82 ASP B C 1
ATOM 3106 O O . ASP B 1 82 ? -27.307 7.397 2.824 1 84.64 82 ASP B O 1
ATOM 3110 N N . GLU B 1 83 ? -27.945 5.412 1.993 1 88.43 83 GLU B N 1
ATOM 3111 C CA . GLU B 1 83 ? -29.314 5.608 2.458 1 88.43 83 GLU B CA 1
ATOM 3112 C C . GLU B 1 83 ? -29.376 5.674 3.981 1 88.43 83 GLU B C 1
ATOM 3114 O O . GLU B 1 83 ? -30.007 6.571 4.544 1 88.43 83 GLU B O 1
ATOM 3119 N N . GLU B 1 84 ? -28.71 4.71 4.561 1 88.69 84 GLU B N 1
ATOM 3120 C CA . GLU B 1 84 ? -28.707 4.685 6.02 1 88.69 84 GLU B CA 1
ATOM 3121 C C . GLU B 1 84 ? -27.993 5.906 6.592 1 88.69 84 GLU B C 1
ATOM 3123 O O . GLU B 1 84 ? -28.442 6.488 7.582 1 88.69 84 GLU B O 1
ATOM 3128 N N . TRP B 1 85 ? -26.94 6.228 6.005 1 87.37 85 TRP B N 1
ATOM 3129 C CA . TRP B 1 85 ? -26.206 7.413 6.439 1 87.37 85 TRP B CA 1
ATOM 3130 C C . TRP B 1 85 ? -27.072 8.663 6.32 1 87.37 85 TRP B C 1
ATOM 3132 O O . TRP B 1 85 ? -27.105 9.492 7.233 1 87.37 85 TRP B O 1
ATOM 3142 N N . SER B 1 86 ? -27.787 8.851 5.232 1 88.03 86 SER B N 1
ATOM 3143 C CA . SER B 1 86 ? -28.668 9.99 4.998 1 88.03 86 SER B CA 1
ATOM 3144 C C . SER B 1 86 ? -29.777 10.054 6.043 1 88.03 86 SER B C 1
ATOM 3146 O O . SER B 1 86 ? -30.121 11.136 6.525 1 88.03 86 SER B O 1
ATOM 3148 N N . GLU B 1 87 ? -30.262 8.893 6.318 1 90.38 87 GLU B N 1
ATOM 3149 C CA . GLU B 1 87 ? -31.313 8.833 7.329 1 90.38 87 GLU B CA 1
ATOM 3150 C C . GLU B 1 87 ? -30.797 9.295 8.689 1 90.38 87 GLU B C 1
ATOM 3152 O O . GLU B 1 87 ? -31.494 10.01 9.413 1 90.38 87 GLU B O 1
ATOM 3157 N N . GLU B 1 88 ? -29.675 8.846 8.995 1 88.71 88 GLU B N 1
ATOM 3158 C CA . GLU B 1 88 ? -29.073 9.258 10.26 1 88.71 88 GLU B CA 1
ATOM 3159 C C . GLU B 1 88 ? -28.847 10.767 10.297 1 88.71 88 GLU B C 1
ATOM 3161 O O . GLU B 1 88 ? -29.081 11.41 11.323 1 88.71 88 GLU B O 1
ATOM 3166 N N . LEU B 1 89 ? -28.359 11.286 9.246 1 86.61 89 LEU B N 1
ATOM 3167 C CA . LEU B 1 89 ? -28.148 12.726 9.139 1 86.61 89 LEU B CA 1
ATOM 3168 C C . LEU B 1 89 ? -29.465 13.481 9.286 1 86.61 89 LEU B C 1
ATOM 3170 O O . LEU B 1 89 ? -29.545 14.456 10.036 1 86.61 89 LEU B O 1
ATOM 3174 N N . ASP B 1 90 ? -30.457 13.003 8.611 1 86.16 90 ASP B N 1
ATOM 3175 C CA . ASP B 1 90 ? -31.771 13.633 8.699 1 86.16 90 ASP B CA 1
ATOM 3176 C C . ASP B 1 90 ? -32.297 13.608 10.133 1 86.16 90 ASP B C 1
ATOM 3178 O O . ASP B 1 90 ? -32.855 14.597 10.612 1 86.16 90 ASP B O 1
ATOM 3182 N N . ASN B 1 91 ? -32.145 12.472 10.722 1 88.46 91 ASN B N 1
ATOM 3183 C CA . ASN B 1 91 ? -32.6 12.334 12.101 1 88.46 91 ASN B CA 1
ATOM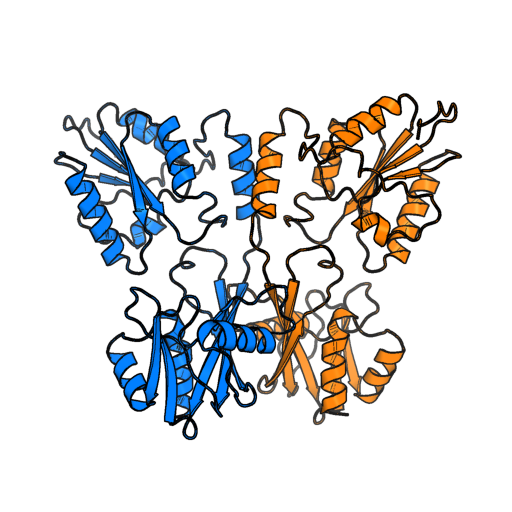 3184 C C . ASN B 1 91 ? -31.879 13.307 13.03 1 88.46 91 ASN B C 1
ATOM 3186 O O . ASN B 1 91 ? -32.498 13.905 13.911 1 88.46 91 ASN B O 1
ATOM 3190 N N . LEU B 1 92 ? -30.625 13.444 12.85 1 85.46 92 LEU B N 1
ATOM 3191 C CA . LEU B 1 92 ? -29.832 14.366 13.655 1 85.46 92 LEU B CA 1
ATOM 3192 C C . LEU B 1 92 ? -30.299 15.804 13.454 1 85.46 92 LEU B C 1
ATOM 3194 O O . LEU B 1 92 ? -30.439 16.557 14.421 1 85.46 92 LEU B O 1
ATOM 3198 N N . ILE B 1 93 ? -30.519 16.199 12.231 1 79.9 93 ILE B N 1
ATOM 3199 C CA . ILE B 1 93 ? -30.972 17.547 11.904 1 79.9 93 ILE B CA 1
ATOM 3200 C C . ILE B 1 93 ? -32.338 17.799 12.538 1 79.9 93 ILE B C 1
ATOM 3202 O O . ILE B 1 93 ? -32.583 18.874 13.091 1 79.9 93 ILE B O 1
ATOM 3206 N N . ASN B 1 94 ? -33.115 16.819 12.471 1 80.97 94 ASN B N 1
ATOM 3207 C CA . ASN B 1 94 ? -34.468 16.951 13.002 1 80.97 94 ASN B CA 1
ATOM 3208 C C . ASN B 1 94 ? -34.463 17.092 14.521 1 80.97 94 ASN B C 1
ATOM 3210 O O . ASN B 1 94 ? -35.291 17.81 15.085 1 80.97 94 ASN B O 1
ATOM 3214 N N . THR B 1 95 ? -33.573 16.408 15.067 1 82.18 95 THR B N 1
ATOM 3215 C CA . THR B 1 95 ? -33.578 16.376 16.526 1 82.18 95 THR B CA 1
ATOM 3216 C C . THR B 1 95 ? -32.858 17.594 17.096 1 82.18 95 THR B C 1
ATOM 3218 O O . THR B 1 95 ? -33.1 17.986 18.239 1 82.18 95 THR B O 1
ATOM 3221 N N . THR B 1 96 ? -31.908 18.072 16.405 1 71.99 96 THR B N 1
ATOM 3222 C CA . THR B 1 96 ? -31.095 19.164 16.93 1 71.99 96 THR B CA 1
ATOM 3223 C C . THR B 1 96 ? -31.71 20.514 16.575 1 71.99 96 THR B C 1
ATOM 3225 O O . THR B 1 96 ? -31.463 21.513 17.255 1 71.99 96 THR B O 1
ATOM 3228 N N . GLY B 1 97 ? -32.343 20.524 15.434 1 60.09 97 GLY B N 1
ATOM 3229 C CA . GLY B 1 97 ? -32.76 21.851 15.009 1 60.09 97 GLY B CA 1
ATOM 3230 C C . GLY B 1 97 ? -34.259 22.064 15.1 1 60.09 97 GLY B C 1
ATOM 3231 O O . GLY B 1 97 ? -35.034 21.109 15.003 1 60.09 97 GLY B O 1
ATOM 3232 N N . ALA B 1 98 ? -34.663 22.926 15.869 1 50.79 98 ALA B N 1
ATOM 3233 C CA . ALA B 1 98 ? -36.043 23.391 15.978 1 50.79 98 ALA B CA 1
ATOM 3234 C C . ALA B 1 98 ? -36.545 23.936 14.644 1 50.79 98 ALA B C 1
ATOM 3236 O O . ALA B 1 98 ? -37.712 24.318 14.522 1 50.79 98 ALA B O 1
ATOM 3237 N N . LEU B 1 99 ? -35.668 24.058 13.581 1 53.11 99 LEU B N 1
ATOM 3238 C CA . LEU B 1 99 ? -36.031 25.149 12.683 1 53.11 99 LEU B CA 1
ATOM 3239 C C . LEU B 1 99 ? -36.696 24.614 11.419 1 53.11 99 LEU B C 1
ATOM 3241 O O . LEU B 1 99 ? -36.496 23.454 11.05 1 53.11 99 LEU B O 1
ATOM 3245 N N . ILE B 1 100 ? -37.482 25.464 10.706 1 54.53 100 ILE B N 1
ATOM 3246 C CA . ILE B 1 100 ? -38.476 25.316 9.648 1 54.53 100 ILE B CA 1
ATOM 3247 C C . ILE B 1 100 ? -37.778 25.009 8.324 1 54.53 100 ILE B C 1
ATOM 3249 O O . ILE B 1 100 ? -38.133 24.049 7.636 1 54.53 100 ILE B O 1
ATOM 3253 N N . ASP B 1 101 ? -36.666 25.925 7.932 1 58.57 101 ASP B N 1
ATOM 3254 C CA . ASP B 1 101 ? -36.038 25.705 6.633 1 58.57 101 ASP B CA 1
ATOM 3255 C C . ASP B 1 101 ? -34.618 25.166 6.792 1 58.57 101 ASP B C 1
ATOM 3257 O O . ASP B 1 101 ? -33.793 25.77 7.481 1 58.57 101 ASP B O 1
ATOM 3261 N N . ARG B 1 102 ? -34.468 23.97 6.497 1 66.49 102 ARG B N 1
ATOM 3262 C CA . ARG B 1 102 ? -33.191 23.28 6.645 1 66.49 102 ARG B CA 1
ATOM 3263 C C . ARG B 1 102 ? -32.501 23.108 5.296 1 66.49 102 ARG B C 1
ATOM 3265 O O . ARG B 1 102 ? -33.119 22.655 4.33 1 66.49 102 ARG B O 1
ATOM 3272 N N . ILE B 1 103 ? -31.26 23.837 5.205 1 67.52 103 ILE B N 1
ATOM 3273 C CA . ILE B 1 103 ? -30.427 23.655 4.021 1 67.52 103 ILE B CA 1
ATOM 3274 C C . ILE B 1 103 ? -29.142 22.923 4.402 1 67.52 103 ILE B C 1
ATOM 3276 O O . ILE B 1 103 ? -28.541 23.21 5.44 1 67.52 103 ILE B O 1
ATOM 3280 N N . ILE B 1 104 ? -28.803 21.902 3.573 1 72.81 104 ILE B N 1
ATOM 3281 C CA . ILE B 1 104 ? -27.586 21.142 3.835 1 72.81 104 ILE B CA 1
ATOM 3282 C C . ILE B 1 104 ? -26.507 21.534 2.827 1 72.81 104 ILE B C 1
ATOM 3284 O O . ILE B 1 104 ? -26.763 21.583 1.622 1 72.81 104 ILE B O 1
ATOM 3288 N N . PHE B 1 105 ? -25.376 21.908 3.417 1 69.1 105 PHE B N 1
ATOM 3289 C CA . PHE B 1 105 ? -24.187 22.106 2.596 1 69.1 105 PHE B CA 1
ATOM 3290 C C . PHE B 1 105 ? -23.278 20.884 2.655 1 69.1 105 PHE B C 1
ATOM 3292 O O . PHE B 1 105 ? -22.966 20.389 3.74 1 69.1 105 PHE B O 1
ATOM 3299 N N . MET B 1 106 ? -23.018 20.273 1.502 1 70.02 106 MET B N 1
ATOM 3300 C CA . MET B 1 106 ? -22.185 19.075 1.457 1 70.02 106 MET B CA 1
ATOM 3301 C C . MET B 1 106 ? -21.151 19.172 0.34 1 70.02 106 MET B C 1
ATOM 3303 O O . MET B 1 106 ? -21.328 19.935 -0.611 1 70.02 106 MET B O 1
ATOM 3307 N N . SER B 1 107 ? -20.003 18.478 0.535 1 65.48 107 SER B N 1
ATOM 3308 C CA . SER B 1 107 ? -19.058 18.29 -0.561 1 65.48 107 SER B CA 1
ATOM 3309 C C . SER B 1 107 ? -19.72 17.6 -1.749 1 65.48 107 SER B C 1
ATOM 3311 O O . SER B 1 107 ? -20.824 17.065 -1.627 1 65.48 107 SER B O 1
ATOM 3313 N N . GLU B 1 108 ? -19.031 17.676 -2.868 1 64.09 108 GLU B N 1
ATOM 3314 C CA . GLU B 1 108 ? -19.548 16.998 -4.054 1 64.09 108 GLU B CA 1
ATOM 3315 C C . GLU B 1 108 ? -19.779 15.514 -3.785 1 64.09 108 GLU B C 1
ATOM 3317 O O . GLU B 1 108 ? -20.804 14.958 -4.183 1 64.09 108 GLU B O 1
ATOM 3322 N N . GLU B 1 109 ? -18.921 14.958 -3.113 1 66.27 109 GLU B N 1
ATOM 3323 C CA . GLU B 1 109 ? -19.027 13.535 -2.805 1 66.27 109 GLU B CA 1
ATOM 3324 C C . GLU B 1 109 ? -20.178 13.265 -1.839 1 66.27 109 GLU B C 1
ATOM 3326 O O . GLU B 1 109 ? -20.883 12.262 -1.972 1 66.27 109 GLU B O 1
ATOM 3331 N N . GLY B 1 110 ? -20.335 14.133 -0.969 1 70.78 110 GLY B N 1
ATOM 3332 C CA . GLY B 1 110 ? -21.455 14.011 -0.049 1 70.78 110 GLY B CA 1
ATOM 3333 C C . GLY B 1 110 ? -22.803 14.165 -0.727 1 70.78 110 GLY B C 1
ATOM 3334 O O . GLY B 1 110 ? -23.753 13.449 -0.401 1 70.78 110 GLY B O 1
ATOM 3335 N N . GLN B 1 111 ? -22.752 15.008 -1.7 1 71.03 111 GLN B N 1
ATOM 3336 C CA . GLN B 1 111 ? -23.999 15.258 -2.416 1 71.03 111 GLN B CA 1
ATOM 3337 C C . GLN B 1 111 ? -24.426 14.033 -3.22 1 71.03 111 GLN B C 1
ATOM 3339 O O . GLN B 1 111 ? -25.613 13.706 -3.279 1 71.03 111 GLN B O 1
ATOM 3344 N N . GLU B 1 112 ? -23.422 13.474 -3.746 1 74.38 112 GLU B N 1
ATOM 3345 C CA . GLU B 1 112 ? -23.715 12.309 -4.576 1 74.38 112 GLU B CA 1
ATOM 3346 C C . GLU B 1 112 ? -24.294 11.169 -3.743 1 74.38 112 GLU B C 1
ATOM 3348 O O . GLU B 1 112 ? -25.143 10.414 -4.22 1 74.38 112 GLU B O 1
ATOM 3353 N N . GLY B 1 113 ? -23.988 11.139 -2.537 1 78.32 113 GLY B N 1
ATOM 3354 C CA . GLY B 1 113 ? -24.407 10.021 -1.708 1 78.32 113 GLY B CA 1
ATOM 3355 C C . GLY B 1 113 ? -25.624 10.331 -0.858 1 78.32 113 GLY B C 1
ATOM 3356 O O . GLY B 1 113 ? -26.286 9.42 -0.355 1 78.32 113 GLY B O 1
ATOM 3357 N N . TYR B 1 114 ? -26.03 11.635 -0.779 1 82.88 114 TYR B N 1
ATOM 3358 C CA . TYR B 1 114 ? -27.121 12.018 0.109 1 82.88 114 TYR B CA 1
ATOM 3359 C C . TYR B 1 114 ? -28.473 11.772 -0.549 1 82.88 114 TYR B C 1
ATOM 3361 O O . TYR B 1 114 ? -28.745 12.29 -1.635 1 82.88 114 TYR B O 1
ATOM 3369 N N . THR B 1 115 ? -29.283 10.997 0.103 1 86.4 115 THR B N 1
ATOM 3370 C CA . THR B 1 115 ? -30.612 10.675 -0.405 1 86.4 115 THR B CA 1
ATOM 3371 C C . THR B 1 115 ? -31.691 11.149 0.564 1 86.4 115 THR B C 1
ATOM 3373 O O . THR B 1 115 ? -32.828 10.674 0.516 1 86.4 115 THR B O 1
ATOM 3376 N N . GLY B 1 116 ? -31.32 11.976 1.423 1 84.17 116 GLY B N 1
ATOM 3377 C CA . GLY B 1 116 ? -32.234 12.449 2.451 1 84.17 116 GLY B CA 1
ATOM 3378 C C . GLY B 1 116 ? -33.245 13.455 1.933 1 84.17 116 GLY B C 1
ATOM 3379 O O . GLY B 1 116 ? -33.476 13.546 0.725 1 84.17 116 GLY B O 1
ATOM 3380 N N . LYS B 1 117 ? -33.96 14.035 2.835 1 82.04 117 LYS B N 1
ATOM 3381 C CA . LYS B 1 117 ? -35.159 14.791 2.484 1 82.04 117 LYS B CA 1
ATOM 3382 C C . LYS B 1 117 ? -34.846 16.276 2.329 1 82.04 117 LYS B C 1
ATOM 3384 O O . LYS B 1 117 ? -35.679 17.044 1.842 1 82.04 117 LYS B O 1
ATOM 3389 N N . TYR B 1 118 ? -33.741 16.709 2.7 1 78.81 118 TYR B N 1
ATOM 3390 C CA . TYR B 1 118 ? -33.469 18.142 2.726 1 78.81 118 TYR B CA 1
ATOM 3391 C C . TYR B 1 118 ? -32.822 18.598 1.424 1 78.81 118 TYR B C 1
ATOM 3393 O O . TYR B 1 118 ? -32.127 17.822 0.764 1 78.81 118 TYR B O 1
ATOM 3401 N N . LYS B 1 119 ? -33.065 19.839 1.021 1 74.05 119 LYS B N 1
ATOM 3402 C CA . LYS B 1 119 ? -32.453 20.434 -0.164 1 74.05 119 LYS B CA 1
ATOM 3403 C C . LYS B 1 119 ? -30.948 20.601 0.02 1 74.05 119 LYS B C 1
ATOM 3405 O O . LYS B 1 119 ? -30.489 21.009 1.089 1 74.05 119 LYS B O 1
ATOM 3410 N N . GLN B 1 120 ? -30.265 20.107 -1.027 1 68.74 120 GLN B N 1
ATOM 3411 C CA . GLN B 1 120 ? -28.81 20.217 -1.018 1 68.74 120 GLN B CA 1
ATOM 3412 C C . GLN B 1 120 ? -28.348 21.47 -1.756 1 68.74 120 GLN B C 1
ATOM 3414 O O . GLN B 1 120 ? -28.987 21.901 -2.718 1 68.74 120 GLN B O 1
ATOM 3419 N N . PHE B 1 121 ? -27.479 22.221 -1.389 1 59.14 121 PHE B N 1
ATOM 3420 C CA . PHE B 1 121 ? -26.829 23.312 -2.105 1 59.14 121 PHE B CA 1
ATOM 3421 C C . PHE B 1 121 ? -25.372 22.974 -2.399 1 59.14 121 PHE B C 1
ATOM 3423 O O . PHE B 1 121 ? -24.667 22.44 -1.541 1 59.14 121 PHE B O 1
ATOM 3430 N N . THR B 1 122 ? -25.038 22.633 -3.704 1 51.95 122 THR B N 1
ATOM 3431 C CA . THR B 1 122 ? -23.687 22.263 -4.111 1 51.95 122 THR B CA 1
ATOM 3432 C C . THR B 1 122 ? -22.773 23.486 -4.13 1 51.95 122 THR B C 1
ATOM 3434 O O . THR B 1 122 ? -21.553 23.353 -4.24 1 51.95 122 THR B O 1
ATOM 3437 N N . SER B 1 123 ? -23.279 24.704 -4.791 1 45.64 123 SER B N 1
ATOM 3438 C CA . SER B 1 123 ? -22.431 25.658 -5.498 1 45.64 123 SER B CA 1
ATOM 3439 C C . SER B 1 123 ? -21.258 26.103 -4.631 1 45.64 123 SER B C 1
ATOM 3441 O O . SER B 1 123 ? -21.338 27.126 -3.947 1 45.64 123 SER B O 1
ATOM 3443 N N . VAL B 1 124 ? -20.837 25.379 -3.839 1 43.07 124 VAL B N 1
ATOM 3444 C CA . VAL B 1 124 ? -19.549 25.99 -3.53 1 43.07 124 VAL B CA 1
ATOM 3445 C C . VAL B 1 124 ? -18.727 26.14 -4.808 1 43.07 124 VAL B C 1
ATOM 3447 O O . VAL B 1 124 ? -17.515 25.911 -4.805 1 43.07 124 VAL B O 1
ATOM 3450 N N . GLN B 1 125 ? -19.079 25.697 -5.884 1 39.82 125 GLN B N 1
ATOM 3451 C CA . GLN B 1 125 ? -18.385 26.046 -7.119 1 39.82 125 GLN B CA 1
ATOM 3452 C C . GLN B 1 125 ? -17.897 27.492 -7.085 1 39.82 125 GLN B C 1
ATOM 3454 O O . GLN B 1 125 ? -16.839 27.808 -7.633 1 39.82 125 GLN B O 1
ATOM 3459 N N . ASP B 1 126 ? -18.88 28.455 -6.946 1 35.64 126 ASP B N 1
ATOM 3460 C CA . ASP B 1 126 ? -18.577 29.882 -6.886 1 35.64 126 ASP B CA 1
ATOM 3461 C C . ASP B 1 126 ? -17.652 30.198 -5.713 1 35.64 126 ASP B C 1
ATOM 3463 O O . ASP B 1 126 ? -17.35 31.364 -5.45 1 35.64 126 ASP B O 1
ATOM 3467 N N . LEU B 1 127 ? -17.694 29.495 -4.736 1 36.78 127 LEU B N 1
ATOM 3468 C CA . LEU B 1 127 ? -16.625 29.728 -3.771 1 36.78 127 LEU B CA 1
ATOM 3469 C C . LEU B 1 127 ? -15.258 29.509 -4.411 1 36.78 127 LEU B C 1
ATOM 3471 O O . LEU B 1 127 ? -15.057 28.533 -5.138 1 36.78 127 LEU B O 1
ATOM 3475 N N . ASP B 1 128 ? -14.638 30.489 -4.768 1 34.17 128 ASP B N 1
ATOM 3476 C CA . ASP B 1 128 ? -13.328 30.579 -5.405 1 34.17 128 ASP B CA 1
ATOM 3477 C C . ASP B 1 128 ? -12.428 29.423 -4.974 1 34.17 128 ASP B C 1
ATOM 3479 O O . ASP B 1 128 ? -12.445 29.017 -3.81 1 34.17 128 ASP B O 1
ATOM 3483 N N . ASN B 1 129 ? -12.091 28.475 -5.828 1 36.21 129 ASN B N 1
ATOM 3484 C CA . ASN B 1 129 ? -11.027 27.477 -5.816 1 36.21 129 ASN B CA 1
ATOM 3485 C C . ASN B 1 129 ? -9.936 27.833 -4.81 1 36.21 129 ASN B C 1
ATOM 3487 O O . ASN B 1 129 ? -8.761 27.534 -5.03 1 36.21 129 ASN B O 1
ATOM 3491 N N . SER B 1 130 ? -10.042 28.919 -4.081 1 33.27 130 SER B N 1
ATOM 3492 C CA . SER B 1 130 ? -8.803 29.202 -3.363 1 33.27 130 SER B CA 1
ATOM 3493 C C . SER B 1 130 ? -8.475 28.094 -2.368 1 33.27 130 SER B C 1
ATOM 3495 O O . SER B 1 130 ? -9.349 27.641 -1.625 1 33.27 130 SER B O 1
ATOM 3497 N N . ASP B 1 131 ? -7.751 27.186 -2.634 1 38.55 131 ASP B N 1
ATOM 3498 C CA . ASP B 1 131 ? -6.982 26.246 -1.824 1 38.55 131 ASP B CA 1
ATOM 3499 C C . ASP B 1 131 ? -6.877 26.725 -0.378 1 38.55 131 ASP B C 1
ATOM 3501 O O . ASP B 1 131 ? -6.102 26.177 0.408 1 38.55 131 ASP B O 1
ATOM 3505 N N . ASP B 1 132 ? -7.52 27.895 -0.033 1 38.67 132 ASP B N 1
ATOM 3506 C CA . ASP B 1 132 ? -7.215 28.452 1.282 1 38.67 132 ASP B CA 1
ATOM 3507 C C . ASP B 1 132 ? -8.046 27.777 2.37 1 38.67 132 ASP B C 1
ATOM 3509 O O . ASP B 1 132 ? -9.271 27.693 2.26 1 38.67 132 ASP B O 1
ATOM 3513 N N . ILE B 1 133 ? -7.617 26.85 3.068 1 43.52 133 ILE B N 1
ATOM 3514 C CA . ILE B 1 133 ? -8.078 26.152 4.263 1 43.52 133 ILE B CA 1
ATOM 3515 C C . ILE B 1 133 ? -8.378 27.162 5.368 1 43.52 133 ILE B C 1
ATOM 3517 O O . ILE B 1 133 ? -7.588 28.078 5.611 1 43.52 133 ILE B O 1
ATOM 3521 N N . LEU B 1 134 ? -9.613 27.495 5.699 1 44.9 134 LEU B N 1
ATOM 3522 C CA . LEU B 1 134 ? -9.907 28.283 6.891 1 44.9 134 LEU B CA 1
ATOM 3523 C C . LEU B 1 134 ? -9.309 27.633 8.134 1 44.9 134 LEU B C 1
ATOM 3525 O O . LEU B 1 134 ? -9.896 26.705 8.697 1 44.9 134 LEU B O 1
ATOM 3529 N N . LEU B 1 135 ? -8.074 27.321 8.15 1 46.6 135 LEU B N 1
ATOM 3530 C CA . LEU B 1 135 ? -7.506 26.884 9.421 1 46.6 135 LEU B CA 1
ATOM 3531 C C . LEU B 1 135 ? -7.341 28.062 10.375 1 46.6 135 LEU B C 1
ATOM 3533 O O . LEU B 1 135 ? -7.119 29.194 9.939 1 46.6 135 LEU B O 1
ATOM 3537 N N . PRO B 1 136 ? -7.848 27.873 11.586 1 43.99 136 PRO B N 1
ATOM 3538 C CA . PRO B 1 136 ? -7.421 28.934 12.501 1 43.99 136 PRO B CA 1
ATOM 3539 C C . PRO B 1 136 ? -5.97 29.355 12.28 1 43.99 136 PRO B C 1
ATOM 3541 O O . PRO B 1 136 ? -5.146 28.543 11.852 1 43.99 136 PRO B O 1
ATOM 3544 N N . GLU B 1 137 ? -5.717 30.628 12.267 1 45.52 137 GLU B N 1
ATOM 3545 C CA . GLU B 1 137 ? -4.452 31.288 11.957 1 45.52 137 GLU B CA 1
ATOM 3546 C C . GLU B 1 137 ? -3.267 30.487 12.489 1 45.52 137 GLU B C 1
ATOM 3548 O O . GLU B 1 137 ? -2.254 30.337 11.803 1 45.52 137 GLU B O 1
ATOM 3553 N N . ASN B 1 138 ? -3.205 30.158 13.839 1 47.01 138 ASN B N 1
ATOM 3554 C CA . ASN B 1 138 ? -1.999 29.664 14.495 1 47.01 138 ASN B CA 1
ATOM 3555 C C . ASN B 1 138 ? -1.724 28.206 14.137 1 47.01 138 ASN B C 1
ATOM 3557 O O . ASN B 1 138 ? -0.582 27.749 14.212 1 47.01 138 ASN B O 1
ATOM 3561 N N . GLU B 1 139 ? -2.811 27.46 14.134 1 53.48 139 GLU B N 1
ATOM 3562 C CA . GLU B 1 139 ? -2.645 26.027 13.911 1 53.48 139 GLU B CA 1
ATOM 3563 C C . GLU B 1 139 ? -2.523 25.71 12.423 1 53.48 139 GLU B C 1
ATOM 3565 O O . GLU B 1 139 ? -2.29 24.56 12.045 1 53.48 139 GLU B O 1
ATOM 3570 N N . ASN B 1 140 ? -2.126 26.693 11.727 1 68.53 140 ASN B N 1
ATOM 3571 C CA . ASN B 1 140 ? -2.385 26.642 10.292 1 68.53 140 ASN B CA 1
ATOM 3572 C C . ASN B 1 140 ? -1.261 25.928 9.545 1 68.53 140 ASN B C 1
ATOM 3574 O O . ASN B 1 140 ? -1.518 25.041 8.729 1 68.53 140 ASN B O 1
ATOM 3578 N N . ASP B 1 141 ? -0.11 26.175 10.248 1 76.91 141 ASP B N 1
ATOM 3579 C CA . ASP B 1 141 ? 0.984 25.613 9.462 1 76.91 141 ASP B CA 1
ATOM 3580 C C . ASP B 1 141 ? 1.104 24.107 9.686 1 76.91 141 ASP B C 1
ATOM 3582 O O . ASP B 1 141 ? 1.389 23.356 8.75 1 76.91 141 ASP B O 1
ATOM 3586 N N . TYR B 1 142 ? 0.757 23.712 10.941 1 80.75 142 TYR B N 1
ATOM 3587 C CA . TYR B 1 142 ? 0.799 22.294 11.278 1 80.75 142 TYR B CA 1
ATOM 3588 C C . TYR B 1 142 ? -0.219 21.508 10.459 1 80.75 142 TYR B C 1
ATOM 3590 O O . TYR B 1 142 ? 0.115 20.48 9.865 1 80.75 142 TYR B O 1
ATOM 3598 N N . LEU B 1 143 ? -1.352 22.018 10.46 1 80.47 143 LEU B N 1
ATOM 3599 C CA . LEU B 1 143 ? -2.436 21.334 9.764 1 80.47 143 LEU B CA 1
ATOM 3600 C C . LEU B 1 143 ? -2.178 21.294 8.261 1 80.47 143 LEU B C 1
ATOM 3602 O O . LEU B 1 143 ? -2.493 20.303 7.599 1 80.47 143 LEU B O 1
ATOM 3606 N N . ILE B 1 144 ? -1.6 22.307 7.799 1 81.17 144 ILE B N 1
ATOM 3607 C CA . ILE B 1 144 ? -1.26 22.37 6.382 1 81.17 144 ILE B CA 1
ATOM 3608 C C . ILE B 1 144 ? -0.182 21.336 6.064 1 81.17 144 ILE B C 1
ATOM 3610 O O . ILE B 1 144 ? -0.239 20.67 5.027 1 81.17 144 ILE B O 1
ATOM 3614 N N . GLY B 1 145 ? 0.725 21.226 6.958 1 83.26 145 GLY B N 1
ATOM 3615 C CA . GLY B 1 145 ? 1.763 20.223 6.783 1 83.26 145 GLY B CA 1
ATOM 3616 C C . GLY B 1 145 ? 1.22 18.808 6.723 1 83.26 145 GLY B C 1
ATOM 3617 O O . GLY B 1 145 ? 1.619 18.021 5.862 1 83.26 145 GLY B O 1
ATOM 3618 N N . VAL B 1 146 ? 0.348 18.537 7.615 1 83.34 146 VAL B N 1
ATOM 3619 C CA . VAL B 1 146 ? -0.265 17.213 7.653 1 83.34 146 VAL B CA 1
ATOM 3620 C C . VAL B 1 146 ? -0.989 16.941 6.336 1 83.34 146 VAL B C 1
ATOM 3622 O O . VAL B 1 146 ? -0.774 15.904 5.705 1 83.34 146 VAL B O 1
ATOM 3625 N N . LYS B 1 147 ? -1.722 17.812 5.94 1 81.6 147 LYS B N 1
ATOM 3626 C CA . LYS B 1 147 ? -2.513 17.666 4.722 1 81.6 147 LYS B CA 1
ATOM 3627 C C . LYS B 1 147 ? -1.614 17.493 3.501 1 81.6 147 LYS B C 1
ATOM 3629 O O . LYS B 1 147 ? -1.841 16.604 2.677 1 81.6 147 LYS B O 1
ATOM 3634 N N . ASP B 1 148 ? -0.665 18.327 3.394 1 82.31 148 ASP B N 1
ATOM 3635 C CA . ASP B 1 148 ? 0.243 18.282 2.252 1 82.31 148 ASP B CA 1
ATOM 3636 C C . ASP B 1 148 ? 0.955 16.933 2.17 1 82.31 148 ASP B C 1
ATOM 3638 O O . ASP B 1 148 ? 1.111 16.373 1.083 1 82.31 148 ASP B O 1
ATOM 3642 N N . ALA B 1 149 ? 1.336 16.485 3.312 1 85.79 149 ALA B N 1
ATOM 3643 C CA . ALA B 1 149 ? 2.059 15.216 3.361 1 85.79 149 ALA B CA 1
ATOM 3644 C C . ALA B 1 149 ? 1.193 14.071 2.845 1 85.79 149 ALA B C 1
ATOM 3646 O O . ALA B 1 149 ? 1.682 13.181 2.146 1 85.79 149 ALA B O 1
ATOM 3647 N N . LEU B 1 150 ? -0.004 14.092 3.092 1 85.26 150 LEU B N 1
ATOM 3648 C CA . LEU B 1 150 ? -0.895 12.983 2.769 1 85.26 150 LEU B CA 1
ATOM 3649 C C . LEU B 1 150 ? -1.429 13.111 1.346 1 85.26 150 LEU B C 1
ATOM 3651 O O . LEU B 1 150 ? -1.564 12.112 0.636 1 85.26 150 LEU B O 1
ATOM 3655 N N . VAL B 1 151 ? -1.671 14.321 0.916 1 79.51 151 VAL B N 1
ATOM 3656 C CA . VAL B 1 151 ? -2.272 14.553 -0.393 1 79.51 151 VAL B CA 1
ATOM 3657 C C . VAL B 1 151 ? -1.214 14.4 -1.483 1 79.51 151 VAL B C 1
ATOM 3659 O O . VAL B 1 151 ? -1.519 13.969 -2.597 1 79.51 151 VAL B O 1
ATOM 3662 N N . LYS B 1 152 ? -0.01 14.661 -1.17 1 78.23 152 LYS B N 1
ATOM 3663 C CA . LYS B 1 152 ? 1.045 14.671 -2.178 1 78.23 152 LYS B CA 1
ATOM 3664 C C . LYS B 1 152 ? 1.585 13.264 -2.422 1 78.23 152 LYS B C 1
ATOM 3666 O O . LYS B 1 152 ? 2.31 13.031 -3.392 1 78.23 152 LYS B O 1
ATOM 3671 N N . GLN B 1 153 ? 1.144 12.402 -1.63 1 83.05 153 GLN B N 1
ATOM 3672 C CA . GLN B 1 153 ? 1.578 11.027 -1.855 1 83.05 153 GLN B CA 1
ATOM 3673 C C . GLN B 1 153 ? 0.94 10.449 -3.115 1 83.05 153 GLN B C 1
ATOM 3675 O O . GLN B 1 153 ? -0.209 10.76 -3.435 1 83.05 153 GLN B O 1
ATOM 3680 N N . TYR B 1 154 ? 1.661 9.612 -3.755 1 84.88 154 TYR B N 1
ATOM 3681 C CA . TYR B 1 154 ? 1.094 8.885 -4.885 1 84.88 154 TYR B CA 1
ATOM 3682 C C . TYR B 1 154 ? 0.052 7.877 -4.418 1 84.88 154 TYR B C 1
ATOM 3684 O O . TYR B 1 154 ? 0.225 7.23 -3.382 1 84.88 154 TYR B O 1
ATOM 3692 N N . PRO B 1 155 ? -1.013 7.788 -5.228 1 91.3 155 PRO B N 1
ATOM 3693 C CA . PRO B 1 155 ? -1.978 6.744 -4.879 1 91.3 155 PRO B CA 1
ATOM 3694 C C . PRO B 1 155 ? -1.351 5.352 -4.835 1 91.3 155 PRO B C 1
ATOM 3696 O O . PRO B 1 155 ? -0.466 5.044 -5.637 1 91.3 155 PRO B O 1
ATOM 3699 N N . LYS B 1 156 ? -1.893 4.599 -3.96 1 92.75 156 LYS B N 1
ATOM 3700 C CA . LYS B 1 156 ? -1.286 3.29 -3.74 1 92.75 156 LYS B CA 1
ATOM 3701 C C . LYS B 1 156 ? -2.345 2.192 -3.698 1 92.75 156 LYS B C 1
ATOM 3703 O O . LYS B 1 156 ? -3.539 2.478 -3.586 1 92.75 156 LYS B O 1
ATOM 3708 N N . VAL B 1 157 ? -1.852 0.954 -3.81 1 96.93 157 VAL B N 1
ATOM 3709 C CA . VAL B 1 157 ? -2.667 -0.243 -3.631 1 96.93 157 VAL B CA 1
ATOM 3710 C C . VAL B 1 157 ? -2.326 -0.906 -2.299 1 96.93 157 VAL B C 1
ATOM 3712 O O . VAL B 1 157 ? -1.151 -1.078 -1.967 1 96.93 157 VAL B O 1
ATOM 3715 N N . PHE B 1 158 ? -3.341 -1.157 -1.585 1 96.19 158 PHE B N 1
ATOM 3716 C CA . PHE B 1 158 ? -3.178 -1.995 -0.403 1 96.19 158 PHE B CA 1
ATOM 3717 C C . PHE B 1 158 ? -3.468 -3.455 -0.731 1 96.19 158 PHE B C 1
ATOM 3719 O O . PHE B 1 158 ? -4.567 -3.79 -1.176 1 96.19 158 PHE B O 1
ATOM 3726 N N . PRO B 1 159 ? -2.483 -4.305 -0.506 1 98.54 159 PRO B N 1
ATOM 3727 C CA . PRO B 1 159 ? -2.716 -5.724 -0.783 1 98.54 159 PRO B CA 1
ATOM 3728 C C . PRO B 1 159 ? -3.401 -6.446 0.375 1 98.54 159 PRO B C 1
ATOM 3730 O O . PRO B 1 159 ? -2.98 -6.312 1.527 1 98.54 159 PRO B O 1
ATOM 3733 N N . THR B 1 160 ? -4.422 -7.151 0.116 1 98.36 160 THR B N 1
ATOM 3734 C CA . THR B 1 160 ? -5.073 -8.055 1.058 1 98.36 160 THR B CA 1
ATOM 3735 C C . THR B 1 160 ? -5.061 -9.487 0.53 1 98.36 160 THR B C 1
ATOM 3737 O O . THR B 1 160 ? -4.669 -9.729 -0.614 1 98.36 160 THR B O 1
ATOM 3740 N N . VAL B 1 161 ? -5.353 -10.388 1.418 1 98.76 161 VAL B N 1
ATOM 3741 C CA . VAL B 1 161 ? -5.494 -11.797 1.069 1 98.76 161 VAL B CA 1
ATOM 3742 C C . VAL B 1 161 ? -6.816 -12.336 1.612 1 98.76 161 VAL B C 1
ATOM 3744 O O . VAL B 1 161 ? -7.267 -11.924 2.684 1 98.76 161 VAL B O 1
ATOM 3747 N N . ASP B 1 162 ? -7.422 -13.166 0.863 1 98.67 162 ASP B N 1
ATOM 3748 C CA . ASP B 1 162 ? -8.623 -13.886 1.275 1 98.67 162 ASP B CA 1
ATOM 3749 C C . ASP B 1 162 ? -8.485 -15.383 1.006 1 98.67 162 ASP B C 1
ATOM 3751 O O . ASP B 1 162 ? -7.813 -15.789 0.056 1 98.67 162 ASP B O 1
ATOM 3755 N N . VAL B 1 163 ? -9.124 -16.19 1.839 1 98.63 163 VAL B N 1
ATOM 3756 C CA . VAL B 1 163 ? -8.95 -17.635 1.731 1 98.63 163 VAL B CA 1
ATOM 3757 C C . VAL B 1 163 ? -10.314 -18.321 1.72 1 98.63 163 VAL B C 1
ATOM 3759 O O . VAL B 1 163 ? -11.138 -18.092 2.609 1 98.63 163 VAL B O 1
ATOM 3762 N N . ALA B 1 164 ? -10.537 -19.128 0.773 1 98.55 164 ALA B N 1
ATOM 3763 C CA . ALA B 1 164 ? -11.678 -20.038 0.738 1 98.55 164 ALA B CA 1
ATOM 3764 C C . ALA B 1 164 ? -11.308 -21.406 1.304 1 98.55 164 ALA B C 1
ATOM 3766 O O . ALA B 1 164 ? -10.742 -22.244 0.598 1 98.55 164 ALA B O 1
ATOM 3767 N N . LEU B 1 165 ? -11.605 -21.618 2.526 1 98.46 165 LEU B N 1
ATOM 3768 C CA . LEU B 1 165 ? -11.424 -22.927 3.145 1 98.46 165 LEU B CA 1
ATOM 3769 C C . LEU B 1 165 ? -12.572 -23.863 2.781 1 98.46 165 LEU B C 1
ATOM 3771 O O . LEU B 1 165 ? -13.738 -23.548 3.028 1 98.46 165 LEU B O 1
ATOM 3775 N N . TRP B 1 166 ? -12.227 -24.988 2.196 1 98.3 166 TRP B N 1
ATOM 3776 C CA . TRP B 1 166 ? -13.302 -25.851 1.717 1 98.3 166 TRP B CA 1
ATOM 3777 C C . TRP B 1 166 ? -13.149 -27.266 2.264 1 98.3 166 TRP B C 1
ATOM 3779 O O . TRP B 1 166 ? -12.079 -27.638 2.751 1 98.3 166 TRP B O 1
ATOM 3789 N N . LYS B 1 167 ? -14.172 -27.984 2.286 1 97.42 167 LYS B N 1
ATOM 3790 C CA . LYS B 1 167 ? -14.173 -29.411 2.594 1 97.42 167 LYS B CA 1
ATOM 3791 C C . LYS B 1 167 ? -15.107 -30.175 1.66 1 97.42 167 LYS B C 1
ATOM 3793 O O . LYS B 1 167 ? -15.803 -29.571 0.841 1 97.42 167 LYS B O 1
ATOM 3798 N N . ASN B 1 168 ? -15.029 -31.52 1.624 1 95.93 168 ASN B N 1
ATOM 3799 C CA . ASN B 1 168 ? -15.832 -32.404 0.785 1 95.93 168 ASN B CA 1
ATOM 3800 C C . ASN B 1 168 ? -15.665 -32.074 -0.695 1 95.93 168 ASN B C 1
ATOM 3802 O O . ASN B 1 168 ? -16.653 -31.903 -1.412 1 95.93 168 ASN B O 1
ATOM 3806 N N . GLN B 1 169 ? -14.372 -31.891 -1.145 1 94.83 169 GLN B N 1
ATOM 3807 C CA . GLN B 1 169 ? -14.026 -31.648 -2.541 1 94.83 169 GLN B CA 1
ATOM 3808 C C . GLN B 1 169 ? -14.762 -30.427 -3.086 1 94.83 169 GLN B C 1
ATOM 3810 O O . GLN B 1 169 ? -15.445 -30.513 -4.109 1 94.83 169 GLN B O 1
ATOM 3815 N N . TYR B 1 170 ? -14.757 -29.311 -2.456 1 95.45 170 TYR B N 1
ATOM 3816 C CA . TYR B 1 170 ? -15.261 -28.002 -2.856 1 95.45 170 TYR B CA 1
ATOM 3817 C C . TYR B 1 170 ? -16.778 -27.938 -2.723 1 95.45 170 TYR B C 1
ATOM 3819 O O . TYR B 1 170 ? -17.422 -27.062 -3.305 1 95.45 170 TYR B O 1
ATOM 3827 N N . GLU B 1 171 ? -17.4 -28.782 -1.937 1 95.82 171 GLU B N 1
ATOM 3828 C CA . GLU B 1 171 ? -18.851 -28.762 -1.779 1 95.82 171 GLU B CA 1
ATOM 3829 C C . GLU B 1 171 ? -19.275 -27.771 -0.698 1 95.82 171 GLU B C 1
ATOM 3831 O O . GLU B 1 171 ? -20.39 -27.247 -0.731 1 95.82 171 GLU B O 1
ATOM 3836 N N . GLU B 1 172 ? -18.405 -27.621 0.274 1 97.99 172 GLU B N 1
ATOM 3837 C CA . GLU B 1 172 ? -18.706 -26.712 1.377 1 97.99 172 GLU B CA 1
ATOM 3838 C C . GLU B 1 172 ? -17.554 -25.741 1.621 1 97.99 172 GLU B C 1
ATOM 3840 O O . GLU B 1 172 ? -16.385 -26.122 1.536 1 97.99 172 GLU B O 1
ATOM 3845 N N . PHE B 1 173 ? -17.933 -24.519 1.94 1 98.47 173 PHE B N 1
ATOM 3846 C CA . PHE B 1 173 ? -16.961 -23.47 2.224 1 98.47 173 PHE B CA 1
ATOM 3847 C C . PHE B 1 173 ? -17.234 -22.832 3.581 1 98.47 173 PHE B C 1
ATOM 3849 O O . PHE B 1 173 ? -18.391 -22.653 3.967 1 98.47 173 PHE B O 1
ATOM 3856 N N . LEU B 1 174 ? -16.162 -22.506 4.273 1 98.52 174 LEU B N 1
ATOM 3857 C CA . LEU B 1 174 ? -16.28 -21.813 5.551 1 98.52 174 LEU B CA 1
ATOM 3858 C C . LEU B 1 174 ? -16.376 -20.305 5.344 1 98.52 174 LEU B C 1
ATOM 3860 O O . LEU B 1 174 ? -15.525 -19.71 4.679 1 98.52 174 LEU B O 1
ATOM 3864 N N . LEU B 1 175 ? -17.405 -19.714 5.838 1 98.33 175 LEU B N 1
ATOM 3865 C CA . LEU B 1 175 ? -17.562 -18.265 5.773 1 98.33 175 LEU B CA 1
ATOM 3866 C C . LEU B 1 175 ? -17.623 -17.661 7.173 1 98.33 175 LEU B C 1
ATOM 3868 O O . LEU B 1 175 ? -17.933 -18.359 8.141 1 98.33 175 LEU B O 1
ATOM 3872 N N . ALA B 1 176 ? -17.222 -16.457 7.199 1 98 176 ALA B N 1
ATOM 3873 C CA . ALA B 1 176 ? -17.155 -15.738 8.469 1 98 176 ALA B CA 1
ATOM 3874 C C . ALA B 1 176 ? -18.101 -14.541 8.471 1 98 176 ALA B C 1
ATOM 3876 O O . ALA B 1 176 ? -18.412 -13.985 7.415 1 98 176 ALA B O 1
ATOM 3877 N N . ARG B 1 177 ? -18.527 -14.172 9.601 1 95.91 177 ARG B N 1
ATOM 3878 C CA . ARG B 1 177 ? -19.342 -12.982 9.819 1 95.91 177 ARG B CA 1
ATOM 3879 C C . ARG B 1 177 ? -18.803 -12.154 10.981 1 95.91 177 ARG B C 1
ATOM 3881 O O . ARG B 1 177 ? -18.449 -12.7 12.028 1 95.91 177 ARG B O 1
ATOM 3888 N N . LYS B 1 178 ? -18.677 -10.835 10.777 1 91.05 178 LYS B N 1
ATOM 3889 C CA . LYS B 1 178 ? -18.201 -9.929 11.819 1 91.05 178 LYS B CA 1
ATOM 3890 C C . LYS B 1 178 ? -19.345 -9.487 12.727 1 91.05 178 LYS B C 1
ATOM 3892 O O . LYS B 1 178 ? -20.515 -9.591 12.355 1 91.05 178 LYS B O 1
ATOM 3897 N N . PRO B 1 179 ? -18.915 -8.939 13.866 1 87.52 179 PRO B N 1
ATOM 3898 C CA . PRO B 1 179 ? -19.966 -8.468 14.771 1 87.52 179 PRO B CA 1
ATOM 3899 C C . PRO B 1 179 ? -20.821 -7.362 14.156 1 87.52 179 PRO B C 1
ATOM 3901 O O . PRO B 1 179 ? -20.294 -6.464 13.495 1 87.52 179 PRO B O 1
ATOM 3904 N N . GLN B 1 180 ? -22.089 -7.482 14.267 1 78.93 180 GLN B N 1
ATOM 3905 C CA . GLN B 1 180 ? -23.069 -6.486 13.845 1 78.93 180 GLN B CA 1
ATOM 3906 C C . GLN B 1 180 ? -23.124 -6.379 12.324 1 78.93 180 GLN B C 1
ATOM 3908 O O . GLN B 1 180 ? -23.524 -5.346 11.784 1 78.93 180 GLN B O 1
ATOM 3913 N N . GLU B 1 181 ? -22.536 -7.348 11.762 1 83.07 181 GLU B N 1
ATOM 3914 C CA . GLU B 1 181 ? -22.668 -7.394 10.309 1 83.07 181 GLU B CA 1
ATOM 3915 C C . GLU B 1 181 ? -23.575 -8.542 9.873 1 83.07 181 GLU B C 1
ATOM 3917 O O . GLU B 1 181 ? -23.589 -9.602 10.502 1 83.07 181 GLU B O 1
ATOM 3922 N N . MET B 1 182 ? -24.276 -8.282 8.822 1 85.48 182 MET B N 1
ATOM 3923 C CA . MET B 1 182 ? -25.218 -9.298 8.361 1 85.48 182 MET B CA 1
ATOM 3924 C C . MET B 1 182 ? -24.627 -10.107 7.212 1 85.48 182 MET B C 1
ATOM 3926 O O . MET B 1 182 ? -25.126 -11.185 6.885 1 85.48 182 MET B O 1
ATOM 3930 N N . TRP B 1 183 ? -23.556 -9.706 6.705 1 93.33 183 TRP B N 1
ATOM 3931 C CA . TRP B 1 183 ? -23.014 -10.332 5.505 1 93.33 183 TRP B CA 1
ATOM 3932 C C . TRP B 1 183 ? -21.963 -11.378 5.864 1 93.33 183 TRP B C 1
ATOM 3934 O O . TRP B 1 183 ? -21.206 -11.203 6.822 1 93.33 183 TRP B O 1
ATOM 3944 N N . TRP B 1 184 ? -21.955 -12.384 5.119 1 96.85 184 TRP B N 1
ATOM 3945 C CA . TRP B 1 184 ? -20.928 -13.417 5.208 1 96.85 184 TRP B CA 1
ATOM 3946 C C . TRP B 1 184 ? -19.781 -13.129 4.245 1 96.85 184 TRP B C 1
ATOM 3948 O O . TRP B 1 184 ? -19.997 -12.594 3.154 1 96.85 184 TRP B O 1
ATOM 3958 N N . ARG B 1 185 ? -18.6 -13.481 4.653 1 97.12 185 ARG B N 1
ATOM 3959 C CA . ARG B 1 185 ? -17.414 -13.214 3.846 1 97.12 185 ARG B CA 1
ATOM 3960 C C . ARG B 1 185 ? -16.388 -14.333 3.993 1 97.12 185 ARG B C 1
ATOM 3962 O O . ARG B 1 185 ? -16.505 -15.176 4.885 1 97.12 185 ARG B O 1
ATOM 3969 N N . PHE B 1 186 ? -15.489 -14.376 3.092 1 98.03 186 PHE B N 1
ATOM 3970 C CA . PHE B 1 186 ? -14.33 -15.243 3.266 1 98.03 186 PHE B CA 1
ATOM 3971 C C . PHE B 1 186 ? -13.393 -14.687 4.331 1 98.03 186 PHE B C 1
ATOM 3973 O O . PHE B 1 186 ? -13.366 -13.478 4.572 1 98.03 186 PHE B O 1
ATOM 3980 N N . VAL B 1 187 ? -12.661 -15.559 4.99 1 97.38 187 VAL B N 1
ATOM 3981 C CA . VAL B 1 187 ? -11.655 -15.116 5.95 1 97.38 187 VAL B CA 1
ATOM 3982 C C . VAL B 1 187 ? -10.494 -14.453 5.213 1 97.38 187 VAL B C 1
ATOM 3984 O O . VAL B 1 187 ? -10.141 -14.861 4.103 1 97.38 187 VAL B O 1
ATOM 3987 N N . GLY B 1 188 ? -9.933 -13.409 5.746 1 97.12 188 GLY B N 1
ATOM 3988 C CA . GLY B 1 188 ? -8.842 -12.683 5.115 1 97.12 188 GLY B CA 1
ATOM 3989 C C . GLY B 1 188 ? -8.544 -11.354 5.782 1 97.12 188 GLY B C 1
ATOM 3990 O O . GLY B 1 188 ? -9.175 -10.999 6.78 1 97.12 188 GLY B O 1
ATOM 3991 N N . GLY B 1 189 ? -7.603 -10.634 5.243 1 96.54 189 GLY B N 1
ATOM 3992 C CA . GLY B 1 189 ? -7.189 -9.356 5.798 1 96.54 189 GLY B CA 1
ATOM 3993 C C . GLY B 1 189 ? -6.016 -8.737 5.063 1 96.54 189 GLY B C 1
ATOM 3994 O O . GLY B 1 189 ? -5.638 -9.201 3.985 1 96.54 189 GLY B O 1
ATOM 3995 N N . PHE B 1 190 ? -5.473 -7.719 5.612 1 96.31 190 PHE B N 1
ATOM 3996 C CA . PHE B 1 190 ? -4.371 -6.978 5.01 1 96.31 190 PHE B CA 1
ATOM 3997 C C . PHE B 1 190 ? -3.062 -7.747 5.148 1 96.31 190 PHE B C 1
ATOM 3999 O O . PHE B 1 190 ? -2.858 -8.463 6.131 1 96.31 190 PHE B O 1
ATOM 4006 N N . SER B 1 191 ? -2.233 -7.582 4.168 1 98.01 191 SER B N 1
ATOM 4007 C CA . SER B 1 191 ? -0.859 -8.052 4.316 1 98.01 191 SER B CA 1
ATOM 4008 C C . SER B 1 191 ? -0.055 -7.129 5.226 1 98.01 191 SER B C 1
ATOM 4010 O O . SER B 1 191 ? -0.281 -5.917 5.246 1 98.01 191 SER B O 1
ATOM 4012 N N . ASP B 1 192 ? 0.878 -7.715 5.926 1 96.4 192 ASP B N 1
ATOM 4013 C CA . ASP B 1 192 ? 1.733 -7.008 6.875 1 96.4 192 ASP B CA 1
ATOM 4014 C C . ASP B 1 192 ? 3.177 -6.961 6.382 1 96.4 192 ASP B C 1
ATOM 4016 O O . ASP B 1 192 ? 3.665 -7.92 5.779 1 96.4 192 ASP B O 1
ATOM 4020 N N . PRO B 1 193 ? 3.895 -5.882 6.657 1 96.1 193 PRO B N 1
ATOM 4021 C CA . PRO B 1 193 ? 5.302 -5.801 6.257 1 96.1 193 PRO B CA 1
ATOM 4022 C C . PRO B 1 193 ? 6.138 -6.955 6.806 1 96.1 193 PRO B C 1
ATOM 4024 O O . PRO B 1 193 ? 7.221 -7.239 6.288 1 96.1 193 PRO B O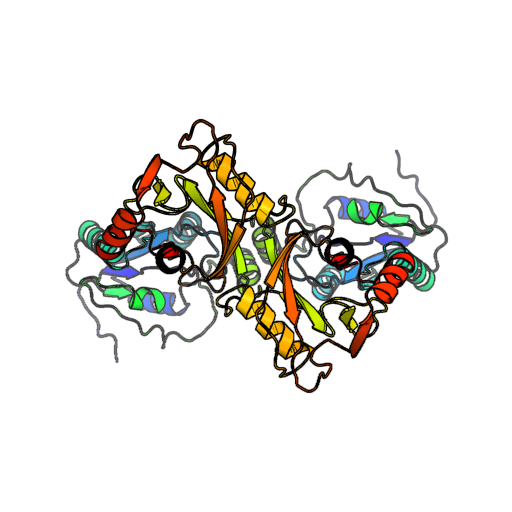 1
ATOM 4027 N N . SER B 1 194 ? 5.681 -7.586 7.863 1 95.75 194 SER B N 1
ATOM 4028 C CA . SER B 1 194 ? 6.403 -8.722 8.426 1 95.75 194 SER B CA 1
ATOM 4029 C C . SER B 1 194 ? 6.142 -9.994 7.627 1 95.75 194 SER B C 1
ATOM 4031 O O . SER B 1 194 ? 6.842 -10.995 7.797 1 95.75 194 SER B O 1
ATOM 4033 N N . ASP B 1 195 ? 5.165 -10.011 6.774 1 97.71 195 ASP B N 1
ATOM 4034 C CA . ASP B 1 195 ? 4.862 -11.187 5.964 1 97.71 195 ASP B CA 1
ATOM 4035 C C . ASP B 1 195 ? 5.947 -11.428 4.918 1 97.71 195 ASP B C 1
ATOM 4037 O O . ASP B 1 195 ? 6.453 -10.482 4.311 1 97.71 195 ASP B O 1
ATOM 4041 N N . GLU B 1 196 ? 6.211 -12.668 4.637 1 97.46 196 GLU B N 1
ATOM 4042 C CA . GLU B 1 196 ? 7.252 -13.025 3.678 1 97.46 196 GLU B CA 1
ATOM 4043 C C . GLU B 1 196 ? 6.675 -13.197 2.275 1 97.46 196 GLU B C 1
ATOM 4045 O O . GLU B 1 196 ? 7.418 -13.221 1.292 1 97.46 196 GLU B O 1
ATOM 4050 N N . SER B 1 197 ? 5.405 -13.409 2.241 1 98.47 197 SER B N 1
ATOM 4051 C CA . SER B 1 197 ? 4.673 -13.613 0.995 1 98.47 197 SER B CA 1
ATOM 4052 C C . SER B 1 197 ? 3.172 -13.442 1.202 1 98.47 197 SER B C 1
ATOM 4054 O O . SER B 1 197 ? 2.708 -13.305 2.335 1 98.47 197 SER B O 1
ATOM 4056 N N . PHE B 1 198 ? 2.464 -13.372 0.124 1 98.72 198 PHE B N 1
ATOM 4057 C CA . PHE B 1 198 ? 1.012 -13.306 0.247 1 98.72 198 PHE B CA 1
ATOM 4058 C C . PHE B 1 198 ? 0.452 -14.627 0.76 1 98.72 198 PHE B C 1
ATOM 4060 O O . PHE B 1 198 ? -0.544 -14.644 1.486 1 98.72 198 PHE B O 1
ATOM 4067 N N . GLU B 1 199 ? 1.123 -15.758 0.433 1 98.61 199 GLU B N 1
ATOM 4068 C CA . GLU B 1 199 ? 0.739 -17.054 0.982 1 98.61 199 GLU B CA 1
ATOM 4069 C C . GLU B 1 199 ? 0.891 -17.078 2.501 1 98.61 199 GLU B C 1
ATOM 4071 O O . GLU B 1 199 ? 0.017 -17.581 3.209 1 98.61 199 GLU B O 1
ATOM 4076 N N . PHE B 1 200 ? 1.976 -16.522 2.924 1 98.09 200 PHE B N 1
ATOM 4077 C CA . PHE B 1 200 ? 2.207 -16.423 4.361 1 98.09 200 PHE B CA 1
ATOM 4078 C C . PHE B 1 200 ? 1.138 -15.563 5.023 1 98.09 200 PHE B C 1
ATOM 4080 O O . PHE B 1 200 ? 0.633 -15.907 6.094 1 98.09 200 PHE B O 1
ATOM 4087 N N . ALA B 1 201 ? 0.841 -14.431 4.419 1 98.59 201 ALA B N 1
ATOM 4088 C CA . ALA B 1 201 ? -0.207 -13.554 4.936 1 98.59 201 ALA B CA 1
ATOM 4089 C C . ALA B 1 201 ? -1.54 -14.29 5.033 1 98.59 201 ALA B C 1
ATOM 4091 O O . ALA B 1 201 ? -2.261 -14.154 6.025 1 98.59 201 ALA B O 1
ATOM 4092 N N . ALA B 1 202 ? -1.849 -15.061 4.011 1 98.52 202 ALA B N 1
ATOM 4093 C CA . ALA B 1 202 ? -3.091 -15.829 3.989 1 98.52 202 ALA B CA 1
ATOM 4094 C C . ALA B 1 202 ? -3.14 -16.828 5.142 1 98.52 202 ALA B C 1
ATOM 4096 O O . ALA B 1 202 ? -4.16 -16.95 5.823 1 98.52 202 ALA B O 1
ATOM 4097 N N . GLN B 1 203 ? -2.067 -17.509 5.327 1 97.69 203 GLN B N 1
ATOM 4098 C CA . GLN B 1 203 ? -1.993 -18.476 6.417 1 97.69 203 GLN B CA 1
ATOM 4099 C C . GLN B 1 203 ? -2.13 -17.788 7.773 1 97.69 203 GLN B C 1
ATOM 4101 O O . GLN B 1 203 ? -2.815 -18.293 8.665 1 97.69 203 GLN B O 1
ATOM 4106 N N . ARG B 1 204 ? -1.438 -16.71 7.931 1 97.22 204 ARG B N 1
ATOM 4107 C CA . ARG B 1 204 ? -1.51 -15.96 9.181 1 97.22 204 ARG B CA 1
ATOM 4108 C C . ARG B 1 204 ? -2.942 -15.531 9.481 1 97.22 204 ARG B C 1
ATOM 4110 O O . ARG B 1 204 ? -3.438 -15.738 10.59 1 97.22 204 ARG B O 1
ATOM 4117 N N . GLU B 1 205 ? -3.626 -14.942 8.474 1 97.11 205 GLU B N 1
ATOM 4118 C CA . GLU B 1 205 ? -5.002 -14.488 8.649 1 97.11 205 GLU B CA 1
ATOM 4119 C C . GLU B 1 205 ? -5.933 -15.655 8.964 1 97.11 205 GLU B C 1
ATOM 4121 O O . GLU B 1 205 ? -6.878 -15.51 9.742 1 97.11 205 GLU B O 1
ATOM 4126 N N . LEU B 1 206 ? -5.706 -16.793 8.292 1 96.81 206 LEU B N 1
ATOM 4127 C CA . LEU B 1 206 ? -6.496 -17.989 8.564 1 96.81 206 LEU B CA 1
ATOM 4128 C C . LEU B 1 206 ? -6.375 -18.4 10.027 1 96.81 206 LEU B C 1
ATOM 4130 O O . LEU B 1 206 ? -7.383 -18.65 10.692 1 96.81 206 LEU B O 1
ATOM 4134 N N . ILE B 1 207 ? -5.184 -18.419 10.521 1 95.7 207 ILE B N 1
ATOM 4135 C CA . ILE B 1 207 ? -4.923 -18.822 11.899 1 95.7 207 ILE B CA 1
ATOM 4136 C C . ILE B 1 207 ? -5.522 -17.796 12.858 1 95.7 207 ILE B C 1
ATOM 4138 O O . ILE B 1 207 ? -6.115 -18.161 13.876 1 95.7 207 ILE B O 1
ATOM 4142 N N . GLU B 1 208 ? -5.393 -16.522 12.576 1 96.69 208 GLU B N 1
ATOM 4143 C CA . GLU B 1 208 ? -5.884 -15.449 13.435 1 96.69 208 GLU B CA 1
ATOM 4144 C C . GLU B 1 208 ? -7.405 -15.491 13.557 1 96.69 208 GLU B C 1
ATOM 4146 O O . GLU B 1 208 ? -7.956 -15.198 14.62 1 96.69 208 GLU B O 1
ATOM 4151 N N . GLU B 1 209 ? -8.072 -15.857 12.438 1 96.97 209 GLU B N 1
ATOM 4152 C CA . GLU B 1 209 ? -9.523 -15.697 12.408 1 96.97 209 GLU B CA 1
ATOM 4153 C C . GLU B 1 209 ? -10.23 -17.032 12.622 1 96.97 209 GLU B C 1
ATOM 4155 O O . GLU B 1 209 ? -11.391 -17.066 13.035 1 96.97 209 GLU B O 1
ATOM 4160 N N . VAL B 1 210 ? -9.579 -18.194 12.294 1 96.3 210 VAL B N 1
ATOM 4161 C CA . VAL B 1 210 ? -10.223 -19.502 12.329 1 96.3 210 VAL B CA 1
ATOM 4162 C C . VAL B 1 210 ? -9.576 -20.368 13.408 1 96.3 210 VAL B C 1
ATOM 4164 O O . VAL B 1 210 ? -10.191 -21.316 13.903 1 96.3 210 VAL B O 1
ATOM 4167 N N . GLY B 1 211 ? -8.33 -20.122 13.769 1 95.13 211 GLY B N 1
ATOM 4168 C CA . GLY B 1 211 ? -7.59 -20.925 14.729 1 95.13 211 GLY B CA 1
ATOM 4169 C C . GLY B 1 211 ? -6.591 -21.864 14.079 1 95.13 211 GLY B C 1
ATOM 4170 O O . GLY B 1 211 ? -6.449 -21.875 12.854 1 95.13 211 GLY B O 1
ATOM 4171 N N . GLU B 1 212 ? -5.891 -22.589 14.957 1 93.67 212 GLU B N 1
ATOM 4172 C CA . GLU B 1 212 ? -4.891 -23.532 14.466 1 93.67 212 GLU B CA 1
ATOM 4173 C C . GLU B 1 212 ? -5.549 -24.749 13.823 1 93.67 212 GLU B C 1
ATOM 4175 O O . GLU B 1 212 ? -6.135 -25.583 14.516 1 93.67 212 GLU B O 1
ATOM 4180 N N . ILE B 1 213 ? -5.507 -24.803 12.558 1 95.32 213 ILE B N 1
ATOM 4181 C CA . ILE B 1 213 ? -6.079 -25.915 11.807 1 95.32 213 ILE B CA 1
ATOM 4182 C C . ILE B 1 213 ? -5.04 -26.471 10.835 1 95.32 213 ILE B C 1
ATOM 4184 O O . ILE B 1 213 ? -4.069 -25.789 10.499 1 95.32 213 ILE B O 1
ATOM 4188 N N . LYS B 1 214 ? -5.253 -27.694 10.51 1 96.88 214 LYS B N 1
ATOM 4189 C CA . LYS B 1 214 ? -4.493 -28.282 9.412 1 96.88 214 LYS B CA 1
ATOM 4190 C C . LYS B 1 214 ? -5.221 -28.106 8.082 1 96.88 214 LYS B C 1
ATOM 4192 O O . LYS B 1 214 ? -6.415 -28.395 7.979 1 96.88 214 LYS B O 1
ATOM 4197 N N . HIS B 1 215 ? -4.551 -27.55 7.162 1 96.93 215 HIS B N 1
ATOM 4198 C CA . HIS B 1 215 ? -5.136 -27.323 5.845 1 96.93 215 HIS B CA 1
ATOM 4199 C C . HIS B 1 215 ? -4.181 -27.756 4.737 1 96.93 215 HIS B C 1
ATOM 4201 O O . HIS B 1 215 ? -2.983 -27.926 4.975 1 96.93 215 HIS B O 1
ATOM 4207 N N . GLY B 1 216 ? -4.715 -28.007 3.554 1 97.15 216 GLY B N 1
ATOM 4208 C CA . GLY B 1 216 ? -3.883 -28.333 2.407 1 97.15 216 GLY B CA 1
ATOM 4209 C C . GLY B 1 216 ? -3.12 -27.14 1.864 1 97.15 216 GLY B C 1
ATOM 4210 O O . GLY B 1 216 ? -3.09 -26.078 2.49 1 97.15 216 GLY B O 1
ATOM 4211 N N . GLU B 1 217 ? -2.486 -27.348 0.79 1 96.69 217 GLU B N 1
ATOM 4212 C CA . GLU B 1 217 ? -1.714 -26.29 0.145 1 96.69 217 GLU B CA 1
ATOM 4213 C C . GLU B 1 217 ? -2.62 -25.16 -0.337 1 96.69 217 GLU B C 1
ATOM 4215 O O . GLU B 1 217 ? -3.721 -25.41 -0.834 1 96.69 217 GLU B O 1
ATOM 4220 N N . LEU B 1 218 ? -2.139 -23.977 -0.145 1 97.96 218 LEU B N 1
ATOM 4221 C CA . LEU B 1 218 ? -2.865 -22.827 -0.674 1 97.96 218 LEU B CA 1
ATOM 4222 C C . LEU B 1 218 ? -2.79 -22.79 -2.197 1 97.96 218 LEU B C 1
ATOM 4224 O O . LEU B 1 218 ? -1.697 -22.807 -2.768 1 97.96 218 LEU B O 1
ATOM 4228 N N . LYS B 1 219 ? -3.903 -22.785 -2.767 1 98.01 219 LYS B N 1
ATOM 4229 C CA . LYS B 1 219 ? -3.995 -22.655 -4.218 1 98.01 219 LYS B CA 1
ATOM 4230 C C . LYS B 1 219 ? -4.416 -21.243 -4.618 1 98.01 219 LYS B C 1
ATOM 4232 O O . LYS B 1 219 ? -5.453 -20.749 -4.17 1 98.01 219 LYS B O 1
ATOM 4237 N N . TYR B 1 220 ? -3.602 -20.61 -5.412 1 98.53 220 TYR B N 1
ATOM 4238 C CA . TYR B 1 220 ? -3.941 -19.285 -5.919 1 98.53 220 TYR B CA 1
ATOM 4239 C C . TYR B 1 220 ? -5.105 -19.358 -6.899 1 98.53 220 TYR B C 1
ATOM 4241 O O . TYR B 1 220 ? -5.039 -20.076 -7.9 1 98.53 220 TYR B O 1
ATOM 4249 N N . GLU B 1 221 ? -6.173 -18.56 -6.631 1 98.28 221 GLU B N 1
ATOM 4250 C CA . GLU B 1 221 ? -7.369 -18.594 -7.467 1 98.28 221 GLU B CA 1
ATOM 4251 C C . GLU B 1 221 ? -7.445 -17.368 -8.372 1 98.28 221 GLU B C 1
ATOM 4253 O O . GLU B 1 221 ? -8.131 -17.386 -9.396 1 98.28 221 GLU B O 1
ATOM 4258 N N . GLY B 1 222 ? -6.807 -16.353 -7.999 1 97.93 222 GLY B N 1
ATOM 4259 C CA . GLY B 1 222 ? -6.824 -15.091 -8.72 1 97.93 222 GLY B CA 1
ATOM 4260 C C . GLY B 1 222 ? -6.746 -13.881 -7.808 1 97.93 222 GLY B C 1
ATOM 4261 O O . GLY B 1 222 ? -6.615 -14.022 -6.591 1 97.93 222 GLY B O 1
ATOM 4262 N N . SER B 1 223 ? -6.678 -12.716 -8.373 1 98.55 223 SER B N 1
ATOM 4263 C CA . SER B 1 223 ? -6.719 -11.465 -7.623 1 98.55 223 SER B CA 1
ATOM 4264 C C . SER B 1 223 ? -7.785 -10.524 -8.174 1 98.55 223 SER B C 1
ATOM 4266 O O . SER B 1 223 ? -8.167 -10.626 -9.341 1 98.55 223 SER B O 1
ATOM 4268 N N . PHE B 1 224 ? -8.261 -9.67 -7.25 1 97.82 224 PHE B N 1
ATOM 4269 C CA . PHE B 1 224 ? -9.385 -8.812 -7.607 1 97.82 224 PHE B CA 1
ATOM 4270 C C . PHE B 1 224 ? -9.287 -7.468 -6.894 1 97.82 224 PHE B C 1
ATOM 4272 O O . PHE B 1 224 ? -8.896 -7.406 -5.727 1 97.82 224 PHE B O 1
ATOM 4279 N N . LYS B 1 225 ? -9.672 -6.501 -7.654 1 96.75 225 LYS B N 1
ATOM 4280 C CA . LYS B 1 225 ? -9.907 -5.224 -6.985 1 96.75 225 LYS B CA 1
ATOM 4281 C C . LYS B 1 225 ? -11.14 -5.292 -6.089 1 96.75 225 LYS B C 1
ATOM 4283 O O . LYS B 1 225 ? -12.191 -5.782 -6.506 1 96.75 225 LYS B O 1
ATOM 4288 N N . VAL B 1 226 ? -10.941 -4.876 -4.865 1 93.98 226 VAL B N 1
ATOM 4289 C CA . VAL B 1 226 ? -12.016 -4.902 -3.879 1 93.98 226 VAL B CA 1
ATOM 4290 C C . VAL B 1 226 ? -12.624 -3.509 -3.739 1 93.98 226 VAL B C 1
ATOM 4292 O O . VAL B 1 226 ? -11.911 -2.537 -3.479 1 93.98 226 VAL B O 1
ATOM 4295 N N . ASP B 1 227 ? -13.885 -3.396 -3.935 1 89.05 227 ASP B N 1
ATOM 4296 C CA . ASP B 1 227 ? -14.576 -2.119 -3.784 1 89.05 227 ASP B CA 1
ATOM 4297 C C . ASP B 1 227 ? -15.058 -1.922 -2.349 1 89.05 227 ASP B C 1
ATOM 4299 O O . ASP B 1 227 ? -16.262 -1.819 -2.102 1 89.05 227 ASP B O 1
ATOM 4303 N N . ASP B 1 228 ? -14.174 -1.812 -1.504 1 89.32 228 ASP B N 1
ATOM 4304 C CA . ASP B 1 228 ? -14.482 -1.543 -0.102 1 89.32 228 ASP B CA 1
ATOM 4305 C C . ASP B 1 228 ? -15.062 -0.141 0.073 1 89.32 228 ASP B C 1
ATOM 4307 O O . ASP B 1 228 ? -14.428 0.849 -0.296 1 89.32 228 ASP B O 1
ATOM 4311 N N . TRP B 1 229 ? -16.207 -0.088 0.679 1 86.39 229 TRP B N 1
ATOM 4312 C CA . TRP B 1 229 ? -16.927 1.176 0.804 1 86.39 229 TRP B CA 1
ATOM 4313 C C . TRP B 1 229 ? -16.112 2.19 1.599 1 86.39 229 TRP B C 1
ATOM 4315 O O . TRP B 1 229 ? -16.25 3.4 1.399 1 86.39 229 TRP B O 1
ATOM 4325 N N . ARG B 1 230 ? -15.28 1.691 2.433 1 87.21 230 ARG B N 1
ATOM 4326 C CA . ARG B 1 230 ? -14.453 2.582 3.24 1 87.21 230 ARG B CA 1
ATOM 4327 C C . ARG B 1 230 ? -13.481 3.367 2.366 1 87.21 230 ARG B C 1
ATOM 4329 O O . ARG B 1 230 ? -13.019 4.442 2.755 1 87.21 230 ARG B O 1
ATOM 4336 N N . TYR B 1 231 ? -13.156 2.81 1.146 1 89.06 231 TYR B N 1
ATOM 4337 C CA . TYR B 1 231 ? -12.165 3.423 0.268 1 89.06 231 TYR B CA 1
ATOM 4338 C C . TYR B 1 231 ? -12.831 4.056 -0.948 1 89.06 231 TYR B C 1
ATOM 4340 O O . TYR B 1 231 ? -12.155 4.433 -1.908 1 89.06 231 TYR B O 1
ATOM 4348 N N . ARG B 1 232 ? -14.085 4.163 -0.981 1 83.38 232 ARG B N 1
ATOM 4349 C CA . ARG B 1 232 ? -14.845 4.599 -2.149 1 83.38 232 ARG B CA 1
ATOM 4350 C C . ARG B 1 232 ? -14.385 5.974 -2.62 1 83.38 232 ARG B C 1
ATOM 4352 O O . ARG B 1 232 ? -14.317 6.233 -3.823 1 83.38 232 ARG B O 1
ATOM 4359 N N . TYR B 1 233 ? -13.925 6.801 -1.744 1 79.5 233 TYR B N 1
ATOM 4360 C CA . TYR B 1 233 ? -13.535 8.15 -2.139 1 79.5 233 TYR B CA 1
ATOM 4361 C C . TYR B 1 233 ? -12.024 8.33 -2.049 1 79.5 233 TYR B C 1
ATOM 4363 O O . TYR B 1 233 ? -11.505 9.415 -2.321 1 79.5 233 TYR B O 1
ATOM 4371 N N . GLU B 1 234 ? -11.415 7.299 -1.643 1 86.48 234 GLU B N 1
ATOM 4372 C CA . GLU B 1 234 ? -9.961 7.363 -1.529 1 86.48 234 GLU B CA 1
ATOM 4373 C C . GLU B 1 234 ? -9.29 7.113 -2.876 1 86.48 234 GLU B C 1
ATOM 4375 O O . GLU B 1 234 ? -9.815 6.37 -3.708 1 86.48 234 GLU B O 1
ATOM 4380 N N . ARG B 1 235 ? -8.144 7.741 -2.997 1 89.92 235 ARG B N 1
ATOM 4381 C CA . ARG B 1 235 ? -7.328 7.458 -4.173 1 89.92 235 ARG B CA 1
ATOM 4382 C C . ARG B 1 235 ? -6.7 6.072 -4.083 1 89.92 235 ARG B C 1
ATOM 4384 O O . ARG B 1 235 ? -6.502 5.406 -5.102 1 89.92 235 ARG B O 1
ATOM 4391 N N . ASP B 1 236 ? -6.391 5.697 -2.901 1 92.79 236 ASP B N 1
ATOM 4392 C CA . ASP B 1 236 ? -5.855 4.363 -2.65 1 92.79 236 ASP B CA 1
ATOM 4393 C C . ASP B 1 236 ? -6.94 3.299 -2.797 1 92.79 236 ASP B C 1
ATOM 4395 O O . ASP B 1 236 ? -8.105 3.545 -2.476 1 92.79 236 ASP B O 1
ATOM 4399 N N . LYS B 1 237 ? -6.551 2.155 -3.301 1 95.92 237 LYS B N 1
ATOM 4400 C CA . LYS B 1 237 ? -7.493 1.058 -3.497 1 95.92 237 LYS B CA 1
ATOM 4401 C C . LYS B 1 237 ? -6.939 -0.249 -2.938 1 95.92 237 LYS B C 1
ATOM 4403 O O . LYS B 1 237 ? -5.777 -0.314 -2.531 1 95.92 237 LYS B O 1
ATOM 4408 N N . ILE B 1 238 ? -7.851 -1.24 -2.877 1 97.2 238 ILE B N 1
ATOM 4409 C CA . ILE B 1 238 ? -7.48 -2.559 -2.377 1 97.2 238 ILE B CA 1
ATOM 4410 C C . ILE B 1 238 ? -7.524 -3.574 -3.516 1 97.2 238 ILE B C 1
ATOM 4412 O O . ILE B 1 238 ? -8.474 -3.594 -4.303 1 97.2 238 ILE B O 1
ATOM 4416 N N . ILE B 1 239 ? -6.479 -4.33 -3.666 1 98.49 239 ILE B N 1
ATOM 4417 C CA . ILE B 1 239 ? -6.505 -5.541 -4.478 1 98.49 239 ILE B CA 1
ATOM 4418 C C . ILE B 1 239 ? -6.196 -6.755 -3.604 1 98.49 239 ILE B C 1
ATOM 4420 O O . ILE B 1 239 ? -5.271 -6.721 -2.789 1 98.49 239 ILE B O 1
ATOM 4424 N N . THR B 1 240 ? -7.032 -7.773 -3.735 1 98.69 240 THR B N 1
ATOM 4425 C CA . THR B 1 240 ? -6.861 -8.945 -2.883 1 98.69 240 THR B CA 1
ATOM 4426 C C . THR B 1 240 ? -6.364 -10.137 -3.696 1 98.69 240 THR B C 1
ATOM 4428 O O . THR B 1 240 ? -6.77 -10.324 -4.845 1 98.69 240 THR B O 1
ATOM 4431 N N . SER B 1 241 ? -5.403 -10.873 -3.165 1 98.86 241 SER B N 1
ATOM 4432 C CA . SER B 1 241 ? -5.073 -12.211 -3.646 1 98.86 241 SER B CA 1
ATOM 4433 C C . SER B 1 241 ? -5.968 -13.265 -3.003 1 98.86 241 SER B C 1
ATOM 4435 O O . SER B 1 241 ? -6.054 -13.35 -1.776 1 98.86 241 SER B O 1
ATOM 4437 N N . PHE B 1 242 ? -6.635 -14.033 -3.844 1 98.85 242 PHE B N 1
ATOM 4438 C CA . PHE B 1 242 ? -7.608 -15.014 -3.377 1 98.85 242 PHE B CA 1
ATOM 4439 C C . PHE B 1 242 ? -7.042 -16.426 -3.472 1 98.85 242 PHE B C 1
ATOM 4441 O O . PHE B 1 242 ? -6.587 -16.847 -4.538 1 98.85 242 PHE B O 1
ATOM 4448 N N . TYR B 1 243 ? -7.033 -17.104 -2.344 1 98.8 243 TYR B N 1
ATOM 4449 C CA . TYR B 1 243 ? -6.512 -18.464 -2.262 1 98.8 243 TYR B CA 1
ATOM 4450 C C . TYR B 1 243 ? -7.6 -19.44 -1.832 1 98.8 243 TYR B C 1
ATOM 4452 O O . TYR B 1 243 ? -8.613 -19.036 -1.257 1 98.8 243 TYR B O 1
ATOM 4460 N N . SER B 1 244 ? -7.44 -20.674 -2.119 1 98.56 244 SER B N 1
ATOM 4461 C CA . SER B 1 244 ? -8.284 -21.737 -1.583 1 98.56 244 SER B CA 1
ATOM 4462 C C . SER B 1 244 ? -7.445 -22.878 -1.019 1 98.56 244 SER B C 1
ATOM 4464 O O . SER B 1 244 ? -6.327 -23.12 -1.479 1 98.56 244 SER B O 1
ATOM 4466 N N . CYS B 1 245 ? -7.949 -23.517 -0.035 1 98.34 245 CYS B N 1
ATOM 4467 C CA . CYS B 1 245 ? -7.286 -24.704 0.495 1 98.34 245 CYS B CA 1
ATOM 4468 C C . CYS B 1 245 ? -8.287 -25.631 1.174 1 98.34 245 CYS B C 1
ATOM 4470 O O . CYS B 1 245 ? -9.379 -25.203 1.552 1 98.34 245 CYS B O 1
ATOM 4472 N N . GLU B 1 246 ? -7.91 -26.864 1.281 1 98.44 246 GLU B N 1
ATOM 4473 C CA . GLU B 1 246 ? -8.757 -27.889 1.882 1 98.44 246 GLU B CA 1
ATOM 4474 C C . GLU B 1 246 ? -8.625 -27.894 3.402 1 98.44 246 GLU B C 1
ATOM 4476 O O . GLU B 1 246 ? -7.515 -27.821 3.934 1 98.44 246 GLU B O 1
ATOM 4481 N N . TYR B 1 247 ? -9.746 -27.964 4.056 1 98.17 247 TYR B N 1
ATOM 4482 C CA . TYR B 1 247 ? -9.735 -28.24 5.488 1 98.17 247 TYR B CA 1
ATOM 4483 C C . TYR B 1 247 ? -9.442 -29.711 5.758 1 98.17 247 TYR B C 1
ATOM 4485 O O . TYR B 1 247 ? -10.159 -30.592 5.277 1 98.17 247 TYR B O 1
ATOM 4493 N N . ILE B 1 248 ? -8.463 -29.981 6.502 1 97.29 248 ILE B N 1
ATOM 4494 C CA . ILE B 1 248 ? -8.082 -31.365 6.76 1 97.29 248 ILE B CA 1
ATOM 4495 C C . ILE B 1 248 ? -8.537 -31.774 8.159 1 97.29 248 ILE B C 1
ATOM 4497 O O . ILE B 1 248 ? -9.317 -32.717 8.314 1 97.29 248 ILE B O 1
ATOM 4501 N N . GLU B 1 249 ? -8.066 -30.976 9.23 1 95.76 249 GLU B N 1
ATOM 4502 C CA . GLU B 1 249 ? -8.475 -31.267 10.601 1 95.76 249 GLU B CA 1
ATOM 4503 C C . GLU B 1 249 ? -8.225 -30.071 11.516 1 95.76 249 GLU B C 1
ATOM 4505 O O . GLU B 1 249 ? -7.576 -29.102 11.117 1 95.76 249 GLU B O 1
ATOM 4510 N N . GLY B 1 250 ? -8.812 -30.169 12.666 1 93.43 250 GLY B N 1
ATOM 4511 C CA . GLY B 1 250 ? -8.65 -29.12 13.66 1 93.43 250 GLY B CA 1
ATOM 4512 C C . GLY B 1 250 ? -9.963 -28.479 14.069 1 93.43 250 GLY B C 1
ATOM 4513 O O . GLY B 1 250 ? -10.996 -28.709 13.437 1 93.43 250 GLY B O 1
ATOM 4514 N N . ASN B 1 251 ? -9.909 -27.743 15.15 1 93.23 251 ASN B N 1
ATOM 4515 C CA . ASN B 1 251 ? -11.097 -27.064 15.657 1 93.23 251 ASN B CA 1
ATOM 4516 C C . ASN B 1 251 ? -11.226 -25.656 15.082 1 93.23 251 ASN B C 1
ATOM 4518 O O . ASN B 1 251 ? -10.352 -24.813 15.292 1 93.23 251 ASN B O 1
ATOM 4522 N N . ILE B 1 252 ? -12.276 -25.482 14.421 1 93.9 252 ILE B N 1
ATOM 4523 C CA . ILE B 1 252 ? -12.568 -24.161 13.874 1 93.9 252 ILE B CA 1
ATOM 4524 C C . ILE B 1 252 ? -13.214 -23.289 14.948 1 93.9 252 ILE B C 1
ATOM 4526 O O . ILE B 1 252 ? -14.269 -23.635 15.486 1 93.9 252 ILE B O 1
ATOM 4530 N N . ASN B 1 253 ? -12.58 -22.22 15.262 1 94.2 253 ASN B N 1
ATOM 4531 C CA . ASN B 1 253 ? -13.078 -21.281 16.262 1 94.2 253 ASN B CA 1
ATOM 4532 C C . ASN B 1 253 ? -12.984 -19.839 15.772 1 94.2 253 ASN B C 1
ATOM 4534 O O . ASN B 1 253 ? -11.929 -19.405 15.306 1 94.2 253 ASN B O 1
ATOM 4538 N N . ALA B 1 254 ? -14.109 -19.205 15.924 1 92.91 254 ALA B N 1
ATOM 4539 C CA . ALA B 1 254 ? -14.104 -17.786 15.58 1 92.91 254 ALA B CA 1
ATOM 4540 C C . ALA B 1 254 ? -13.224 -16.991 16.54 1 92.91 254 ALA B C 1
ATOM 4542 O O . ALA B 1 254 ? -13.372 -17.098 17.76 1 92.91 254 ALA B O 1
ATOM 4543 N N . ARG B 1 255 ? -12.358 -16.27 16.018 1 90.39 255 ARG B N 1
ATOM 4544 C CA . ARG B 1 255 ? -11.413 -15.484 16.806 1 90.39 255 ARG B CA 1
ATOM 4545 C C . ARG B 1 255 ? -11.238 -14.088 16.217 1 90.39 255 ARG B C 1
ATOM 4547 O O . ARG B 1 255 ? -11.749 -13.797 15.133 1 90.39 255 ARG B O 1
ATOM 4554 N N . ASP B 1 256 ? -10.549 -13.272 16.949 1 88.9 256 ASP B N 1
ATOM 4555 C CA . ASP B 1 256 ? -10.218 -11.925 16.492 1 88.9 256 ASP B CA 1
ATOM 4556 C C . ASP B 1 256 ? -11.48 -11.102 16.246 1 88.9 256 ASP B C 1
ATOM 4558 O O . ASP B 1 256 ? -12.318 -10.959 17.139 1 88.9 256 ASP B O 1
ATOM 4562 N N . ASP B 1 257 ? -11.675 -10.675 15.031 1 87.83 257 ASP B N 1
ATOM 4563 C CA . ASP B 1 257 ? -12.793 -9.781 14.745 1 87.83 257 ASP B CA 1
ATOM 4564 C C . ASP B 1 257 ? -13.962 -10.545 14.126 1 87.83 257 ASP B C 1
ATOM 4566 O O . ASP B 1 257 ? -14.867 -9.941 13.547 1 87.83 257 ASP B O 1
ATOM 4570 N N . ILE B 1 258 ? -13.921 -11.85 14.289 1 93.04 258 ILE B N 1
ATOM 4571 C CA . ILE B 1 258 ? -14.965 -12.697 13.724 1 93.04 258 ILE B CA 1
ATOM 4572 C C . ILE B 1 258 ? -15.928 -13.135 14.825 1 93.04 258 ILE B C 1
ATOM 4574 O O . ILE B 1 258 ? -15.499 -13.585 15.89 1 93.04 258 ILE B O 1
ATOM 4578 N N . GLU B 1 259 ? -17.194 -13.036 14.532 1 94.52 259 GLU B N 1
ATOM 4579 C CA . GLU B 1 259 ? -18.238 -13.415 15.479 1 94.52 259 GLU B CA 1
ATOM 4580 C C . GLU B 1 259 ? -18.71 -14.846 15.237 1 94.52 259 GLU B C 1
ATOM 4582 O O . GLU B 1 259 ? -19.001 -15.578 16.185 1 94.52 259 GLU B O 1
ATOM 4587 N N . GLU B 1 260 ? -18.809 -15.198 14.01 1 96.09 260 GLU B N 1
ATOM 4588 C CA . GLU B 1 260 ? -19.385 -16.495 13.667 1 96.09 260 GLU B CA 1
ATOM 4589 C C . GLU B 1 260 ? -18.683 -17.108 12.459 1 96.09 260 GLU B C 1
ATOM 4591 O O . GLU B 1 260 ? -18.336 -16.401 11.511 1 96.09 260 GLU B O 1
ATOM 4596 N N . LEU B 1 261 ? -18.496 -18.381 12.546 1 97.66 261 LEU B N 1
ATOM 4597 C CA . LEU B 1 261 ? -18.015 -19.199 11.439 1 97.66 261 LEU B CA 1
ATOM 4598 C C . LEU B 1 261 ? -19.016 -20.298 11.099 1 97.66 261 LEU B C 1
ATOM 4600 O O . LEU B 1 261 ? -19.539 -20.966 11.994 1 97.66 261 LEU B O 1
ATOM 4604 N N . LYS B 1 262 ? -19.264 -20.478 9.816 1 97.39 262 LYS B N 1
ATOM 4605 C CA . LYS B 1 262 ? -20.237 -21.491 9.419 1 97.39 262 LYS B CA 1
ATOM 4606 C C . LYS B 1 262 ? -19.906 -22.062 8.043 1 97.39 262 LYS B C 1
ATOM 4608 O O . LYS B 1 262 ? -19.438 -21.339 7.161 1 97.39 262 LYS B O 1
ATOM 4613 N N . TRP B 1 263 ? -20.174 -23.304 7.945 1 98.16 263 TRP B N 1
ATOM 4614 C CA . TRP B 1 263 ? -20.009 -23.973 6.659 1 98.16 263 TRP B CA 1
ATOM 4615 C C . TRP B 1 263 ? -21.252 -23.799 5.792 1 98.16 263 TRP B C 1
ATOM 4617 O O . TRP B 1 263 ? -22.376 -23.99 6.262 1 98.16 263 TRP B O 1
ATOM 4627 N N . PHE B 1 264 ? -20.994 -23.422 4.587 1 98.27 264 PHE B N 1
ATOM 4628 C CA . PHE B 1 264 ? -22.075 -23.295 3.616 1 98.27 264 PHE B CA 1
ATOM 4629 C C . PHE B 1 264 ? -21.796 -24.145 2.382 1 98.27 264 PHE B C 1
ATOM 4631 O O . PHE B 1 264 ? -20.661 -24.204 1.906 1 98.27 264 PHE B O 1
ATOM 4638 N N . SER B 1 265 ? -22.809 -24.758 1.895 1 97.92 265 SER B N 1
ATOM 4639 C CA . SER B 1 265 ? -22.678 -25.448 0.616 1 97.92 265 SER B CA 1
ATOM 4640 C C . SER B 1 265 ? -22.643 -24.459 -0.544 1 97.92 265 SER B C 1
ATOM 4642 O O . SER B 1 265 ? -23.051 -23.305 -0.396 1 97.92 265 SER B O 1
ATOM 4644 N N . LEU B 1 266 ? -22.155 -24.939 -1.66 1 96.18 266 LEU B N 1
ATOM 4645 C CA . LEU B 1 266 ? -22.114 -24.098 -2.851 1 96.18 266 LEU B CA 1
ATOM 4646 C C . LEU B 1 266 ? -23.514 -23.631 -3.235 1 96.18 266 LEU B C 1
ATOM 4648 O O . LEU B 1 266 ? -23.696 -22.49 -3.666 1 96.18 266 LEU B O 1
ATOM 4652 N N . THR B 1 267 ? -24.451 -24.476 -3.054 1 95.7 267 THR B N 1
ATOM 4653 C CA . THR B 1 267 ? -25.832 -24.143 -3.389 1 95.7 267 THR B CA 1
ATOM 4654 C C . THR B 1 267 ? -26.369 -23.062 -2.454 1 95.7 267 THR B C 1
ATOM 4656 O O . THR B 1 267 ? -27.094 -22.164 -2.887 1 95.7 267 THR B O 1
ATOM 4659 N N . GLU B 1 268 ? -26.071 -23.173 -1.221 1 97.02 268 GLU B N 1
ATOM 4660 C CA . GLU B 1 268 ? -26.478 -22.151 -0.261 1 97.02 268 GLU B CA 1
ATOM 4661 C C . GLU B 1 268 ? -25.844 -20.803 -0.588 1 97.02 268 GLU B C 1
ATOM 4663 O O . GLU B 1 268 ? -26.506 -19.765 -0.516 1 97.02 268 GLU B O 1
ATOM 4668 N N . ILE B 1 269 ? -24.594 -20.868 -0.954 1 96.82 269 ILE B N 1
ATOM 4669 C CA . ILE B 1 269 ? -23.88 -19.64 -1.285 1 96.82 269 ILE B CA 1
ATOM 4670 C C . ILE B 1 269 ? -24.522 -18.983 -2.505 1 96.82 269 ILE B C 1
ATOM 4672 O O . ILE B 1 269 ? -24.689 -17.761 -2.543 1 96.82 269 ILE B O 1
ATOM 4676 N N . LYS B 1 270 ? -24.875 -19.783 -3.451 1 94.9 270 LYS B N 1
ATOM 4677 C CA . LYS B 1 270 ? -25.541 -19.256 -4.639 1 94.9 270 LYS B CA 1
ATOM 4678 C C . LYS B 1 270 ? -26.856 -18.573 -4.275 1 94.9 270 LYS B C 1
ATOM 4680 O O . LYS B 1 270 ? -27.166 -17.497 -4.792 1 94.9 270 LYS B O 1
ATOM 4685 N N . LYS B 1 271 ? -27.569 -19.146 -3.375 1 94.88 271 LYS B N 1
ATOM 4686 C CA . LYS B 1 271 ? -28.831 -18.572 -2.917 1 94.88 271 LYS B CA 1
ATOM 4687 C C . LYS B 1 271 ? -28.599 -17.27 -2.155 1 94.88 271 LYS B C 1
ATOM 4689 O O . LYS B 1 271 ? -29.389 -16.33 -2.267 1 94.88 271 LYS B O 1
ATOM 4694 N N . MET B 1 272 ? -27.567 -17.287 -1.398 1 94.65 272 MET B N 1
ATOM 4695 C CA . MET B 1 272 ? -27.236 -16.115 -0.592 1 94.65 272 MET B CA 1
ATOM 4696 C C . MET B 1 272 ? -26.855 -14.934 -1.478 1 94.65 272 MET B C 1
ATOM 4698 O O . MET B 1 272 ? -27.063 -13.779 -1.104 1 94.65 272 MET B O 1
ATOM 4702 N N . GLU B 1 273 ? -26.152 -15.212 -2.542 1 88.19 273 GLU B N 1
ATOM 4703 C CA . GLU B 1 273 ? -25.811 -14.164 -3.499 1 88.19 273 GLU B CA 1
ATOM 4704 C C . GLU B 1 273 ? -27.056 -13.413 -3.962 1 88.19 273 GLU B C 1
ATOM 4706 O O . GLU B 1 273 ? -27.047 -12.184 -4.057 1 88.19 273 GLU B O 1
ATOM 4711 N N . ALA B 1 274 ? -28.119 -14.152 -4.185 1 84.77 274 ALA B N 1
ATOM 4712 C CA . ALA B 1 274 ? -29.387 -13.586 -4.638 1 84.77 274 ALA B CA 1
ATOM 4713 C C . ALA B 1 274 ? -30.056 -12.781 -3.528 1 84.77 274 ALA B C 1
ATOM 4715 O O . ALA B 1 274 ? -30.777 -11.817 -3.8 1 84.77 274 ALA B O 1
ATOM 4716 N N . GLY B 1 275 ? -29.802 -13.137 -2.266 1 85.04 275 GLY B N 1
ATOM 4717 C CA . GLY B 1 275 ? -30.449 -12.518 -1.121 1 85.04 275 GLY B CA 1
ATOM 4718 C C . GLY B 1 275 ? -29.647 -11.376 -0.527 1 85.04 275 GLY B C 1
ATOM 4719 O O . GLY B 1 275 ? -30.03 -10.808 0.498 1 85.04 275 GLY B O 1
ATOM 4720 N N . ASN B 1 276 ? -28.51 -11.068 -1.034 1 85.01 276 ASN B N 1
ATOM 4721 C CA . ASN B 1 276 ? -27.635 -10.003 -0.555 1 85.01 276 ASN B CA 1
ATOM 4722 C C . ASN B 1 276 ? -27.084 -10.312 0.834 1 85.01 276 ASN B C 1
ATOM 4724 O O . ASN B 1 276 ? -26.998 -9.424 1.684 1 85.01 276 ASN B O 1
ATOM 4728 N N . ASP B 1 277 ? -26.836 -11.589 1.134 1 93.4 277 ASP B N 1
ATOM 4729 C CA . ASP B 1 277 ? -26.323 -12.04 2.424 1 93.4 277 ASP B CA 1
ATOM 4730 C C . ASP B 1 277 ? -24.798 -12.114 2.414 1 93.4 277 ASP B C 1
ATOM 4732 O O . ASP B 1 277 ? -24.177 -12.383 3.444 1 93.4 277 ASP B O 1
ATOM 4736 N N . LEU B 1 278 ? -24.294 -11.879 1.242 1 95.98 278 LEU B N 1
ATOM 4737 C CA . LEU B 1 278 ? -22.845 -11.955 1.088 1 95.98 278 LEU B CA 1
ATOM 4738 C C . LEU B 1 278 ? -22.225 -10.562 1.096 1 95.98 278 LEU B C 1
ATOM 4740 O O . LEU B 1 278 ? -22.827 -9.606 0.603 1 95.98 278 LEU B O 1
ATOM 4744 N N . ALA B 1 279 ? -21.058 -10.445 1.688 1 93.56 279 ALA B N 1
ATOM 4745 C CA . ALA B 1 279 ? -20.363 -9.16 1.681 1 93.56 279 ALA B CA 1
ATOM 4746 C C . ALA B 1 279 ? -20.163 -8.653 0.255 1 93.56 279 ALA B C 1
ATOM 4748 O O . ALA B 1 279 ? -19.58 -9.348 -0.581 1 93.56 279 ALA B O 1
ATOM 4749 N N . PRO B 1 280 ? -20.571 -7.444 0.031 1 91.27 280 PRO B N 1
ATOM 4750 C CA . PRO B 1 280 ? -20.482 -6.918 -1.333 1 91.27 280 PRO B CA 1
ATOM 4751 C C . PRO B 1 280 ? -19.052 -6.902 -1.868 1 91.27 280 PRO B C 1
ATOM 4753 O O . PRO B 1 280 ? -18.832 -7.144 -3.058 1 91.27 280 PRO B O 1
ATOM 4756 N N . GLU B 1 281 ? -18.071 -6.683 -1.057 1 92.29 281 GLU B N 1
ATOM 4757 C CA . GLU B 1 281 ? -16.67 -6.59 -1.458 1 92.29 281 GLU B CA 1
ATOM 4758 C C . GLU B 1 281 ? -16.131 -7.947 -1.899 1 92.29 281 GLU B C 1
ATOM 4760 O O . GLU B 1 281 ? -15.095 -8.024 -2.563 1 92.29 281 GLU B O 1
ATOM 4765 N N . HIS B 1 282 ? -16.858 -9.024 -1.521 1 95.86 282 HIS B N 1
ATOM 4766 C CA . HIS B 1 282 ? -16.366 -10.361 -1.832 1 95.86 282 HIS B CA 1
ATOM 4767 C C . HIS B 1 282 ? -17.177 -11 -2.954 1 95.86 282 HIS B C 1
ATOM 4769 O O . HIS B 1 282 ? -16.96 -12.165 -3.297 1 95.86 282 HIS B O 1
ATOM 4775 N N . ILE B 1 283 ? -18.078 -10.252 -3.557 1 95.08 283 ILE B N 1
ATOM 4776 C CA . ILE B 1 283 ? -18.943 -10.802 -4.596 1 95.08 283 ILE B CA 1
ATOM 4777 C C . ILE B 1 283 ? -18.092 -11.35 -5.739 1 95.08 283 ILE B C 1
ATOM 4779 O O . ILE B 1 283 ? -18.334 -12.457 -6.226 1 95.08 283 ILE B O 1
ATOM 4783 N N . PRO B 1 284 ? -17.071 -10.642 -6.133 1 95.69 284 PRO B N 1
ATOM 4784 C CA . PRO B 1 284 ? -16.235 -11.21 -7.193 1 95.69 284 PRO B CA 1
ATOM 4785 C C . PRO B 1 284 ? -15.59 -12.534 -6.789 1 95.69 284 PRO B C 1
ATOM 4787 O O . PRO B 1 284 ? -15.407 -13.418 -7.63 1 95.69 284 PRO B O 1
ATOM 4790 N N . LEU B 1 285 ? -15.226 -12.678 -5.593 1 97.46 285 LEU B N 1
ATOM 4791 C CA . LEU B 1 285 ? -14.621 -13.912 -5.103 1 97.46 285 LEU B CA 1
ATOM 4792 C C . LEU B 1 285 ? -15.63 -15.055 -5.116 1 97.46 285 LEU B C 1
ATOM 4794 O O . LEU B 1 285 ? -15.315 -16.161 -5.562 1 97.46 285 LEU B O 1
ATOM 4798 N N . PHE B 1 286 ? -16.853 -14.758 -4.641 1 97.22 286 PHE B N 1
ATOM 4799 C CA . PHE B 1 286 ? -17.91 -15.762 -4.641 1 97.22 286 PHE B CA 1
ATOM 4800 C C . PHE B 1 286 ? -18.245 -16.195 -6.064 1 97.22 286 PHE B C 1
ATOM 4802 O O . PHE B 1 286 ? -18.413 -17.387 -6.332 1 97.22 286 PHE B O 1
ATOM 4809 N N . ASN B 1 287 ? -18.312 -15.226 -6.932 1 96.2 287 ASN B N 1
ATOM 4810 C CA . ASN B 1 287 ? -18.613 -15.534 -8.326 1 96.2 287 ASN B CA 1
ATOM 4811 C C . ASN B 1 287 ? -17.573 -16.475 -8.929 1 96.2 287 ASN B C 1
ATOM 4813 O O . ASN B 1 287 ? -17.918 -17.386 -9.684 1 96.2 287 ASN B O 1
ATOM 4817 N N . LEU B 1 288 ? -16.366 -16.243 -8.592 1 96.83 288 LEU B N 1
ATOM 4818 C CA . LEU B 1 288 ? -15.297 -17.092 -9.106 1 96.83 288 LEU B CA 1
ATOM 4819 C C . LEU B 1 288 ? -15.467 -18.53 -8.627 1 96.83 288 LEU B C 1
ATOM 4821 O O . LEU B 1 288 ? -15.374 -19.468 -9.422 1 96.83 288 LEU B O 1
ATOM 4825 N N . ILE B 1 289 ? -15.698 -18.725 -7.355 1 96.27 289 ILE B N 1
ATOM 4826 C CA . ILE B 1 289 ? -15.797 -20.066 -6.788 1 96.27 289 ILE B CA 1
ATOM 4827 C C . ILE B 1 289 ? -17.03 -20.772 -7.347 1 96.27 289 ILE B C 1
ATOM 4829 O O . ILE B 1 289 ? -16.99 -21.972 -7.632 1 96.27 289 ILE B O 1
ATOM 4833 N N . LEU B 1 290 ? -18.141 -20.028 -7.502 1 95.84 290 LEU B N 1
ATOM 4834 C CA . LEU B 1 290 ? -19.371 -20.605 -8.032 1 95.84 290 LEU B CA 1
ATOM 4835 C C . LEU B 1 290 ? -19.191 -21.029 -9.486 1 95.84 290 LEU B C 1
ATOM 4837 O O . LEU B 1 290 ? -19.647 -22.103 -9.885 1 95.84 290 LEU B O 1
ATOM 4841 N N . LYS B 1 291 ? -18.536 -20.224 -10.217 1 95.65 291 LYS B N 1
ATOM 4842 C CA . LYS B 1 291 ? -18.294 -20.535 -11.623 1 95.65 291 LYS B CA 1
ATOM 4843 C C . LYS B 1 291 ? -17.37 -21.741 -11.767 1 95.65 291 LYS B C 1
ATOM 4845 O O . LYS B 1 291 ? -17.561 -22.572 -12.658 1 95.65 291 LYS B O 1
ATOM 4850 N N . LYS B 1 292 ? -16.419 -21.836 -10.913 1 95.9 292 LYS B N 1
ATOM 4851 C CA . LYS B 1 292 ? -15.382 -22.856 -11.035 1 95.9 292 LYS B CA 1
ATOM 4852 C C . LYS B 1 292 ? -15.863 -24.198 -10.491 1 95.9 292 LYS B C 1
ATOM 4854 O O . LYS B 1 292 ? -15.493 -25.253 -11.01 1 95.9 292 LYS B O 1
ATOM 4859 N N . TYR B 1 293 ? -16.628 -24.136 -9.459 1 94.12 293 TYR B N 1
ATOM 4860 C CA . TYR B 1 293 ? -16.83 -25.385 -8.734 1 94.12 293 TYR B CA 1
ATOM 4861 C C . TYR B 1 293 ? -18.301 -25.785 -8.736 1 94.12 293 TYR B C 1
ATOM 4863 O O . TYR B 1 293 ? -18.657 -26.866 -8.26 1 94.12 293 TYR B O 1
ATOM 4871 N N . LEU B 1 294 ? -19.166 -24.837 -9.104 1 88.42 294 LEU B N 1
ATOM 4872 C CA . LEU B 1 294 ? -20.566 -25.216 -9.258 1 88.42 294 LEU B CA 1
ATOM 4873 C C . LEU B 1 294 ? -20.869 -25.598 -10.703 1 88.42 294 LEU B C 1
ATOM 4875 O O . LEU B 1 294 ? -20.553 -24.846 -11.628 1 88.42 294 LEU B O 1
#

Radius of gyration: 28.75 Å; Cα contacts (8 Å, |Δi|>4): 1148; chains: 2; bounding box: 82×71×60 Å

Secondary structure (DSSP, 8-state):
-------S--EEEE----SS--BHHHHHHHHS-TT-EEEEEEEE-S--SSSS--S-HHHHHHHHHHH-TTSEEEEEE--S-HHHHHHHHHHHHHHH---S-EEEE--HHHHHH--SSSEEE---SSS-----B---TTTHHHHHHHHHHHHSSPP-EEEEEEEEEEETTTTEEEEEE-TT---BB-EEEE--TT-SSHHHHHHHHHHHHH-SEEE-PPEEEEEEEE--GGGTT-S-EEEEEEEEEEEEEE-----TT--EEEEEEHHHHHHHHHHT-B-GGGHHHHHHHHHHH-/-------S--EEEE----SS--BHHHHHHHHS-TT-EEEEEEEE-S--SSSS--S-HHHHHHHHHHH-TTSEEEEEE--S-HHHHHHHHHHHHHHH---S-EEEE--HHHHHH--SSSEEE---SSS-----B---TTTHHHHHHHHHHHHSSPP-EEEEEEEEEEETTTTEEEEEE-TT---BB-EEEE--TT-SSHHHHHHHHHHHHH-SEEE-PPEEEEEEEE--GGGTT-S-EEEEEEEEEEEEEE-----TT--EEEEEEHHHHHHHHHHT-B-GGGHHHHHHHHHHH-

InterPro domains:
  IPR000086 NUDIX hydrolase domain [PF00293] (159-273)
  IPR000086 NUDIX hydrolase domain [PS51462] (156-292)
  IPR014729 Rossmann-like alpha/beta/alpha sandwich fold [G3DSA:3.40.50.620] (25-167)
  IPR015797 NUDIX hydrolase-like domain superfamily [SSF55811] (133-292)

pLDDT: mean 80.52, std 19.11, range [21.97, 98.86]

Sequence (588 aa):
MTINTYDNPKTYVVGQFQWLELPYSFKHLFSDLDNANIIFVITDSKLTATAYHPFSAHKRKTLLEKAFPESLIEIIPDNPSDEEWSEELDNLINTTGALIDRIIFMSEEGQEGYTGKYKQFTSVQDLDNSDDILLPENENDYLIGVKDALVKQYPKVFPTVDVALWKNQYEEFLLARKPQEMWWRFVGGFSDPSDESFEFAAQRELIEEVGEIKHGELKYEGSFKVDDWRYRYERDKIITSFYSCEYIEGNINARDDIEELKWFSLTEIKKMEAGNDLAPEHIPLFNLILKKYLMTINTYDNPKTYVVGQFQWLELPYSFKHLFSDLDNANIIFVITDSKLTATAYHPFSAHKRKTLLEKAFPESLIEIIPDNPSDEEWSEELDNLINTTGALIDRIIFMSEEGQEGYTGKYKQFTSVQDLDNSDDILLPENENDYLIGVKDALVKQYPKVFPTVDVALWKNQYEEFLLARKPQEMWWRFVGGFSDPSDESFEFAAQRELIEEVGEIKHGELKYEGSFKVDDWRYRYERDKIITSFYSCEYIEGNINARDDIEELKWFSLTEIKKMEAGNDLAPEHIPLFNLILKKYL